Protein AF-A0A914M7D8-F1 (afdb_monomer)

Nearest PDB structures (foldseek):
  4ua3-assembly1_A  TM=7.096E-01  e=1.690E-05  Schizosaccharomyces pombe 972h-
  4ua3-assembly2_B  TM=7.123E-01  e=1.990E-05  Schizosaccharomyces pombe 972h-
  6yug-assembly1_B  TM=7.764E-01  e=3.556E-04  Cryptosporidium parvum Iowa II
  1qsm-assembly1_D  TM=7.343E-01  e=1.819E-03  Saccharomyces cerevisiae
  1xeb-assembly1_A  TM=6.196E-01  e=3.250E-02  Pseudomonas aeruginosa

Structure (mmCIF, N/CA/C/O backbone):
data_AF-A0A914M7D8-F1
#
_entry.id   AF-A0A914M7D8-F1
#
loop_
_atom_site.group_PDB
_atom_site.id
_atom_site.type_symbol
_atom_site.label_atom_id
_atom_site.label_alt_id
_atom_site.label_comp_id
_atom_site.label_asym_id
_atom_site.label_entity_id
_atom_site.label_seq_id
_atom_site.pdbx_PDB_ins_code
_atom_site.Cartn_x
_atom_site.Cartn_y
_atom_site.Cartn_z
_atom_site.occupancy
_atom_site.B_iso_or_equiv
_atom_site.auth_seq_id
_atom_site.auth_comp_id
_atom_site.auth_asym_id
_atom_site.auth_atom_id
_atom_site.pdbx_PDB_model_num
ATOM 1 N N . MET A 1 1 ? 28.223 12.100 67.528 1.00 27.69 1 MET A N 1
ATOM 2 C CA . MET A 1 1 ? 28.904 12.780 66.403 1.00 27.69 1 MET A CA 1
ATOM 3 C C . MET A 1 1 ? 27.821 13.541 65.641 1.00 27.69 1 MET A C 1
ATOM 5 O O . MET A 1 1 ? 26.782 12.933 65.436 1.00 27.69 1 MET A O 1
ATOM 9 N N . PHE A 1 2 ? 28.002 14.850 65.405 1.00 22.50 2 PHE A N 1
ATOM 10 C CA . PHE A 1 2 ? 27.049 15.858 64.866 1.00 22.50 2 PHE A CA 1
ATOM 11 C C . PHE A 1 2 ? 25.701 15.344 64.300 1.00 22.50 2 PHE A C 1
ATOM 13 O O . PHE A 1 2 ? 25.678 14.599 63.330 1.00 22.50 2 PHE A O 1
ATOM 20 N N . MET A 1 3 ? 24.581 15.599 64.995 1.00 21.03 3 MET A N 1
ATOM 21 C CA . MET A 1 3 ? 23.703 16.799 64.898 1.00 21.03 3 MET A CA 1
ATOM 22 C C . MET A 1 3 ? 22.784 16.767 63.661 1.00 21.03 3 MET A C 1
ATOM 24 O O . MET A 1 3 ? 23.255 16.716 62.536 1.00 21.03 3 MET A O 1
ATOM 28 N N . MET A 1 4 ? 21.463 16.632 63.831 1.00 22.48 4 MET A N 1
ATOM 29 C CA . MET A 1 4 ? 20.491 17.683 64.215 1.00 22.48 4 MET A CA 1
ATOM 30 C C . MET A 1 4 ? 20.329 18.806 63.183 1.00 22.48 4 MET A C 1
ATOM 32 O O . MET A 1 4 ? 21.213 19.640 63.040 1.00 22.48 4 MET A O 1
ATOM 36 N N . MET A 1 5 ? 19.116 18.928 62.637 1.00 23.86 5 MET A N 1
ATOM 37 C CA . MET A 1 5 ? 18.246 20.096 62.851 1.00 23.86 5 MET A CA 1
ATOM 38 C C . MET A 1 5 ? 16.816 19.750 62.412 1.00 23.86 5 MET A C 1
ATOM 40 O O . MET A 1 5 ? 16.611 19.194 61.338 1.00 23.86 5 MET A O 1
ATOM 44 N N . ALA A 1 6 ? 15.826 20.106 63.227 1.00 23.11 6 ALA A N 1
ATOM 45 C CA . ALA A 1 6 ? 14.418 20.109 62.843 1.00 23.11 6 ALA A CA 1
ATOM 46 C C . ALA A 1 6 ? 13.899 21.546 62.922 1.00 23.11 6 ALA A C 1
ATOM 48 O O . ALA A 1 6 ? 14.305 22.292 63.816 1.00 23.11 6 ALA A O 1
ATOM 49 N N . LYS A 1 7 ? 12.967 21.933 62.043 1.00 22.70 7 LYS A N 1
ATOM 50 C CA . LYS A 1 7 ? 12.174 23.145 62.268 1.00 22.70 7 LYS A CA 1
ATOM 51 C C . LYS A 1 7 ? 10.769 23.038 61.680 1.00 22.70 7 LYS A C 1
ATOM 53 O O . LYS A 1 7 ? 10.557 23.203 60.486 1.00 22.70 7 LYS A O 1
ATOM 58 N N . VAL A 1 8 ? 9.815 22.771 62.566 1.00 23.72 8 VAL A N 1
ATOM 59 C CA . VAL A 1 8 ? 8.385 23.037 62.360 1.00 23.72 8 VAL A CA 1
ATOM 60 C C . VAL A 1 8 ? 8.114 24.496 62.751 1.00 23.72 8 VAL A C 1
ATOM 62 O O . VAL A 1 8 ? 8.823 25.013 63.610 1.00 23.72 8 VAL A O 1
ATOM 65 N N . TRP A 1 9 ? 7.116 25.123 62.117 1.00 24.09 9 TRP A N 1
ATOM 66 C CA . TRP A 1 9 ? 6.252 26.258 62.529 1.00 24.09 9 TRP A CA 1
ATOM 67 C C . TRP A 1 9 ? 5.695 26.880 61.222 1.00 24.09 9 TRP A C 1
ATOM 69 O O . TRP A 1 9 ? 6.465 27.104 60.297 1.00 24.09 9 TRP A O 1
ATOM 79 N N . GLY A 1 10 ? 4.405 27.185 61.053 1.00 24.33 10 GLY A N 1
ATOM 80 C CA . GLY A 1 10 ? 3.252 26.862 61.894 1.00 24.33 10 GLY A CA 1
ATOM 81 C C . GLY A 1 10 ? 1.940 27.465 61.355 1.00 24.33 10 GLY A C 1
ATOM 82 O O . GLY A 1 10 ? 1.889 28.649 61.057 1.00 24.33 10 GLY A O 1
ATOM 83 N N . VAL A 1 11 ? 0.900 26.628 61.257 1.00 24.12 11 VAL A N 1
ATOM 84 C CA . VAL A 1 11 ? -0.502 26.888 61.666 1.00 24.12 11 VAL A CA 1
ATOM 85 C C . VAL A 1 11 ? -1.111 28.288 61.408 1.00 24.12 11 VAL A C 1
ATOM 87 O O . VAL A 1 11 ? -0.858 29.206 62.184 1.00 24.12 11 VAL A O 1
ATOM 90 N N . ASN A 1 12 ? -2.085 28.393 60.481 1.00 23.92 12 ASN A N 1
ATOM 91 C CA . ASN A 1 12 ? -3.503 28.643 60.844 1.00 23.92 12 ASN A CA 1
ATOM 92 C C . ASN A 1 12 ? -4.505 28.665 59.664 1.00 23.92 12 ASN A C 1
ATOM 94 O O . ASN A 1 12 ? -4.158 29.068 58.561 1.00 23.92 12 ASN A O 1
ATOM 98 N N . GLY A 1 13 ? -5.775 28.346 59.970 1.00 24.84 13 GLY A N 1
ATOM 99 C CA . GLY A 1 13 ? -6.968 28.661 59.158 1.00 24.84 13 GLY A CA 1
ATOM 100 C C . GLY A 1 13 ? -7.382 27.625 58.088 1.00 24.84 13 GLY A C 1
ATOM 101 O O . GLY A 1 13 ? -6.580 27.279 57.232 1.00 24.84 13 GLY A O 1
ATOM 102 N N . GLY A 1 14 ? -8.624 27.118 58.038 1.00 22.66 14 GLY A N 1
ATOM 103 C CA . GLY A 1 14 ? -9.708 27.187 59.035 1.00 22.66 14 GLY A CA 1
ATOM 104 C C . GLY A 1 14 ? -11.122 27.050 58.440 1.00 22.66 14 GLY A C 1
ATOM 105 O O . GLY A 1 14 ? -11.596 27.981 57.801 1.00 22.66 14 GLY A O 1
ATOM 106 N N . GLY A 1 15 ? -11.823 25.943 58.727 1.00 23.41 15 GLY A N 1
ATOM 107 C CA . GLY A 1 15 ? -13.205 25.686 58.269 1.00 23.41 15 GLY A CA 1
ATOM 108 C C . GLY A 1 15 ? -13.315 25.279 56.786 1.00 23.41 15 GLY A C 1
ATOM 109 O O . GLY A 1 15 ? -12.371 25.440 56.025 1.00 23.41 15 GLY A O 1
ATOM 110 N N . GLY A 1 16 ? -14.424 24.704 56.313 1.00 21.83 16 GLY A N 1
ATOM 111 C CA . GLY A 1 16 ? -15.650 24.271 56.998 1.00 21.83 16 GLY A CA 1
ATOM 112 C C . GLY A 1 16 ? -16.482 23.365 56.069 1.00 21.83 16 GLY A C 1
ATOM 113 O O . GLY A 1 16 ? -16.269 23.364 54.861 1.00 21.83 16 GLY A O 1
ATOM 114 N N . ALA A 1 17 ? -17.383 22.544 56.613 1.00 23.38 17 ALA A N 1
ATOM 115 C CA . ALA A 1 17 ? -18.079 21.512 55.834 1.00 23.38 17 ALA A CA 1
ATOM 116 C C . ALA A 1 17 ? -19.198 22.060 54.927 1.00 23.38 17 ALA A C 1
ATOM 118 O O . ALA A 1 17 ? -19.972 22.907 55.367 1.00 23.38 17 ALA A O 1
ATOM 119 N N . THR A 1 18 ? -19.363 21.490 53.724 1.00 23.66 18 THR A N 1
ATOM 120 C CA . THR A 1 18 ? -20.657 20.981 53.199 1.00 23.66 18 THR A CA 1
ATOM 121 C C . THR A 1 18 ? -20.517 20.309 51.823 1.00 23.66 18 THR A C 1
ATOM 123 O O . THR A 1 18 ? -19.700 20.691 50.994 1.00 23.66 18 THR A O 1
ATOM 126 N N . ALA A 1 19 ? -21.376 19.319 51.587 1.00 24.34 19 ALA A N 1
ATOM 127 C CA . ALA A 1 19 ? -21.917 18.933 50.277 1.00 24.34 19 ALA A CA 1
ATOM 128 C C . ALA A 1 19 ? -23.427 19.329 50.292 1.00 24.34 19 ALA A C 1
ATOM 130 O O . ALA A 1 19 ? -23.902 19.616 51.399 1.00 24.34 19 ALA A O 1
ATOM 131 N N . PRO A 1 20 ? -24.220 19.313 49.188 1.00 30.86 20 PRO A N 1
ATOM 132 C CA . PRO A 1 20 ? -24.015 18.524 47.960 1.00 30.86 20 PRO A CA 1
ATOM 133 C C . PRO A 1 20 ? -24.541 19.158 46.630 1.00 30.86 20 PRO A C 1
ATOM 135 O O . PRO A 1 20 ? -24.906 20.327 46.580 1.00 30.86 20 PRO A O 1
ATOM 138 N N . ILE A 1 21 ? -24.689 18.308 45.596 1.00 21.19 21 ILE A N 1
ATOM 139 C CA . ILE A 1 21 ? -25.547 18.457 44.391 1.00 21.19 21 ILE A CA 1
ATOM 140 C C . ILE A 1 21 ? -25.029 19.370 43.247 1.00 21.19 21 ILE A C 1
ATOM 142 O O . ILE A 1 21 ? -24.155 20.214 43.398 1.00 21.19 21 ILE A O 1
ATOM 146 N N . SER A 1 22 ? -25.516 19.052 42.043 1.00 22.64 22 SER A N 1
ATOM 147 C CA . SER A 1 22 ? -25.037 19.399 40.697 1.00 22.64 22 SER A CA 1
ATOM 148 C C . SER A 1 22 ? -25.545 20.717 40.097 1.00 22.64 22 SER A C 1
ATOM 150 O O . SER A 1 22 ? -26.704 21.072 40.304 1.00 22.64 22 SER A O 1
ATOM 152 N N . ALA A 1 23 ? -24.780 21.281 39.152 1.00 21.03 23 ALA A N 1
ATOM 153 C CA . ALA A 1 23 ? -25.313 22.005 37.986 1.00 21.03 23 ALA A CA 1
ATOM 154 C C . ALA A 1 23 ? -24.329 21.974 36.790 1.00 21.03 23 ALA A C 1
ATOM 156 O O . ALA A 1 23 ? -23.126 21.798 36.975 1.00 21.03 23 ALA A O 1
ATOM 157 N N . PHE A 1 24 ? -24.842 22.156 35.567 1.00 22.34 24 PHE A N 1
ATOM 158 C CA . PHE A 1 24 ? -24.049 22.347 34.341 1.00 22.34 24 PHE A CA 1
ATOM 159 C C . PHE A 1 24 ? -23.531 23.791 34.218 1.00 22.34 24 PHE A C 1
ATOM 161 O O . PHE A 1 24 ? -24.265 24.730 34.524 1.00 22.34 24 PHE A O 1
ATOM 168 N N . SER A 1 25 ? -22.370 23.982 33.582 1.00 22.64 25 SER A N 1
ATOM 169 C CA . SER A 1 25 ? -22.125 25.165 32.740 1.00 22.64 25 SER A CA 1
ATOM 170 C C . SER A 1 25 ? -21.132 24.868 31.605 1.00 22.64 25 SER A C 1
ATOM 172 O O . SER A 1 25 ? -19.975 24.517 31.817 1.00 22.64 25 SER A O 1
ATOM 174 N N . SER A 1 26 ? -21.596 24.997 30.361 1.00 24.20 26 SER A N 1
ATOM 175 C CA . SER A 1 26 ? -20.761 24.939 29.155 1.00 24.20 26 SER A CA 1
ATOM 176 C C . SER A 1 26 ? -20.068 26.284 28.915 1.00 24.20 26 SER A C 1
ATOM 178 O O . SER A 1 26 ? -20.747 27.312 28.890 1.00 24.20 26 SER A O 1
ATOM 180 N N . ALA A 1 27 ? -18.752 26.291 28.689 1.00 22.44 27 ALA A N 1
ATOM 181 C CA . ALA A 1 27 ? -17.986 27.515 28.437 1.00 22.44 27 ALA A CA 1
ATOM 182 C C . ALA A 1 27 ? -17.875 27.857 26.938 1.00 22.44 27 ALA A C 1
ATOM 184 O O . ALA A 1 27 ? -17.596 26.996 26.104 1.00 22.44 27 ALA A O 1
ATOM 185 N N . PHE A 1 28 ? -18.097 29.134 26.622 1.00 21.14 28 PHE A N 1
ATOM 186 C CA . PHE A 1 28 ? -18.194 29.717 25.278 1.00 21.14 28 PHE A CA 1
ATOM 187 C C . PHE A 1 28 ? -17.918 31.238 25.414 1.00 21.14 28 PHE A C 1
ATOM 189 O O . PHE A 1 28 ? -18.048 31.776 26.512 1.00 21.14 28 PHE A O 1
ATOM 196 N N . VAL A 1 29 ? -17.541 32.021 24.400 1.00 25.50 29 VAL A N 1
ATOM 197 C CA . VAL A 1 29 ? -17.483 31.760 22.948 1.00 25.50 29 VAL A CA 1
ATOM 198 C C . VAL A 1 29 ? -15.989 31.726 22.501 1.00 25.50 29 VAL A C 1
ATOM 200 O O . VAL A 1 29 ? -15.310 30.911 23.126 1.00 25.50 29 VAL A O 1
ATOM 203 N N . PRO A 1 30 ? -15.370 32.517 21.575 1.00 25.09 30 PRO A N 1
ATOM 204 C CA . PRO A 1 30 ? -15.821 33.396 20.476 1.00 25.09 30 PRO A CA 1
ATOM 205 C C . PRO A 1 30 ? -15.465 32.889 19.049 1.00 25.09 30 PRO A C 1
ATOM 207 O O . PRO A 1 30 ? -14.416 32.278 18.850 1.00 25.09 30 PRO A O 1
ATOM 210 N N . PRO A 1 31 ? -16.272 33.203 18.014 1.00 27.98 31 PRO A N 1
ATOM 211 C CA . PRO A 1 31 ? -15.848 33.141 16.615 1.00 27.98 31 PRO A CA 1
ATOM 212 C C . PRO A 1 31 ? -15.107 34.425 16.201 1.00 27.98 31 PRO A C 1
ATOM 214 O O . PRO A 1 31 ? -15.275 35.478 16.817 1.00 27.98 31 PRO A O 1
ATOM 217 N N . MET A 1 32 ? -14.397 34.379 15.072 1.00 23.08 32 MET A N 1
ATOM 218 C CA . MET A 1 32 ? -14.071 35.578 14.293 1.00 23.08 32 MET A CA 1
ATOM 219 C C . MET A 1 32 ? -14.563 35.424 12.852 1.00 23.08 32 MET A C 1
ATOM 221 O O . MET A 1 32 ? -13.980 34.700 12.052 1.00 23.08 32 MET A O 1
ATOM 225 N N . HIS A 1 33 ? -15.627 36.156 12.527 1.00 25.28 33 HIS A N 1
ATOM 226 C CA . HIS A 1 33 ? -16.008 36.498 11.158 1.00 25.28 33 HIS A CA 1
ATOM 227 C C . HIS A 1 33 ? -15.853 38.007 10.976 1.00 25.28 33 HIS A C 1
ATOM 229 O O . HIS A 1 33 ? -16.145 38.767 11.896 1.00 25.28 33 HIS A O 1
ATOM 235 N N . ASN A 1 34 ? -15.492 38.436 9.768 1.00 25.53 34 ASN A N 1
ATOM 236 C CA . ASN A 1 34 ? -15.673 39.815 9.330 1.00 25.53 34 ASN A CA 1
ATOM 237 C C . ASN A 1 34 ? -16.390 39.836 7.972 1.00 25.53 34 ASN A C 1
ATOM 239 O O . ASN A 1 34 ? -15.887 39.304 6.990 1.00 25.53 34 ASN A O 1
ATOM 243 N N . ASN A 1 35 ? -17.542 40.510 7.953 1.00 27.53 35 ASN A N 1
ATOM 244 C CA . ASN A 1 35 ? -18.147 41.205 6.811 1.00 27.53 35 ASN A CA 1
ATOM 245 C C . ASN A 1 35 ? -18.464 40.413 5.522 1.00 27.53 35 ASN A C 1
ATOM 247 O O . ASN A 1 35 ? -17.736 40.504 4.540 1.00 27.53 35 ASN A O 1
ATOM 251 N N . MET A 1 36 ? -19.685 39.868 5.426 1.00 23.34 36 MET A N 1
ATOM 252 C CA . MET A 1 36 ? -20.806 40.623 4.820 1.00 23.34 36 MET A CA 1
ATOM 253 C C . MET A 1 36 ? -22.187 39.968 5.094 1.00 23.34 36 MET A C 1
ATOM 255 O O . MET A 1 36 ? -22.229 38.861 5.631 1.00 23.34 36 MET A O 1
ATOM 259 N N . PRO A 1 37 ? -23.324 40.674 4.878 1.00 27.92 37 PRO A N 1
ATOM 260 C CA . PRO A 1 37 ? -24.571 40.376 5.593 1.00 27.92 37 PRO A CA 1
ATOM 261 C C . PRO A 1 37 ? -25.498 39.340 4.933 1.00 27.92 37 PRO A C 1
ATOM 263 O O . PRO A 1 37 ? -25.702 39.319 3.722 1.00 27.92 37 PRO A O 1
ATOM 266 N N . LEU A 1 38 ? -26.165 38.555 5.783 1.00 25.97 38 LEU A N 1
ATOM 267 C CA . LEU A 1 38 ? -27.220 37.607 5.415 1.00 25.97 38 LEU A CA 1
ATOM 268 C C . LEU A 1 38 ? -28.547 38.304 5.058 1.00 25.97 38 LEU A C 1
ATOM 270 O O . LEU A 1 38 ? -29.052 39.127 5.824 1.00 25.97 38 LEU A O 1
ATOM 274 N N . LYS A 1 39 ? -29.201 37.840 3.986 1.00 24.25 39 LYS A N 1
ATOM 275 C CA . LYS A 1 39 ? -30.674 37.773 3.916 1.00 24.25 39 LYS A CA 1
ATOM 276 C C . LYS A 1 39 ? -31.119 36.338 4.228 1.00 24.25 39 LYS A C 1
ATOM 278 O O . LYS A 1 39 ? -30.363 35.396 4.020 1.00 24.25 39 LYS A O 1
ATOM 283 N N . LYS A 1 40 ? -32.316 36.189 4.803 1.00 28.97 40 LYS A N 1
ATOM 284 C CA . LYS A 1 40 ? -32.849 34.916 5.329 1.00 28.97 40 LYS A CA 1
ATOM 285 C C . LYS A 1 40 ? -33.682 34.152 4.284 1.00 28.97 40 LYS A C 1
ATOM 287 O O . LYS A 1 40 ? -34.132 34.754 3.314 1.00 28.97 40 LYS A O 1
ATOM 292 N N . SER A 1 41 ? -34.012 32.899 4.622 1.00 22.86 41 SER A N 1
ATOM 293 C CA . SER A 1 41 ? -34.973 31.996 3.951 1.00 22.86 41 SER A CA 1
ATOM 294 C C . SER A 1 41 ? -34.448 31.261 2.698 1.00 22.86 41 SER A C 1
ATOM 296 O O . SER A 1 41 ? -33.457 31.695 2.115 1.00 22.86 41 SER A O 1
ATOM 298 N N . PRO A 1 42 ? -34.986 30.058 2.385 1.00 33.81 42 PRO A N 1
ATOM 299 C CA . PRO A 1 42 ? -34.102 28.889 2.400 1.00 33.81 42 PRO A CA 1
ATOM 300 C C . PRO A 1 42 ? -34.232 27.973 1.170 1.00 33.81 42 PRO A C 1
ATOM 302 O O . PRO A 1 42 ? -35.252 27.315 0.978 1.00 33.81 42 PRO A O 1
ATOM 305 N N . THR A 1 43 ? -33.157 27.850 0.395 1.00 24.61 43 THR A N 1
ATOM 306 C CA . THR A 1 43 ? -33.031 26.869 -0.697 1.00 24.61 43 THR A CA 1
ATOM 307 C C . THR A 1 43 ? -31.579 26.443 -0.872 1.00 24.61 43 THR A C 1
ATOM 309 O O . THR A 1 43 ? -30.667 27.240 -0.653 1.00 24.61 43 THR A O 1
ATOM 312 N N . ASN A 1 44 ? -31.385 25.189 -1.284 1.00 27.25 44 ASN A N 1
ATOM 313 C CA . ASN A 1 44 ? -30.079 24.578 -1.529 1.00 27.25 44 ASN A CA 1
ATOM 314 C C . ASN A 1 44 ? -29.266 25.362 -2.568 1.00 27.25 44 ASN A C 1
ATOM 316 O O . ASN A 1 44 ? -29.821 25.872 -3.542 1.00 27.25 44 ASN A O 1
ATOM 320 N N . LEU A 1 45 ? -27.941 25.374 -2.412 1.00 20.53 45 LEU A N 1
ATOM 321 C CA . LEU A 1 45 ? -27.030 25.856 -3.447 1.00 20.53 45 LEU A CA 1
ATOM 322 C C . LEU A 1 45 ? -25.766 24.988 -3.452 1.00 20.53 45 LEU A C 1
ATOM 324 O O . LEU A 1 45 ? -24.907 25.105 -2.581 1.00 20.53 45 LEU A O 1
ATOM 328 N N . HIS A 1 46 ? -25.698 24.063 -4.413 1.00 23.75 46 HIS A N 1
ATOM 329 C CA . HIS A 1 46 ? -24.523 23.223 -4.640 1.00 23.75 46 HIS A CA 1
ATOM 330 C C . HIS A 1 46 ? -23.314 24.061 -5.070 1.00 23.75 46 HIS A C 1
ATOM 332 O O . HIS A 1 46 ? -23.453 25.026 -5.821 1.00 23.75 46 HIS A O 1
ATOM 338 N N . VAL A 1 47 ? -22.119 23.566 -4.747 1.00 21.16 47 VAL A N 1
ATOM 339 C CA . VAL A 1 47 ? -20.933 23.766 -5.587 1.00 21.16 47 VAL A CA 1
ATOM 340 C C . VAL A 1 47 ? -20.464 22.389 -6.054 1.00 21.16 47 VAL A C 1
ATOM 342 O O . VAL A 1 47 ? -19.628 21.750 -5.424 1.00 21.16 47 VAL A O 1
ATOM 345 N N . GLN A 1 48 ? -21.049 21.906 -7.153 1.00 22.98 48 GLN A N 1
ATOM 346 C CA . GLN A 1 48 ? -20.472 20.806 -7.924 1.00 22.98 48 GLN A CA 1
ATOM 347 C C . GLN A 1 48 ? -19.423 21.374 -8.880 1.00 22.98 48 GLN A C 1
ATOM 349 O O . GLN A 1 48 ? -19.731 22.265 -9.673 1.00 22.98 48 GLN A O 1
ATOM 354 N N . ALA A 1 49 ? -18.222 20.800 -8.884 1.00 22.36 49 ALA A N 1
ATOM 355 C CA . ALA A 1 49 ? -17.257 20.987 -9.965 1.00 22.36 49 ALA A CA 1
ATOM 356 C C . ALA A 1 49 ? -17.619 20.083 -11.163 1.00 22.36 49 ALA A C 1
ATOM 358 O O . ALA A 1 49 ? -16.878 19.171 -11.520 1.00 22.36 49 ALA A O 1
ATOM 359 N N . LEU A 1 50 ? -18.793 20.301 -11.767 1.00 22.91 50 LEU A N 1
ATOM 360 C CA . LEU A 1 50 ? -19.161 19.626 -13.014 1.00 22.91 50 LEU A CA 1
ATOM 361 C C . LEU A 1 50 ? -18.456 20.290 -14.202 1.00 22.91 50 LEU A C 1
ATOM 363 O O . LEU A 1 50 ? -18.619 21.488 -14.447 1.00 22.91 50 LEU A O 1
ATOM 367 N N . ASN A 1 51 ? -17.733 19.485 -14.982 1.00 29.44 51 ASN A N 1
ATOM 368 C CA . ASN A 1 51 ? -17.209 19.888 -16.284 1.00 29.44 51 ASN A CA 1
ATOM 369 C C . ASN A 1 51 ? -18.366 20.305 -17.204 1.00 29.44 51 ASN A C 1
ATOM 371 O O . ASN A 1 51 ? -19.107 19.462 -17.707 1.00 29.44 51 ASN A O 1
ATOM 375 N N . SER A 1 52 ? -18.505 21.609 -17.453 1.00 25.66 52 SER A N 1
ATOM 376 C CA . SER A 1 52 ? -19.421 22.139 -18.465 1.00 25.66 52 SER A CA 1
ATOM 377 C C . SER A 1 52 ? -18.620 22.630 -19.669 1.00 25.66 52 SER A C 1
ATOM 379 O O . SER A 1 52 ? -17.874 23.605 -19.598 1.00 25.66 52 SER A O 1
ATOM 381 N N . GLY A 1 53 ? -18.753 21.922 -20.791 1.00 34.78 53 GLY A N 1
ATOM 382 C CA . GLY A 1 53 ? -18.031 22.247 -22.017 1.00 34.78 53 GLY A CA 1
ATOM 383 C C . GLY A 1 53 ? -18.456 23.602 -22.584 1.00 34.78 53 GLY A C 1
ATOM 384 O O . GLY A 1 53 ? -19.545 23.731 -23.141 1.00 34.78 53 GLY A O 1
ATOM 385 N N . LYS A 1 54 ? -17.575 24.603 -22.490 1.00 25.39 54 LYS A N 1
ATOM 386 C CA . LYS A 1 54 ? -17.661 25.850 -23.259 1.00 25.39 54 LYS A CA 1
ATOM 387 C C . LYS A 1 54 ? -16.317 26.162 -23.901 1.00 25.39 54 LYS A C 1
ATOM 389 O O . LYS A 1 54 ? -15.399 26.654 -23.253 1.00 25.39 54 LYS A O 1
ATOM 394 N N . SER A 1 55 ? -16.231 25.897 -25.199 1.00 32.22 55 SER A N 1
ATOM 395 C CA . SER A 1 55 ? -15.137 26.355 -26.049 1.00 32.22 55 SER A CA 1
ATOM 396 C C . SER A 1 55 ? -15.095 27.885 -26.084 1.00 32.22 55 SER A C 1
ATOM 398 O O . SER A 1 55 ? -16.041 28.514 -26.565 1.00 32.22 55 SER A O 1
ATOM 400 N N . PHE A 1 56 ? -13.991 28.477 -25.636 1.00 26.16 56 PHE A N 1
ATOM 401 C CA . PHE A 1 56 ? -13.642 29.861 -25.959 1.00 26.16 56 PHE A CA 1
ATOM 402 C C . PHE A 1 56 ? -12.687 29.890 -27.167 1.00 26.16 56 PHE A C 1
ATOM 404 O O . PHE A 1 56 ? -11.950 28.924 -27.382 1.00 26.16 56 PHE A O 1
ATOM 411 N N . PRO A 1 57 ? -12.733 30.940 -28.007 1.00 25.45 57 PRO A N 1
ATOM 412 C CA . PRO A 1 57 ? -12.032 30.953 -29.287 1.00 25.45 57 PRO A CA 1
ATOM 413 C C . PRO A 1 57 ? -10.514 31.068 -29.114 1.00 25.45 57 PRO A C 1
ATOM 415 O O . PRO A 1 57 ? -10.023 31.779 -28.238 1.00 25.45 57 PRO A O 1
ATOM 418 N N . ALA A 1 58 ? -9.769 30.406 -30.000 1.00 26.19 58 ALA A N 1
ATOM 419 C CA . ALA A 1 58 ? -8.313 30.443 -30.001 1.00 26.19 58 ALA A CA 1
ATOM 420 C C . ALA A 1 58 ? -7.783 31.849 -30.335 1.00 26.19 58 ALA A C 1
ATOM 422 O O . ALA A 1 58 ? -7.886 32.317 -31.472 1.00 26.19 58 ALA A O 1
ATOM 423 N N . VAL A 1 59 ? -7.153 32.501 -29.356 1.00 26.59 59 VAL A N 1
ATOM 424 C CA . VAL A 1 59 ? -6.308 33.675 -29.600 1.00 26.59 59 VAL A CA 1
ATOM 425 C C . VAL A 1 59 ? -5.012 33.189 -30.248 1.00 26.59 59 VAL A C 1
ATOM 427 O O . VAL A 1 59 ? -4.215 32.502 -29.615 1.00 26.59 59 VAL A O 1
ATOM 430 N N . GLN A 1 60 ? -4.798 33.530 -31.521 1.00 31.91 60 GLN A N 1
ATOM 431 C CA . GLN A 1 60 ? -3.581 33.165 -32.251 1.00 31.91 60 GLN A CA 1
ATOM 432 C C . GLN A 1 60 ? -2.368 33.976 -31.762 1.00 31.91 60 GLN A C 1
ATOM 434 O O . GLN A 1 60 ? -2.053 35.033 -32.312 1.00 31.91 60 GLN A O 1
ATOM 439 N N . SER A 1 61 ? -1.640 33.466 -30.768 1.00 26.97 61 SER A N 1
ATOM 440 C CA . SER A 1 61 ? -0.293 33.944 -30.450 1.00 26.97 61 SER A CA 1
ATOM 441 C C . SER A 1 61 ? 0.692 33.480 -31.532 1.00 26.97 61 SER A C 1
ATOM 443 O O . SER A 1 61 ? 1.122 32.329 -31.579 1.00 26.97 61 SER A O 1
ATOM 445 N N . LYS A 1 62 ? 1.063 34.389 -32.442 1.00 31.70 62 LYS A N 1
ATOM 446 C CA . LYS A 1 62 ? 2.085 34.132 -33.470 1.00 31.70 62 LYS A CA 1
ATOM 447 C C . LYS A 1 62 ? 3.495 34.134 -32.866 1.00 31.70 62 LYS A C 1
ATOM 449 O O . LYS A 1 62 ? 4.231 35.103 -33.025 1.00 31.70 62 LYS A O 1
ATOM 454 N N . HIS A 1 63 ? 3.883 33.027 -32.240 1.00 29.28 63 HIS A N 1
ATOM 455 C CA . HIS A 1 63 ? 5.281 32.734 -31.931 1.00 29.28 63 HIS A CA 1
ATOM 456 C C . HIS A 1 63 ? 5.728 31.469 -32.660 1.00 29.28 63 HIS A C 1
ATOM 458 O O . HIS A 1 63 ? 5.374 30.350 -32.298 1.00 29.28 63 HIS A O 1
ATOM 464 N N . SER A 1 64 ? 6.507 31.669 -33.722 1.00 26.75 64 SER A N 1
ATOM 465 C CA . SER A 1 64 ? 7.245 30.611 -34.401 1.00 26.75 64 SER A CA 1
ATOM 466 C C . SER A 1 64 ? 8.381 30.134 -33.499 1.00 26.75 64 SER A C 1
ATOM 468 O O . SER A 1 64 ? 9.368 30.846 -33.322 1.00 26.75 64 SER A O 1
ATOM 470 N N . PHE A 1 65 ? 8.249 28.934 -32.939 1.00 28.88 65 PHE A N 1
ATOM 471 C CA . PHE A 1 65 ? 9.377 28.246 -32.322 1.00 28.88 65 PHE A CA 1
ATOM 472 C C . PHE A 1 65 ? 10.272 27.671 -33.421 1.00 28.88 65 PHE A C 1
ATOM 474 O O . PHE A 1 65 ? 9.898 26.713 -34.099 1.00 28.88 65 PHE A O 1
ATOM 481 N N . ASP A 1 66 ? 11.449 28.270 -33.605 1.00 28.38 66 ASP A N 1
ATOM 482 C CA . ASP A 1 66 ? 12.487 27.708 -34.465 1.00 28.38 66 ASP A CA 1
ATOM 483 C C . ASP A 1 66 ? 12.966 26.366 -33.904 1.00 28.38 66 ASP A C 1
ATOM 485 O O . ASP A 1 66 ? 13.270 26.231 -32.719 1.00 28.38 66 ASP A O 1
ATOM 489 N N . ASN A 1 67 ? 13.013 25.358 -34.773 1.00 29.58 67 ASN A N 1
ATOM 490 C CA . ASN A 1 67 ? 13.239 23.968 -34.394 1.00 29.58 67 ASN A CA 1
ATOM 491 C C . ASN A 1 67 ? 14.755 23.655 -34.346 1.00 29.58 67 ASN A C 1
ATOM 493 O O . ASN A 1 67 ? 15.395 23.618 -35.407 1.00 29.58 67 ASN A O 1
ATOM 497 N N . PRO A 1 68 ? 15.366 23.445 -33.161 1.00 31.94 68 PRO A N 1
ATOM 498 C CA . PRO A 1 68 ? 16.811 23.284 -33.041 1.00 31.94 68 PRO A CA 1
ATOM 499 C C . PRO A 1 68 ? 17.261 21.915 -33.568 1.00 31.94 68 PRO A C 1
ATOM 501 O O . PRO A 1 68 ? 17.090 20.881 -32.924 1.00 31.94 68 PRO A O 1
ATOM 504 N N . LYS A 1 69 ? 17.899 21.903 -34.745 1.00 29.92 69 LYS A N 1
ATOM 505 C CA . LYS A 1 69 ? 18.489 20.696 -35.347 1.00 29.92 69 LYS A CA 1
ATOM 506 C C . LYS A 1 69 ? 19.687 20.179 -34.535 1.00 29.92 69 LYS A C 1
ATOM 508 O O . LYS A 1 69 ? 20.839 20.466 -34.866 1.00 29.92 69 LYS A O 1
ATOM 513 N N . PHE A 1 70 ? 19.427 19.364 -33.516 1.00 30.16 70 PHE A N 1
ATOM 514 C CA . PHE A 1 70 ? 20.452 18.631 -32.767 1.00 30.16 70 PHE A CA 1
ATOM 515 C C . PHE A 1 70 ? 21.087 17.512 -33.611 1.00 30.16 70 PHE A C 1
ATOM 517 O O . PHE A 1 70 ? 20.715 16.344 -33.541 1.00 30.16 70 PHE A O 1
ATOM 524 N N . ALA A 1 71 ? 22.091 17.872 -34.411 1.00 27.88 71 ALA A N 1
ATOM 525 C CA . ALA A 1 71 ? 22.917 16.926 -35.155 1.00 27.88 71 ALA A CA 1
ATOM 526 C C . ALA A 1 71 ? 24.021 16.327 -34.258 1.00 27.88 71 ALA A C 1
ATOM 528 O O . ALA A 1 71 ? 25.168 16.781 -34.275 1.00 27.88 71 ALA A O 1
ATOM 529 N N . MET A 1 72 ? 23.690 15.303 -33.464 1.00 33.12 72 MET A N 1
ATOM 530 C CA . MET A 1 72 ? 24.693 14.577 -32.676 1.00 33.12 72 MET A CA 1
ATOM 531 C C . MET A 1 72 ? 25.624 13.747 -33.572 1.00 33.12 72 MET A C 1
ATOM 533 O O . MET A 1 72 ? 25.195 12.853 -34.300 1.00 33.12 72 MET A O 1
ATOM 537 N N . LYS A 1 73 ? 26.934 14.008 -33.482 1.00 28.91 73 LYS A N 1
ATOM 538 C CA . LYS A 1 73 ? 27.969 13.137 -34.055 1.00 28.91 73 LYS A CA 1
ATOM 539 C C . LYS A 1 73 ? 28.259 11.990 -33.090 1.00 28.91 73 LYS A C 1
ATOM 541 O O . LYS A 1 73 ? 28.982 12.187 -32.113 1.00 28.91 73 LYS A O 1
ATOM 546 N N . HIS A 1 74 ? 27.769 10.791 -33.392 1.00 29.59 74 HIS A N 1
ATOM 547 C CA . HIS A 1 74 ? 28.235 9.584 -32.711 1.00 29.59 74 HIS A CA 1
ATOM 548 C C . HIS A 1 74 ? 29.747 9.408 -32.936 1.00 29.59 74 HIS A C 1
ATOM 550 O O . HIS A 1 74 ? 30.220 9.397 -34.073 1.00 29.59 74 HIS A O 1
ATOM 556 N N . LYS A 1 75 ? 30.511 9.266 -31.848 1.00 28.50 75 LYS A N 1
ATOM 557 C CA . LYS A 1 75 ? 31.861 8.692 -31.892 1.00 28.50 75 LYS A CA 1
ATOM 558 C C . LYS A 1 75 ? 31.736 7.184 -31.715 1.00 28.50 75 LYS A C 1
ATOM 560 O O . LYS A 1 75 ? 31.046 6.736 -30.804 1.00 28.50 75 LYS A O 1
ATOM 565 N N . ASN A 1 76 ? 32.425 6.417 -32.555 1.00 31.27 76 ASN A N 1
ATOM 566 C CA . ASN A 1 76 ? 32.421 4.959 -32.469 1.00 31.27 76 ASN A CA 1
ATOM 567 C C . ASN A 1 76 ? 33.093 4.502 -31.167 1.00 31.27 76 ASN A C 1
ATOM 569 O O . ASN A 1 76 ? 34.307 4.642 -31.018 1.00 31.27 76 ASN A O 1
ATOM 573 N N . ALA A 1 77 ? 32.314 3.923 -30.255 1.00 31.17 77 ALA A N 1
ATOM 574 C CA . ALA A 1 77 ? 32.841 3.085 -29.189 1.00 31.17 77 ALA A CA 1
ATOM 575 C C . ALA A 1 77 ? 32.970 1.652 -29.726 1.00 31.17 77 ALA A C 1
ATOM 577 O O . ALA A 1 77 ? 31.977 1.045 -30.128 1.00 31.17 77 ALA A O 1
ATOM 578 N N . LEU A 1 78 ? 34.193 1.120 -29.750 1.00 33.81 78 LEU A N 1
ATOM 579 C CA . LEU A 1 78 ? 34.416 -0.315 -29.911 1.00 33.81 78 LEU A CA 1
ATOM 580 C C . LEU A 1 78 ? 33.978 -1.003 -28.616 1.00 33.81 78 LEU A C 1
ATOM 582 O O . LEU A 1 78 ? 34.509 -0.693 -27.551 1.00 33.81 78 LEU A O 1
ATOM 586 N N . MET A 1 79 ? 33.027 -1.927 -28.712 1.00 32.06 79 MET A N 1
ATOM 587 C CA . MET A 1 79 ? 32.603 -2.775 -27.601 1.00 32.06 79 MET A CA 1
ATOM 588 C C . MET A 1 79 ? 32.767 -4.236 -28.013 1.00 32.06 79 MET A C 1
ATOM 590 O O . MET A 1 79 ? 32.492 -4.589 -29.159 1.00 32.06 79 MET A O 1
ATOM 594 N N . LEU A 1 80 ? 33.288 -5.050 -27.097 1.00 34.09 80 LEU A N 1
ATOM 595 C CA . LEU A 1 80 ? 33.590 -6.458 -27.341 1.00 34.09 80 LEU A CA 1
ATOM 596 C C . LEU A 1 80 ? 32.303 -7.279 -27.414 1.00 34.09 80 LEU A C 1
ATOM 598 O O . LEU A 1 80 ? 31.427 -7.137 -26.563 1.00 34.09 80 LEU A O 1
ATOM 602 N N . ASP A 1 81 ? 32.231 -8.147 -28.418 1.00 36.66 81 ASP A N 1
ATOM 603 C CA . ASP A 1 81 ? 31.183 -9.150 -28.553 1.00 36.66 81 ASP A CA 1
ATOM 604 C C . ASP A 1 81 ? 31.559 -10.387 -27.720 1.00 36.66 81 ASP A C 1
ATOM 606 O O . ASP A 1 81 ? 32.623 -10.978 -27.915 1.00 36.66 81 ASP A O 1
ATOM 610 N N . LEU A 1 82 ? 30.708 -10.736 -26.755 1.00 35.44 82 LEU A N 1
ATOM 611 C CA . LEU A 1 82 ? 30.827 -11.913 -25.894 1.00 35.44 82 LEU A CA 1
ATOM 612 C C . LEU A 1 82 ? 29.434 -12.530 -25.754 1.00 35.44 82 LEU A C 1
ATOM 614 O O . LEU A 1 82 ? 28.674 -12.198 -24.844 1.00 35.44 82 LEU A O 1
ATOM 618 N N . GLY A 1 83 ? 29.085 -13.387 -26.710 1.00 37.03 83 GLY A N 1
ATOM 619 C CA . GLY A 1 83 ? 27.774 -14.021 -26.775 1.00 37.03 83 GLY A CA 1
ATOM 620 C C . GLY A 1 83 ? 27.633 -15.235 -25.855 1.00 37.03 83 GLY A C 1
ATOM 621 O O . GLY A 1 83 ? 28.381 -16.201 -25.977 1.00 37.03 83 GLY A O 1
ATOM 622 N N . GLU A 1 84 ? 26.588 -15.227 -25.029 1.00 38.19 84 GLU A N 1
ATOM 623 C CA . GLU A 1 84 ? 25.979 -16.426 -24.442 1.00 38.19 84 GLU A CA 1
ATOM 624 C C . GLU A 1 84 ? 24.491 -16.451 -24.826 1.00 38.19 84 GLU A C 1
ATOM 626 O O . GLU A 1 84 ? 23.630 -15.934 -24.120 1.00 38.19 84 GLU A O 1
ATOM 631 N N . THR A 1 85 ? 24.175 -17.021 -25.990 1.00 44.00 85 THR A N 1
ATOM 632 C CA . THR A 1 85 ? 22.813 -17.050 -26.569 1.00 44.00 85 THR A CA 1
ATOM 633 C C . THR A 1 85 ? 21.940 -18.207 -26.061 1.00 44.00 85 THR A C 1
ATOM 635 O O . THR A 1 85 ? 20.813 -18.395 -26.520 1.00 44.00 85 THR A O 1
ATOM 638 N N . ILE A 1 86 ? 22.441 -19.000 -25.110 1.00 38.97 86 ILE A N 1
ATOM 639 C CA . ILE A 1 86 ? 21.810 -20.236 -24.630 1.00 38.97 86 ILE A CA 1
ATOM 640 C C . ILE A 1 86 ? 20.848 -19.913 -23.476 1.00 38.97 86 ILE A C 1
ATOM 642 O O . ILE A 1 86 ? 21.191 -20.047 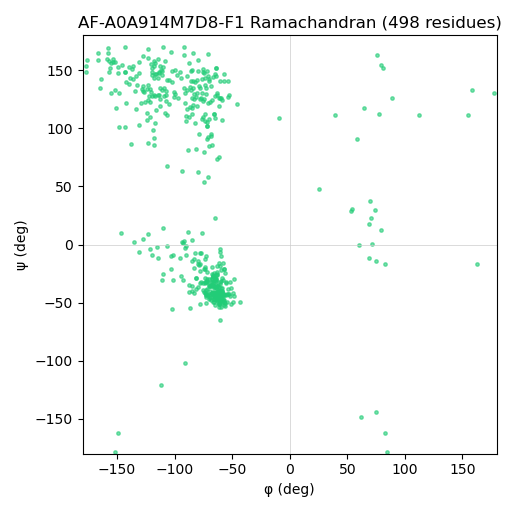-22.305 1.00 38.97 86 ILE A O 1
ATOM 646 N N . GLY A 1 87 ? 19.636 -19.467 -23.818 1.00 44.91 87 GLY A N 1
ATOM 647 C CA . GLY A 1 87 ? 18.562 -19.228 -22.841 1.00 44.91 87 GLY A CA 1
ATOM 648 C C . GLY A 1 87 ? 17.400 -18.353 -23.323 1.00 44.91 87 GLY A C 1
ATOM 649 O O . GLY A 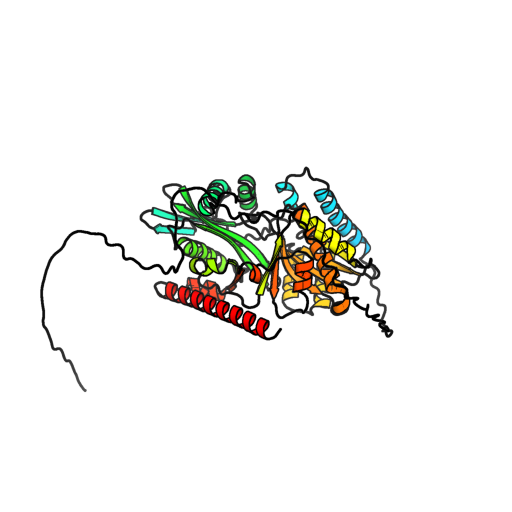1 87 ? 16.331 -18.369 -22.716 1.00 44.91 87 GLY A O 1
ATOM 650 N N . GLU A 1 88 ? 17.557 -17.603 -24.420 1.00 48.66 88 GLU A N 1
ATOM 651 C CA . GLU A 1 88 ? 16.525 -16.641 -24.835 1.00 48.66 88 GLU A CA 1
ATOM 652 C C . GLU A 1 88 ? 15.212 -17.270 -25.334 1.00 48.66 88 GLU A C 1
ATOM 654 O O . GLU A 1 88 ? 14.159 -16.651 -25.189 1.00 48.66 88 GLU A O 1
ATOM 659 N N . GLU A 1 89 ? 15.241 -18.446 -25.968 1.00 50.47 89 GLU A N 1
ATOM 660 C CA . GLU A 1 89 ? 14.059 -18.986 -26.665 1.00 50.47 89 GLU A CA 1
ATOM 661 C C . GLU A 1 89 ? 12.974 -19.483 -25.699 1.00 50.47 89 GLU A C 1
ATOM 663 O O . GLU A 1 89 ? 11.817 -19.087 -25.836 1.00 50.47 89 GLU A O 1
ATOM 668 N N . ASN A 1 90 ? 13.346 -20.230 -24.654 1.00 49.00 90 ASN A N 1
ATOM 669 C CA . ASN A 1 90 ? 12.400 -20.703 -23.632 1.00 49.00 90 ASN A CA 1
ATOM 670 C C . ASN A 1 90 ? 11.715 -19.530 -22.899 1.00 49.00 90 ASN A C 1
ATOM 672 O O . ASN A 1 90 ? 10.505 -19.551 -22.671 1.00 49.00 90 ASN A O 1
ATOM 676 N N . ASN A 1 91 ? 12.470 -18.469 -22.591 1.00 54.31 91 ASN A N 1
ATOM 677 C CA . ASN A 1 91 ? 11.929 -17.270 -21.945 1.00 54.31 91 ASN A CA 1
ATOM 678 C C . ASN A 1 91 ? 10.948 -16.507 -22.855 1.00 54.31 91 ASN A C 1
ATOM 680 O O . ASN A 1 91 ? 9.964 -15.952 -22.365 1.00 54.31 91 ASN A O 1
ATOM 684 N N . LYS A 1 92 ? 11.156 -16.511 -24.181 1.00 58.44 92 LYS A N 1
ATOM 685 C CA . LYS A 1 92 ? 10.231 -15.873 -25.138 1.00 58.44 92 LYS A CA 1
ATOM 686 C C . LYS A 1 92 ? 8.856 -16.550 -25.151 1.00 58.44 92 LYS A C 1
ATOM 688 O O . LYS A 1 92 ? 7.857 -15.839 -25.257 1.00 58.44 92 LYS A O 1
ATOM 693 N N . GLU A 1 93 ? 8.778 -17.874 -25.005 1.00 56.03 93 GLU A N 1
ATOM 694 C CA . GLU A 1 93 ? 7.493 -18.591 -24.957 1.00 56.03 93 GLU A CA 1
ATOM 695 C C . GLU A 1 93 ? 6.738 -18.360 -23.635 1.00 56.03 93 GLU A C 1
ATOM 697 O O . GLU A 1 93 ? 5.535 -18.085 -23.654 1.00 56.03 93 GLU A O 1
ATOM 702 N N . ILE A 1 94 ? 7.425 -18.397 -22.487 1.00 55.81 94 ILE A N 1
ATOM 703 C CA . ILE A 1 94 ? 6.803 -18.152 -21.171 1.00 55.81 94 ILE A CA 1
ATOM 704 C C . ILE A 1 94 ? 6.253 -16.721 -21.085 1.00 55.81 94 ILE A C 1
ATOM 706 O O . ILE A 1 94 ? 5.084 -16.530 -20.739 1.00 55.81 94 ILE A O 1
ATOM 710 N N . VAL A 1 95 ? 7.044 -15.720 -21.486 1.00 57.69 95 VAL A N 1
ATOM 711 C CA . VAL A 1 95 ? 6.612 -14.313 -21.534 1.00 57.69 95 VAL A CA 1
ATOM 712 C C . VAL A 1 95 ? 5.438 -14.117 -22.498 1.00 57.69 95 VAL A C 1
ATOM 714 O O . VAL A 1 95 ? 4.468 -13.439 -22.153 1.00 57.69 95 VAL A O 1
ATOM 717 N N . ALA A 1 96 ? 5.469 -14.737 -23.684 1.00 60.28 96 ALA A N 1
ATOM 718 C CA . ALA A 1 96 ? 4.356 -14.666 -24.631 1.00 60.28 96 ALA A CA 1
ATOM 719 C C . ALA A 1 96 ? 3.063 -15.276 -24.062 1.00 60.28 96 ALA A C 1
ATOM 721 O O . ALA A 1 96 ? 1.977 -14.757 -24.326 1.00 60.28 96 ALA A O 1
ATOM 722 N N . ASN A 1 97 ? 3.162 -16.332 -23.247 1.00 58.38 97 ASN A N 1
ATOM 723 C CA . ASN A 1 97 ? 2.015 -16.908 -22.551 1.00 58.38 97 ASN A CA 1
ATOM 724 C C . ASN A 1 97 ? 1.501 -16.008 -21.408 1.00 58.38 97 ASN A C 1
ATOM 726 O O . ASN A 1 97 ? 0.288 -15.846 -21.296 1.00 58.38 97 ASN A O 1
ATOM 730 N N . GLN A 1 98 ? 2.364 -15.334 -20.633 1.00 60.75 98 GLN A N 1
ATOM 731 C CA . GLN A 1 98 ? 1.910 -14.342 -19.637 1.00 60.75 98 GLN A CA 1
ATOM 732 C C . GLN A 1 98 ? 1.223 -13.128 -20.292 1.00 60.75 98 GLN A C 1
ATOM 734 O O . GLN A 1 98 ? 0.164 -12.694 -19.836 1.00 60.75 98 GLN A O 1
ATOM 739 N N . GLU A 1 99 ? 1.753 -12.606 -21.405 1.00 60.62 99 GLU A N 1
ATOM 740 C CA . GLU A 1 99 ? 1.064 -11.556 -22.169 1.00 60.62 99 GLU A CA 1
ATOM 741 C C . GLU A 1 99 ? -0.274 -12.040 -22.746 1.00 60.62 99 GLU A C 1
ATOM 743 O O . GLU A 1 99 ? -1.241 -11.280 -22.799 1.00 60.62 99 GLU A O 1
ATOM 748 N N . LYS A 1 100 ? -0.347 -13.302 -23.178 1.00 60.50 100 LYS A N 1
ATOM 749 C CA . LYS A 1 100 ? -1.571 -13.920 -23.694 1.00 60.50 100 LYS A CA 1
ATOM 750 C C . LYS A 1 100 ? -2.626 -14.090 -22.598 1.00 60.50 100 LYS A C 1
ATOM 752 O O . LYS A 1 100 ? -3.774 -13.754 -22.867 1.00 60.50 100 LYS A O 1
ATOM 757 N N . ASP A 1 101 ? -2.260 -14.509 -21.384 1.00 57.41 101 ASP A N 1
ATOM 758 C CA . ASP A 1 101 ? -3.154 -14.538 -20.211 1.00 57.41 101 ASP A CA 1
ATOM 759 C C . ASP A 1 101 ? -3.787 -13.156 -19.967 1.00 57.41 101 ASP A C 1
ATOM 761 O O . ASP A 1 101 ? -5.005 -13.035 -19.842 1.00 57.41 101 ASP A O 1
ATOM 765 N N . ILE A 1 102 ? -2.971 -12.095 -19.948 1.00 57.69 102 ILE A N 1
ATOM 766 C CA . ILE A 1 102 ? -3.436 -10.723 -19.687 1.00 57.69 102 ILE A CA 1
ATOM 767 C C . ILE A 1 102 ? -4.328 -10.214 -20.828 1.00 57.69 102 ILE A C 1
ATOM 769 O O . ILE A 1 102 ? -5.380 -9.627 -20.576 1.00 57.69 102 ILE A O 1
ATOM 773 N N . ARG A 1 103 ? -3.972 -10.483 -22.092 1.00 58.50 103 ARG A N 1
ATOM 774 C CA . ARG A 1 103 ? -4.812 -10.138 -23.255 1.00 58.50 103 ARG A CA 1
ATOM 775 C C . ARG A 1 103 ? -6.127 -10.924 -23.275 1.00 58.50 103 ARG A C 1
ATOM 777 O O . ARG A 1 103 ? -7.151 -10.358 -23.645 1.00 58.50 103 ARG A O 1
ATOM 784 N N . LEU A 1 104 ? -6.127 -12.190 -22.848 1.00 53.19 104 LEU A N 1
ATOM 785 C CA . LEU A 1 104 ? -7.341 -12.997 -22.694 1.00 53.19 104 LEU A CA 1
ATOM 786 C C . LEU A 1 104 ? -8.239 -12.448 -21.579 1.00 53.19 104 LEU A C 1
ATOM 788 O O . LEU A 1 104 ? -9.443 -12.350 -21.781 1.00 53.19 104 LEU A O 1
ATOM 792 N N . LEU A 1 105 ? -7.675 -12.030 -20.442 1.00 52.62 105 LEU A N 1
ATOM 793 C CA . LEU A 1 105 ? -8.431 -11.430 -19.334 1.00 52.62 105 LEU A CA 1
ATOM 794 C C . LEU A 1 105 ? -8.985 -10.038 -19.668 1.00 52.62 105 LEU A C 1
ATOM 796 O O . LEU A 1 105 ? -10.107 -9.727 -19.276 1.00 52.62 105 LEU A O 1
ATOM 800 N N . ASN A 1 106 ? -8.247 -9.233 -20.437 1.00 47.88 106 ASN A N 1
ATOM 801 C CA . ASN A 1 106 ? -8.724 -7.941 -20.937 1.00 47.88 106 ASN A CA 1
ATOM 802 C C . ASN A 1 106 ? -9.760 -8.088 -22.069 1.00 47.88 106 ASN A C 1
ATOM 804 O O . ASN A 1 106 ? -10.645 -7.248 -22.185 1.00 47.88 106 ASN A O 1
ATOM 808 N N . GLY A 1 107 ? -9.707 -9.163 -22.865 1.00 47.66 107 GLY A N 1
ATOM 809 C CA . GLY A 1 107 ? -10.765 -9.517 -23.822 1.00 47.66 107 GLY A CA 1
ATOM 810 C C . GLY A 1 107 ? -11.984 -10.211 -23.193 1.00 47.66 107 GLY A C 1
ATOM 811 O O . GLY A 1 107 ? -13.048 -10.265 -23.804 1.00 47.66 107 GLY A O 1
ATOM 812 N N . ALA A 1 108 ? -11.854 -10.739 -21.974 1.00 46.72 108 ALA A N 1
ATOM 813 C CA . ALA A 1 108 ? -12.911 -11.436 -21.247 1.00 46.72 108 ALA A CA 1
ATOM 814 C C . ALA A 1 108 ? -13.677 -10.488 -20.311 1.00 46.72 108 ALA A C 1
ATOM 816 O O . ALA A 1 108 ? -13.711 -10.684 -19.093 1.00 46.72 108 ALA A O 1
ATOM 817 N N . GLU A 1 109 ? -14.348 -9.485 -20.890 1.00 46.38 109 GLU A N 1
ATOM 818 C CA . GLU A 1 109 ? -15.217 -8.532 -20.173 1.00 46.38 109 GLU A CA 1
ATOM 819 C C . GLU A 1 109 ? -16.214 -9.223 -19.220 1.00 46.38 109 GLU A C 1
ATOM 821 O O . GLU A 1 109 ? -16.550 -8.678 -18.171 1.00 46.38 109 GLU A O 1
ATOM 826 N N . THR A 1 110 ? -16.626 -10.454 -19.539 1.00 40.69 110 THR A N 1
ATOM 827 C CA . THR A 1 110 ? -17.603 -11.259 -18.795 1.00 40.69 110 THR A CA 1
ATOM 828 C C . THR A 1 110 ? -17.056 -12.020 -17.579 1.00 40.69 110 THR A C 1
ATOM 830 O O . THR A 1 110 ? -17.850 -12.622 -16.857 1.00 40.69 110 THR A O 1
ATOM 833 N N . LEU A 1 111 ? -15.739 -12.061 -17.328 1.00 43.94 111 LEU A N 1
ATOM 834 C CA . LEU A 1 111 ? -15.206 -12.748 -16.139 1.00 43.94 111 LEU A CA 1
ATOM 835 C C . LEU A 1 111 ? -15.424 -11.903 -14.867 1.00 43.94 111 LEU A C 1
ATOM 837 O O . LEU A 1 111 ? -15.033 -10.732 -14.867 1.00 43.94 111 LEU A O 1
ATOM 841 N N . PRO A 1 112 ? -15.970 -12.458 -13.765 1.00 53.91 112 PRO A N 1
ATOM 842 C CA . PRO A 1 112 ? -16.123 -11.725 -12.506 1.00 53.91 112 PRO A CA 1
ATOM 843 C C . PRO A 1 112 ? -14.786 -11.191 -11.977 1.00 53.91 112 PRO A C 1
ATOM 845 O O . PRO A 1 112 ? -13.777 -11.896 -12.017 1.00 53.91 112 PRO A O 1
ATOM 848 N N . ILE A 1 113 ? -14.776 -9.975 -11.419 1.00 53.91 113 ILE A N 1
ATOM 849 C CA . ILE A 1 113 ? -13.565 -9.338 -10.855 1.00 53.91 113 ILE A CA 1
ATOM 850 C C . ILE A 1 113 ? -12.900 -10.255 -9.813 1.00 53.91 113 ILE A C 1
ATOM 852 O O . ILE A 1 113 ? -11.692 -10.488 -9.870 1.00 53.91 113 ILE A O 1
ATOM 856 N N . ALA A 1 114 ? -13.705 -10.888 -8.953 1.00 50.50 114 ALA A N 1
ATOM 857 C CA . ALA A 1 114 ? -13.274 -11.864 -7.950 1.00 50.50 114 ALA A CA 1
ATOM 858 C C . ALA A 1 114 ? -12.537 -13.103 -8.513 1.00 50.50 114 ALA A C 1
ATOM 860 O O . ALA A 1 114 ? -11.887 -13.814 -7.743 1.00 50.50 114 ALA A O 1
ATOM 861 N N . SER A 1 115 ? -12.627 -13.369 -9.823 1.00 45.81 115 SER A N 1
ATOM 862 C CA . SER A 1 115 ? -11.865 -14.405 -10.535 1.00 45.81 115 SER A CA 1
ATOM 863 C C . SER A 1 115 ? -10.585 -13.868 -11.185 1.00 45.81 115 SER A C 1
ATOM 865 O O . SER A 1 115 ? -9.636 -14.628 -11.352 1.00 45.81 115 SER A O 1
ATOM 867 N N . ARG A 1 116 ? -10.522 -12.577 -11.544 1.00 53.31 116 ARG A N 1
ATOM 868 C CA . ARG A 1 116 ? -9.346 -11.987 -12.213 1.00 53.31 116 ARG A CA 1
ATOM 869 C C . ARG A 1 116 ? -8.223 -11.619 -11.241 1.00 53.31 116 ARG A C 1
ATOM 871 O O . ARG A 1 116 ? -7.050 -11.700 -11.602 1.00 53.31 116 ARG A O 1
ATOM 878 N N . ARG A 1 117 ? -8.563 -11.299 -9.984 1.00 55.41 117 ARG A N 1
ATOM 879 C CA . ARG A 1 117 ? -7.582 -11.028 -8.913 1.00 55.41 117 ARG A CA 1
ATOM 880 C C . ARG A 1 117 ? -6.607 -12.189 -8.657 1.00 55.41 117 ARG A C 1
ATOM 882 O O . ARG A 1 117 ? -5.497 -11.941 -8.206 1.00 55.41 117 ARG A O 1
ATOM 889 N N . LEU A 1 118 ? -6.962 -13.419 -9.050 1.00 49.28 118 LEU A N 1
ATOM 890 C CA . LEU A 1 118 ? -6.097 -14.611 -9.005 1.00 49.28 118 LEU A CA 1
ATOM 891 C C . LEU A 1 118 ? -4.800 -14.503 -9.840 1.00 49.28 118 LEU A C 1
ATOM 893 O O . LEU A 1 118 ? -3.934 -15.363 -9.709 1.00 49.28 118 LEU A O 1
ATOM 897 N N . LEU A 1 119 ? -4.626 -13.471 -10.682 1.00 52.22 119 LEU A N 1
ATOM 898 C CA . LEU A 1 119 ? -3.327 -13.162 -11.305 1.00 52.22 119 LEU A CA 1
ATOM 899 C C . LEU A 1 119 ? -2.233 -12.791 -10.295 1.00 52.22 119 LEU A C 1
ATOM 901 O O . LEU A 1 119 ? -1.050 -12.917 -10.606 1.00 52.22 119 LEU A O 1
ATOM 905 N N . LEU A 1 120 ? -2.633 -12.287 -9.132 1.00 57.06 120 LEU A N 1
ATOM 906 C CA . LEU A 1 120 ? -1.769 -11.847 -8.052 1.00 57.06 120 LEU A CA 1
ATOM 907 C C . LEU A 1 120 ? -2.121 -12.737 -6.866 1.00 57.06 120 LEU A C 1
ATOM 909 O O . LEU A 1 120 ? -3.140 -12.496 -6.221 1.00 57.06 120 LEU A O 1
ATOM 913 N N . GLU A 1 121 ? -1.339 -13.793 -6.608 1.00 55.62 121 GLU A N 1
ATOM 914 C CA . GLU A 1 121 ? -1.639 -14.656 -5.460 1.00 55.62 121 GLU A CA 1
ATOM 915 C C . GLU A 1 121 ? -1.768 -13.789 -4.194 1.00 55.62 121 GLU A C 1
ATOM 917 O O . GLU A 1 121 ? -0.868 -12.979 -3.933 1.00 55.62 121 GLU A O 1
ATOM 922 N N . PRO A 1 122 ? -2.864 -13.925 -3.410 1.00 52.25 122 PRO A N 1
ATOM 923 C CA . PRO A 1 122 ? -2.999 -13.207 -2.151 1.00 52.25 122 PRO A CA 1
ATOM 924 C C . PRO A 1 122 ? -1.754 -13.520 -1.334 1.00 52.25 122 PRO A C 1
ATOM 926 O O . PRO A 1 122 ? -1.368 -14.684 -1.206 1.00 52.25 122 PRO A O 1
ATOM 929 N N . ASN A 1 123 ? -1.070 -12.479 -0.867 1.00 52.03 123 ASN A N 1
ATOM 930 C CA . ASN A 1 123 ? 0.282 -12.628 -0.356 1.00 52.03 123 ASN A CA 1
ATOM 931 C C . ASN A 1 123 ? 0.208 -13.374 0.988 1.00 52.03 123 ASN A C 1
ATOM 933 O O . ASN A 1 123 ? 0.005 -12.749 2.024 1.00 52.03 123 ASN A O 1
ATOM 937 N N . LYS A 1 124 ? 0.335 -14.716 0.967 1.00 54.28 124 LYS A N 1
ATOM 938 C CA . LYS A 1 124 ? 0.121 -15.675 2.085 1.00 54.28 124 LYS A CA 1
ATOM 939 C C . LYS A 1 124 ? 1.122 -15.522 3.247 1.00 54.28 124 LYS A C 1
ATOM 941 O O . LYS A 1 124 ? 1.328 -16.444 4.039 1.00 54.28 124 LYS A O 1
ATOM 946 N N . LEU A 1 125 ? 1.722 -14.343 3.373 1.00 52.72 125 LEU A N 1
ATOM 947 C CA . LEU A 1 125 ? 2.465 -13.830 4.509 1.00 52.72 125 LEU A CA 1
ATOM 948 C C . LEU A 1 125 ? 1.544 -13.686 5.727 1.00 52.72 125 LEU A C 1
ATOM 950 O O . LEU A 1 125 ? 1.226 -12.580 6.159 1.00 52.72 125 LEU A O 1
ATOM 954 N N . LYS A 1 126 ? 1.184 -14.823 6.331 1.00 57.12 126 LYS A N 1
ATOM 955 C CA . LYS A 1 126 ? 0.666 -14.908 7.700 1.00 57.12 126 LYS A CA 1
ATOM 956 C C . LYS A 1 126 ? 1.731 -14.404 8.681 1.00 57.12 126 LYS A C 1
ATOM 958 O O . LYS A 1 126 ? 2.416 -15.185 9.329 1.00 57.12 126 LYS A O 1
ATOM 963 N N . ALA A 1 127 ? 1.917 -13.089 8.748 1.00 53.50 127 ALA A N 1
ATOM 964 C CA . ALA A 1 127 ? 2.822 -12.461 9.705 1.00 53.50 127 ALA A CA 1
ATOM 965 C C . ALA A 1 127 ? 2.229 -12.462 11.124 1.00 53.50 127 ALA A C 1
ATOM 967 O O . ALA A 1 127 ? 2.977 -12.351 12.097 1.00 53.50 127 ALA A O 1
ATOM 968 N N . PHE A 1 128 ? 0.901 -12.605 11.224 1.00 67.12 128 PHE A N 1
ATOM 969 C CA . PHE A 1 128 ? 0.134 -12.720 12.459 1.00 67.12 128 PHE A CA 1
ATOM 970 C C . PHE A 1 128 ? -0.761 -13.963 12.406 1.00 67.12 128 PHE A C 1
ATOM 972 O O . PHE A 1 128 ? -1.432 -14.207 11.399 1.00 67.12 128 PHE A O 1
ATOM 979 N N . ASP A 1 129 ? -0.817 -14.712 13.506 1.00 68.38 129 ASP A N 1
ATOM 980 C CA . ASP A 1 129 ? -1.837 -15.739 13.709 1.00 68.38 129 ASP A CA 1
ATOM 981 C C . ASP A 1 129 ? -3.186 -15.060 1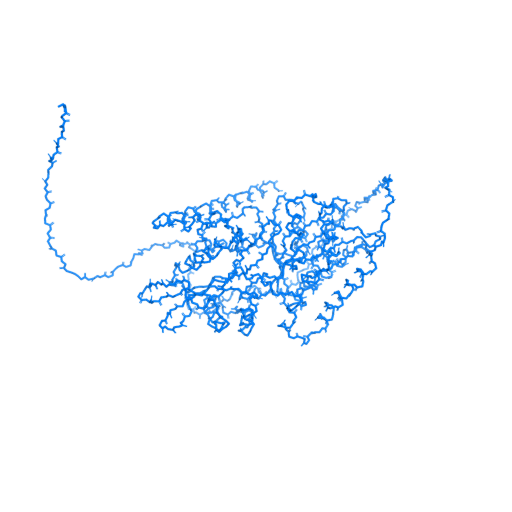3.978 1.00 68.38 129 ASP A C 1
ATOM 983 O O . ASP A 1 129 ? -3.418 -14.493 15.048 1.00 68.38 129 ASP A O 1
ATOM 987 N N . LEU A 1 130 ? -4.072 -15.085 12.978 1.00 71.75 130 LEU A N 1
ATOM 988 C CA . LEU A 1 130 ? -5.398 -14.468 13.043 1.00 71.75 130 LEU A CA 1
ATOM 989 C C . LEU A 1 130 ? -6.299 -15.226 14.032 1.00 71.75 130 LEU A C 1
ATOM 991 O O . LEU A 1 130 ? -6.963 -16.200 13.673 1.00 71.75 130 LEU A O 1
ATOM 995 N N . SER A 1 131 ? -6.324 -14.774 15.286 1.00 69.00 131 SER A N 1
ATOM 996 C CA . SER A 1 131 ? -7.217 -15.311 16.317 1.00 69.00 131 SER A CA 1
ATOM 997 C C . SER A 1 131 ? -8.607 -14.666 16.264 1.00 69.00 131 SER A C 1
ATOM 999 O O . SER A 1 131 ? -8.728 -13.452 16.088 1.00 69.00 131 SER A O 1
ATOM 1001 N N . LYS A 1 132 ? -9.658 -15.472 16.486 1.00 67.94 132 LYS A N 1
ATOM 1002 C CA . LYS A 1 132 ? -11.020 -14.974 16.772 1.00 67.94 132 LYS A CA 1
ATOM 1003 C C . LYS A 1 132 ? -11.179 -14.501 18.233 1.00 67.94 132 LYS A C 1
ATOM 1005 O O . LYS A 1 132 ? -12.215 -13.935 18.573 1.00 67.94 132 LYS A O 1
ATOM 1010 N N . GLU A 1 133 ? -10.186 -14.718 19.099 1.00 75.75 133 GLU A N 1
ATOM 1011 C CA . GLU A 1 133 ? -10.200 -14.232 20.485 1.00 75.75 133 GLU A CA 1
ATOM 1012 C C . GLU A 1 133 ? -9.917 -12.716 20.569 1.00 75.75 133 GLU A C 1
ATOM 1014 O O . GLU A 1 133 ? -9.187 -12.173 19.733 1.00 75.75 133 GLU A O 1
ATOM 1019 N N . PRO A 1 134 ? -10.442 -12.007 21.589 1.00 84.00 134 PRO A N 1
ATOM 1020 C CA . PRO A 1 134 ? -10.072 -10.621 21.852 1.00 84.00 134 PRO A CA 1
ATOM 1021 C C . PRO A 1 134 ? -8.568 -10.465 22.100 1.00 84.00 134 PRO A C 1
ATOM 1023 O O . PRO A 1 134 ? -8.015 -11.037 23.037 1.00 84.00 134 PRO A O 1
ATOM 1026 N N . LEU A 1 135 ? -7.920 -9.596 21.323 1.00 86.50 135 LEU A N 1
ATOM 1027 C CA . LEU A 1 135 ? -6.555 -9.136 21.593 1.00 86.50 135 LEU A CA 1
ATOM 1028 C C . LEU A 1 135 ? -6.499 -8.322 22.896 1.00 86.50 135 LEU A C 1
ATOM 1030 O O . LEU A 1 135 ? -5.459 -8.259 23.555 1.00 86.50 135 LEU A O 1
ATOM 1034 N N . LYS A 1 136 ? -7.616 -7.665 23.244 1.00 90.62 136 LYS A N 1
ATOM 1035 C CA . LYS A 1 136 ? -7.768 -6.802 24.418 1.00 90.62 136 LYS A CA 1
ATOM 1036 C C . LYS A 1 136 ? -9.241 -6.539 24.727 1.00 90.62 136 LYS A C 1
ATOM 1038 O O . LYS A 1 136 ? -10.012 -6.270 23.809 1.00 90.62 136 LYS A O 1
ATOM 1043 N N . SER A 1 137 ? -9.580 -6.483 26.012 1.00 88.50 137 SER A N 1
ATOM 1044 C CA . SER A 1 137 ? -10.856 -5.954 26.518 1.00 88.50 137 SER A CA 1
ATOM 1045 C C . SER A 1 137 ? -10.608 -4.719 27.386 1.00 88.50 137 SER A C 1
ATOM 1047 O O . SER A 1 137 ? -9.581 -4.635 28.063 1.00 88.50 137 SER A O 1
ATOM 1049 N N . PHE A 1 138 ? -11.526 -3.754 27.381 1.00 90.69 138 PHE A N 1
ATOM 1050 C CA . PHE A 1 138 ? -11.507 -2.589 28.274 1.00 90.69 138 PHE A CA 1
ATOM 1051 C C . PHE A 1 138 ? -12.909 -1.979 28.424 1.00 90.69 138 PHE A C 1
ATOM 1053 O O . PHE A 1 138 ? -13.819 -2.313 27.676 1.00 90.69 138 PHE A O 1
ATOM 1060 N N . HIS A 1 139 ? -13.078 -1.058 29.375 1.00 86.81 139 HIS A N 1
ATOM 1061 C CA . HIS A 1 139 ? -14.326 -0.309 29.555 1.00 86.81 139 HIS A CA 1
ATOM 1062 C C . HIS A 1 139 ? -14.167 1.139 29.088 1.00 86.81 139 HIS A C 1
ATOM 1064 O O . HIS A 1 139 ? -13.128 1.760 29.330 1.00 86.81 139 HIS A O 1
ATOM 1070 N N . GLN A 1 140 ? -15.199 1.692 28.453 1.00 84.50 140 GLN A N 1
ATOM 1071 C CA . GLN A 1 140 ? -15.252 3.096 28.048 1.00 84.50 140 GLN A CA 1
ATOM 1072 C C . GLN A 1 140 ? -16.708 3.568 28.012 1.00 84.50 140 GLN A C 1
ATOM 1074 O O . GLN A 1 140 ? -17.561 2.870 27.492 1.00 84.50 140 GLN A O 1
ATOM 1079 N N . ALA A 1 141 ? -17.008 4.738 28.590 1.00 81.69 141 ALA A N 1
ATOM 1080 C CA . ALA A 1 141 ? -18.381 5.262 28.700 1.00 81.69 141 ALA A CA 1
ATOM 1081 C C . ALA A 1 141 ? -19.405 4.284 29.339 1.00 81.69 141 ALA A C 1
ATOM 1083 O O . ALA A 1 141 ? -20.597 4.377 29.072 1.00 81.69 141 ALA A O 1
ATOM 1084 N N . ASN A 1 142 ? -18.931 3.393 30.222 1.00 87.00 142 ASN A N 1
ATOM 1085 C CA . ASN A 1 142 ? -19.645 2.255 30.833 1.00 87.00 142 ASN A CA 1
ATOM 1086 C C . ASN A 1 142 ? -19.945 1.064 29.897 1.00 87.00 142 ASN A C 1
ATOM 1088 O O . ASN A 1 142 ? -20.482 0.068 30.364 1.00 87.00 142 ASN A O 1
ATOM 1092 N N . GLU A 1 143 ? -19.546 1.120 28.626 1.00 89.88 143 GLU A N 1
ATOM 1093 C CA . GLU A 1 143 ? -19.645 0.017 27.662 1.00 89.88 143 GLU A CA 1
ATOM 1094 C C . GLU A 1 143 ? -18.418 -0.918 27.818 1.00 89.88 143 GLU A C 1
ATOM 1096 O O . GLU A 1 143 ? -17.281 -0.431 27.908 1.00 89.88 143 GLU A O 1
ATOM 1101 N N . GLU A 1 144 ? -18.602 -2.249 27.844 1.00 94.50 144 GLU A N 1
ATOM 1102 C CA . GLU A 1 144 ? -17.482 -3.201 27.699 1.00 94.50 144 GLU A CA 1
ATOM 1103 C C . GLU A 1 144 ? -17.129 -3.348 26.210 1.00 94.50 144 GLU A C 1
ATOM 1105 O O . GLU A 1 144 ? -17.945 -3.780 25.390 1.00 94.50 144 GLU A O 1
ATOM 1110 N N . MET A 1 145 ? -15.892 -2.998 25.864 1.00 95.62 145 MET A N 1
ATOM 1111 C CA . MET A 1 145 ? -15.369 -3.013 24.502 1.00 95.62 145 MET A CA 1
ATOM 1112 C C . MET A 1 145 ? -14.261 -4.049 24.340 1.00 95.62 145 MET A C 1
ATOM 1114 O O . MET A 1 145 ? -13.405 -4.210 25.216 1.00 95.62 145 MET A O 1
ATOM 1118 N N . ILE A 1 146 ? -14.225 -4.687 23.172 1.00 96.44 146 ILE A N 1
ATOM 1119 C CA . ILE A 1 146 ? -13.141 -5.584 22.762 1.00 96.44 146 ILE A CA 1
ATOM 1120 C C . ILE A 1 146 ? -12.462 -5.081 21.488 1.00 96.44 146 ILE A C 1
ATOM 1122 O O . ILE A 1 146 ? -13.118 -4.528 20.609 1.00 96.44 146 ILE A O 1
ATOM 1126 N N . ILE A 1 147 ? -11.152 -5.304 21.374 1.00 96.00 147 ILE A N 1
ATOM 1127 C CA . ILE A 1 147 ? -10.410 -5.232 20.108 1.00 96.00 147 ILE A CA 1
ATOM 1128 C C . ILE A 1 147 ? -10.065 -6.661 19.700 1.00 96.00 147 ILE A C 1
ATOM 1130 O O . ILE A 1 147 ? -9.494 -7.413 20.492 1.00 96.00 147 ILE A O 1
ATOM 1134 N N . ARG A 1 148 ? -10.390 -7.023 18.460 1.00 95.69 148 ARG A N 1
ATOM 1135 C CA . ARG A 1 148 ? -10.124 -8.341 17.864 1.00 95.69 148 ARG A CA 1
ATOM 1136 C C . ARG A 1 148 ? -9.763 -8.195 16.386 1.00 95.69 148 ARG A C 1
ATOM 1138 O O . ARG A 1 148 ? -9.917 -7.115 15.814 1.00 95.69 148 ARG A O 1
ATOM 1145 N N . HIS A 1 149 ? -9.301 -9.273 15.760 1.00 95.19 149 HIS A N 1
ATOM 1146 C CA . HIS A 1 149 ? -9.230 -9.315 14.301 1.00 95.19 149 HIS A CA 1
ATOM 1147 C C . HIS A 1 149 ? -10.638 -9.261 13.694 1.00 95.19 149 HIS A C 1
ATOM 1149 O O . HIS A 1 149 ? -11.597 -9.791 14.269 1.00 95.19 149 HIS A O 1
ATOM 1155 N N . ALA A 1 150 ? -10.744 -8.622 12.530 1.00 95.25 150 ALA A N 1
ATOM 1156 C CA . ALA A 1 150 ? -11.908 -8.769 11.673 1.00 95.25 150 ALA A CA 1
ATOM 1157 C C . ALA A 1 150 ? -12.022 -10.219 11.186 1.00 95.25 150 ALA A C 1
ATOM 1159 O O . ALA A 1 150 ? -11.017 -10.879 10.912 1.00 95.25 150 ALA A O 1
ATOM 1160 N N . VAL A 1 151 ? -13.253 -10.688 11.053 1.00 94.69 151 VAL A N 1
ATOM 1161 C CA . VAL A 1 151 ? -13.615 -11.956 10.418 1.00 94.69 151 VAL A CA 1
ATOM 1162 C C . VAL A 1 151 ? -14.507 -11.658 9.203 1.00 94.69 151 VAL A C 1
ATOM 1164 O O . VAL A 1 151 ? -15.096 -10.577 9.160 1.00 94.69 151 VAL A O 1
ATOM 1167 N N . PRO A 1 152 ? -14.620 -12.554 8.204 1.00 95.00 152 PRO A N 1
ATOM 1168 C CA . PRO A 1 152 ? -15.428 -12.303 7.004 1.00 95.00 152 PRO A CA 1
ATOM 1169 C C . PRO A 1 152 ? -16.860 -11.836 7.321 1.00 95.00 152 PRO A C 1
ATOM 1171 O O . PRO A 1 152 ? -17.367 -10.906 6.697 1.00 95.00 152 PRO A O 1
ATOM 1174 N N . GLU A 1 153 ? -17.457 -12.389 8.381 1.00 96.81 153 GLU A N 1
ATOM 1175 C CA . GLU A 1 153 ? -18.799 -12.057 8.868 1.00 96.81 153 GLU A CA 1
ATOM 1176 C C . GLU A 1 153 ? -18.972 -10.572 9.298 1.00 96.81 153 GLU A C 1
ATOM 1178 O O . GLU A 1 153 ? -20.097 -10.071 9.361 1.00 96.81 153 GLU A O 1
ATOM 1183 N N . ASP A 1 154 ? -17.882 -9.837 9.560 1.00 96.94 154 ASP A N 1
ATOM 1184 C CA . ASP A 1 154 ? -17.905 -8.412 9.936 1.00 96.94 154 ASP A CA 1
ATOM 1185 C C . ASP A 1 154 ? -18.122 -7.462 8.744 1.00 96.94 154 ASP A C 1
ATOM 1187 O O . ASP A 1 154 ? -18.471 -6.293 8.948 1.00 96.94 154 ASP A O 1
ATOM 1191 N N . ALA A 1 155 ? -17.927 -7.940 7.507 1.00 96.31 155 ALA A N 1
ATOM 1192 C CA . ALA A 1 155 ? -17.905 -7.134 6.282 1.00 96.31 155 ALA A CA 1
ATOM 1193 C C . ALA A 1 155 ? -19.109 -6.181 6.149 1.00 96.31 155 ALA A C 1
ATOM 1195 O O . ALA A 1 155 ? -18.953 -5.004 5.808 1.00 96.31 155 ALA A O 1
ATOM 1196 N N . THR A 1 156 ? -20.308 -6.668 6.492 1.00 96.56 156 THR A N 1
ATOM 1197 C CA . THR A 1 156 ? -21.546 -5.871 6.487 1.00 96.56 156 THR A CA 1
ATOM 1198 C C . THR A 1 156 ? -21.470 -4.693 7.461 1.00 96.56 156 THR A C 1
ATOM 1200 O O . THR A 1 156 ? -21.747 -3.558 7.068 1.00 96.56 156 THR A O 1
ATOM 1203 N N . GLN A 1 157 ? -21.074 -4.932 8.717 1.00 96.69 157 GLN A N 1
ATOM 1204 C CA . GLN A 1 157 ? -20.993 -3.880 9.736 1.00 96.69 157 GLN A CA 1
ATOM 1205 C C . GLN A 1 157 ? -19.889 -2.868 9.411 1.00 96.69 157 GLN A C 1
ATOM 1207 O O . GLN A 1 157 ? -20.112 -1.664 9.520 1.00 96.69 157 GLN A O 1
ATOM 1212 N N . MET A 1 158 ? -18.721 -3.335 8.956 1.00 95.31 158 MET A N 1
ATOM 1213 C CA . MET A 1 158 ? -17.605 -2.464 8.571 1.00 95.31 158 MET A CA 1
ATOM 1214 C C . MET A 1 158 ? -18.002 -1.511 7.432 1.00 95.31 158 MET A C 1
ATOM 1216 O O . MET A 1 158 ? -17.782 -0.302 7.536 1.00 95.31 158 MET A O 1
ATOM 1220 N N . ARG A 1 159 ? -18.669 -2.019 6.384 1.00 92.81 159 ARG A N 1
ATOM 1221 C CA . ARG A 1 159 ? -19.138 -1.188 5.264 1.00 92.81 159 ARG A CA 1
ATOM 1222 C C . ARG A 1 159 ? -20.247 -0.216 5.677 1.00 92.81 159 ARG A C 1
ATOM 1224 O O . ARG A 1 159 ? -20.210 0.950 5.286 1.00 92.81 159 ARG A O 1
ATOM 1231 N N . GLN A 1 160 ? -21.211 -0.664 6.485 1.00 92.25 160 GLN A N 1
ATOM 1232 C CA . GLN A 1 160 ? -22.269 0.202 7.023 1.00 92.25 160 GLN A CA 1
ATOM 1233 C C . GLN A 1 160 ? -21.687 1.345 7.865 1.00 92.25 160 GLN A C 1
ATOM 1235 O O . GLN A 1 160 ? -22.081 2.498 7.685 1.00 92.25 160 GLN A O 1
ATOM 1240 N N . LEU A 1 161 ? -20.707 1.048 8.724 1.00 92.00 161 LEU A N 1
ATOM 1241 C CA . LEU A 1 161 ? -20.019 2.044 9.539 1.00 92.00 161 LEU A CA 1
ATOM 1242 C C . LEU A 1 161 ? -19.299 3.085 8.667 1.00 92.00 161 LEU A C 1
ATOM 1244 O O . LEU A 1 161 ? -19.496 4.283 8.874 1.00 92.00 161 LEU A O 1
ATOM 1248 N N . ALA A 1 162 ? -18.540 2.648 7.656 1.00 90.12 162 ALA A N 1
ATOM 1249 C CA . ALA A 1 162 ? -17.858 3.542 6.716 1.00 90.12 162 ALA A CA 1
ATOM 1250 C C . ALA A 1 162 ? -18.835 4.489 5.993 1.00 90.12 162 ALA A C 1
ATOM 1252 O O . ALA A 1 162 ? -18.634 5.704 6.002 1.00 90.12 162 ALA A O 1
ATOM 1253 N N . ILE A 1 163 ? -19.940 3.956 5.452 1.00 88.75 163 ILE A N 1
ATOM 1254 C CA . ILE A 1 163 ? -21.009 4.751 4.820 1.00 88.75 163 ILE A CA 1
ATOM 1255 C C . ILE A 1 163 ? -21.587 5.774 5.813 1.00 88.75 163 ILE A C 1
ATOM 1257 O O . ILE A 1 163 ? -21.707 6.955 5.483 1.00 88.75 163 ILE A O 1
ATOM 1261 N N . SER A 1 164 ? -21.903 5.345 7.040 1.00 87.69 164 SER A N 1
ATOM 1262 C CA . SER A 1 164 ? -22.556 6.186 8.055 1.00 87.69 164 SER A CA 1
ATOM 1263 C C . SER A 1 164 ? -21.709 7.369 8.546 1.00 87.69 164 SER A C 1
ATOM 1265 O O . SER A 1 164 ? -22.266 8.369 9.004 1.00 87.69 164 SER A O 1
ATOM 1267 N N . LEU A 1 165 ? -20.379 7.268 8.440 1.00 82.69 165 LEU A N 1
ATOM 1268 C CA . LEU A 1 165 ? -19.430 8.274 8.924 1.00 82.69 165 LEU A CA 1
ATOM 1269 C C . LEU A 1 165 ? -18.865 9.171 7.817 1.00 82.69 165 LEU A C 1
ATOM 1271 O O . LEU A 1 165 ? -18.573 10.333 8.088 1.00 82.69 165 LEU A O 1
ATOM 1275 N N . ILE A 1 166 ? -18.725 8.665 6.587 1.00 77.25 166 ILE A N 1
ATOM 1276 C CA . ILE A 1 166 ? -18.216 9.452 5.449 1.00 77.25 166 ILE A CA 1
ATOM 1277 C C . ILE A 1 166 ? -19.324 10.315 4.822 1.00 77.25 166 ILE A C 1
ATOM 1279 O O . ILE A 1 166 ? -19.022 11.393 4.311 1.00 77.25 166 ILE A O 1
ATOM 1283 N N . ASN A 1 167 ? -20.584 9.860 4.920 1.00 62.22 167 ASN A N 1
ATOM 1284 C CA . ASN A 1 167 ? -21.859 10.604 4.916 1.00 62.22 167 ASN A CA 1
ATOM 1285 C C . ASN A 1 167 ? -21.892 11.977 4.204 1.00 62.22 167 ASN A C 1
ATOM 1287 O O . ASN A 1 167 ? -22.393 12.976 4.720 1.00 62.22 167 ASN A O 1
ATOM 1291 N N . SER A 1 168 ? -21.353 12.009 2.990 1.00 56.19 168 SER A N 1
ATOM 1292 C CA . SER A 1 168 ? -21.409 13.114 2.043 1.00 56.19 168 SER A CA 1
ATOM 1293 C C . SER A 1 168 ? -22.230 12.612 0.863 1.00 56.19 168 SER A C 1
ATOM 1295 O O . SER A 1 168 ? -21.986 11.518 0.360 1.00 56.19 168 SER A O 1
ATOM 1297 N N . GLU A 1 169 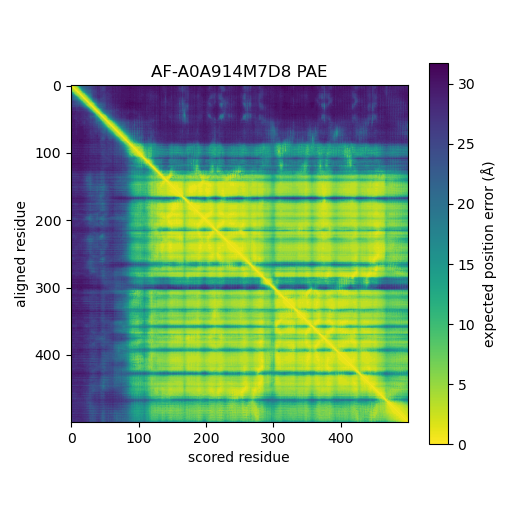? -23.251 13.376 0.468 1.00 47.81 169 GLU A N 1
ATOM 1298 C CA . GLU A 1 169 ? -24.520 12.848 -0.077 1.00 47.81 169 GLU A CA 1
ATOM 1299 C C . GLU A 1 169 ? -24.441 12.010 -1.373 1.00 47.81 169 GLU A C 1
ATOM 1301 O O . GLU A 1 169 ? -25.461 11.493 -1.820 1.00 47.81 169 GLU A O 1
ATOM 1306 N N . ASN A 1 170 ? -23.265 11.865 -1.994 1.00 58.75 170 ASN A N 1
ATOM 1307 C CA . ASN A 1 170 ? -23.068 11.105 -3.231 1.00 58.75 170 ASN A CA 1
ATOM 1308 C C . ASN A 1 170 ? -21.830 10.179 -3.256 1.00 58.75 170 ASN A C 1
ATOM 1310 O O . ASN A 1 170 ? -21.609 9.544 -4.284 1.00 58.75 170 ASN A O 1
ATOM 1314 N N . VAL A 1 171 ? -21.034 10.057 -2.181 1.00 66.69 171 VAL A N 1
ATOM 1315 C CA . VAL A 1 171 ? -19.841 9.178 -2.183 1.00 66.69 171 VAL A CA 1
ATOM 1316 C C . VAL A 1 171 ? -20.105 7.900 -1.384 1.00 66.69 171 VAL A C 1
ATOM 1318 O O . VAL A 1 171 ? -20.416 7.946 -0.196 1.00 66.69 171 VAL A O 1
ATOM 1321 N N . LYS A 1 172 ? -19.981 6.747 -2.047 1.00 71.75 172 LYS A N 1
ATOM 1322 C CA . LYS A 1 172 ? -20.114 5.403 -1.462 1.00 71.75 172 LYS A CA 1
ATOM 1323 C C . LYS A 1 172 ? -18.784 4.649 -1.609 1.00 71.75 172 LYS A C 1
ATOM 1325 O O . LYS A 1 172 ? -18.075 4.933 -2.572 1.00 71.75 172 LYS A O 1
ATOM 1330 N N . PRO A 1 173 ? -18.477 3.669 -0.737 1.00 78.50 173 PRO A N 1
ATOM 1331 C CA . PRO A 1 173 ? -17.394 2.729 -1.001 1.00 78.50 173 PRO A CA 1
ATOM 1332 C C . PRO A 1 173 ? -17.719 1.943 -2.274 1.00 78.50 173 PRO A C 1
ATOM 1334 O O . PRO A 1 173 ? -18.798 1.347 -2.368 1.00 78.50 173 PRO A O 1
ATOM 1337 N N . GLU A 1 174 ? -16.799 1.946 -3.239 1.00 82.19 174 GLU A N 1
ATOM 1338 C CA . GLU A 1 174 ? -16.956 1.241 -4.518 1.00 82.19 174 GLU A CA 1
ATOM 1339 C C . GLU A 1 174 ? -16.948 -0.282 -4.344 1.00 82.19 174 GLU A C 1
ATOM 1341 O O . GLU A 1 174 ? -17.523 -1.009 -5.152 1.00 82.19 174 GLU A O 1
ATOM 1346 N N . ILE A 1 175 ? -16.313 -0.769 -3.277 1.00 84.12 175 ILE A N 1
ATOM 1347 C CA . ILE A 1 175 ? -16.300 -2.183 -2.918 1.00 84.12 175 ILE A CA 1
ATOM 1348 C C . ILE A 1 175 ? -17.614 -2.613 -2.243 1.00 84.12 175 ILE A C 1
ATOM 1350 O O . ILE A 1 175 ? -18.131 -1.935 -1.350 1.00 84.12 175 ILE A O 1
ATOM 1354 N N . GLU A 1 176 ? -18.150 -3.760 -2.665 1.00 90.62 176 GLU A N 1
ATOM 1355 C CA . GLU A 1 176 ? -19.351 -4.395 -2.107 1.00 90.62 176 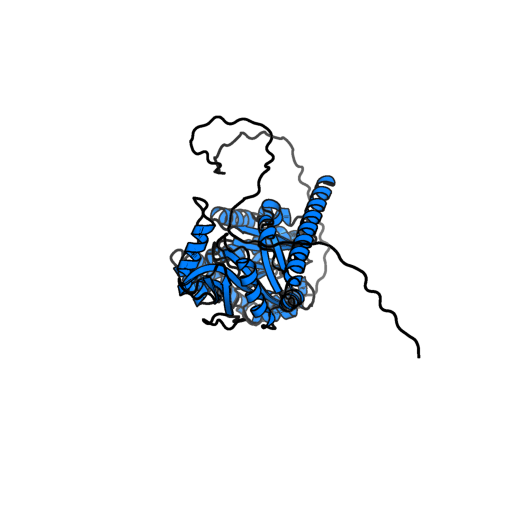GLU A CA 1
ATOM 1356 C C . GLU A 1 176 ? -19.024 -5.406 -0.992 1.00 90.62 176 GLU A C 1
ATOM 1358 O O . GLU A 1 176 ? -17.884 -5.850 -0.846 1.00 90.62 176 GLU A O 1
ATOM 1363 N N . VAL A 1 177 ? -20.037 -5.764 -0.191 1.00 93.44 177 VAL A N 1
ATOM 1364 C CA . VAL A 1 177 ? -19.890 -6.600 1.021 1.00 93.44 177 VAL A CA 1
ATOM 1365 C C . VAL A 1 177 ? -19.222 -7.942 0.716 1.00 93.44 177 VAL A C 1
ATOM 1367 O O . VAL A 1 177 ? -18.219 -8.264 1.345 1.00 93.44 177 VAL A O 1
ATOM 1370 N N . ASP A 1 178 ? -19.712 -8.665 -0.290 1.00 93.06 178 ASP A N 1
ATOM 1371 C CA . ASP A 1 178 ? -19.224 -9.979 -0.726 1.00 93.06 178 ASP A CA 1
ATOM 1372 C C . ASP A 1 178 ? -17.718 -9.966 -1.053 1.00 93.06 178 ASP A C 1
ATOM 1374 O O . ASP A 1 178 ? -17.002 -10.944 -0.839 1.00 93.06 178 ASP A O 1
ATOM 1378 N N . GLN A 1 179 ? -17.218 -8.836 -1.567 1.00 89.06 179 GLN A N 1
ATOM 1379 C CA . GLN A 1 179 ? -15.812 -8.663 -1.919 1.00 89.06 179 GLN A CA 1
ATOM 1380 C C . GLN A 1 179 ? -14.961 -8.365 -0.673 1.00 89.06 179 GLN A C 1
ATOM 1382 O O . GLN A 1 179 ? -13.872 -8.915 -0.563 1.00 89.06 179 GLN A O 1
ATOM 1387 N N . ILE A 1 180 ? -15.473 -7.598 0.301 1.00 91.88 180 ILE A N 1
ATOM 1388 C CA . ILE A 1 180 ? -14.826 -7.429 1.619 1.00 91.88 180 ILE A CA 1
ATOM 1389 C C . ILE A 1 180 ? -14.765 -8.769 2.369 1.00 91.88 180 ILE A C 1
ATOM 1391 O O . ILE A 1 180 ? -13.716 -9.117 2.910 1.00 91.88 180 ILE A O 1
ATOM 1395 N N . GLU A 1 181 ? -15.869 -9.522 2.392 1.00 93.50 181 GLU A N 1
ATOM 1396 C CA . GLU A 1 181 ? -15.960 -10.848 3.017 1.00 93.50 181 GLU A CA 1
ATOM 1397 C C . GLU A 1 181 ? -14.908 -11.793 2.416 1.00 93.50 181 GLU A C 1
ATOM 1399 O O . GLU A 1 181 ? -14.097 -12.374 3.144 1.00 93.50 181 GLU A O 1
ATOM 1404 N N . LYS A 1 182 ? -14.845 -11.851 1.079 1.00 88.88 182 LYS A N 1
ATOM 1405 C CA . LYS A 1 182 ? -13.841 -12.620 0.341 1.00 88.88 182 LYS A CA 1
ATOM 1406 C C . LYS A 1 182 ? -12.405 -12.160 0.627 1.00 88.88 182 LYS A C 1
ATOM 1408 O O . LYS A 1 182 ? -11.554 -12.999 0.920 1.00 88.88 182 LYS A O 1
ATOM 1413 N N . ASP A 1 183 ? -12.113 -10.862 0.539 1.00 87.69 183 ASP A N 1
ATOM 1414 C CA . ASP A 1 183 ? -10.748 -10.338 0.696 1.00 87.69 183 ASP A CA 1
ATOM 1415 C C . ASP A 1 183 ? -10.228 -10.515 2.142 1.00 87.69 183 ASP A C 1
ATOM 1417 O O . ASP A 1 183 ? -9.026 -10.706 2.342 1.00 87.69 183 ASP A O 1
ATOM 1421 N N . LEU A 1 184 ? -11.119 -10.531 3.146 1.00 89.31 184 LEU A N 1
ATOM 1422 C CA . LEU A 1 184 ? -10.808 -10.947 4.522 1.00 89.31 184 LEU A CA 1
ATOM 1423 C C . LEU A 1 184 ? -10.574 -12.465 4.626 1.00 89.31 184 LEU A C 1
ATOM 1425 O O . LEU A 1 184 ? -9.625 -12.894 5.284 1.00 89.31 184 LEU A O 1
ATOM 1429 N N . GLN A 1 185 ? -11.410 -13.286 3.980 1.00 88.75 185 GLN A N 1
ATOM 1430 C CA . GLN A 1 185 ? -11.319 -14.752 4.024 1.00 88.75 185 GLN A CA 1
ATOM 1431 C C . GLN A 1 185 ? -10.042 -15.289 3.356 1.00 88.75 185 GLN A C 1
ATOM 1433 O O . GLN A 1 185 ? -9.400 -16.194 3.891 1.00 88.75 185 GLN A O 1
ATOM 1438 N N . GLU A 1 186 ? -9.663 -14.739 2.201 1.00 83.69 186 GLU A N 1
ATOM 1439 C CA . GLU A 1 186 ? -8.432 -15.102 1.484 1.00 83.69 186 GLU A CA 1
ATOM 1440 C C . GLU A 1 186 ? -7.171 -14.482 2.119 1.00 83.69 186 GLU A C 1
ATOM 1442 O O . GLU A 1 186 ? -6.053 -14.825 1.734 1.00 83.69 186 GLU A O 1
ATOM 1447 N N . GLY A 1 187 ? -7.333 -13.600 3.116 1.00 83.06 187 GLY A N 1
ATOM 1448 C CA . GLY A 1 187 ? -6.234 -12.902 3.783 1.00 83.06 187 GLY A CA 1
ATOM 1449 C C . GLY A 1 187 ? -5.558 -11.847 2.904 1.00 83.06 187 GLY A C 1
ATOM 1450 O O . GLY A 1 187 ? -4.402 -11.511 3.147 1.00 83.06 187 GLY A O 1
ATOM 1451 N N . PHE A 1 188 ? -6.259 -11.342 1.885 1.00 80.88 188 PHE A N 1
ATOM 1452 C CA . PHE A 1 188 ? -5.778 -10.274 1.010 1.00 80.88 188 PHE A CA 1
ATOM 1453 C C . PHE A 1 188 ? -5.695 -8.937 1.761 1.00 80.88 188 PHE A C 1
ATOM 1455 O O . PHE A 1 188 ? -4.730 -8.187 1.615 1.00 80.88 188 PHE A O 1
ATOM 1462 N N . VAL A 1 189 ? -6.694 -8.670 2.607 1.00 87.94 189 VAL A N 1
ATOM 1463 C CA . VAL A 1 189 ? -6.703 -7.569 3.574 1.00 87.94 189 VAL A CA 1
ATOM 1464 C C . VAL A 1 189 ? -6.824 -8.125 4.989 1.00 87.94 189 VAL A C 1
ATOM 1466 O O . VAL A 1 189 ? -7.383 -9.198 5.225 1.00 87.94 189 VAL A O 1
ATOM 1469 N N . HIS A 1 190 ? -6.297 -7.389 5.958 1.00 91.88 190 HIS A N 1
ATOM 1470 C CA . HIS A 1 190 ? -6.524 -7.632 7.374 1.00 91.88 190 HIS A CA 1
ATOM 1471 C C . HIS A 1 190 ? -7.159 -6.393 8.003 1.00 91.88 190 HIS A C 1
ATOM 1473 O O . HIS A 1 190 ? -6.986 -5.272 7.528 1.00 91.88 190 HIS A O 1
ATOM 1479 N N . ALA A 1 191 ? -7.876 -6.571 9.107 1.00 94.81 191 ALA A N 1
ATOM 1480 C CA . ALA A 1 191 ? -8.292 -5.447 9.931 1.00 94.81 191 ALA A CA 1
ATOM 1481 C C . ALA A 1 191 ? -8.314 -5.824 11.412 1.00 94.81 191 ALA A C 1
ATOM 1483 O O . ALA A 1 191 ? -8.477 -6.993 11.772 1.00 94.81 191 ALA A O 1
ATOM 1484 N N . LEU A 1 192 ? -8.154 -4.817 12.267 1.00 96.00 192 LEU A N 1
ATOM 1485 C CA . LEU A 1 192 ? -8.589 -4.875 13.658 1.00 96.00 192 LEU A CA 1
ATOM 1486 C C . LEU A 1 192 ? -9.918 -4.133 13.768 1.00 96.00 192 LEU A C 1
ATOM 1488 O O . LEU A 1 192 ? -10.027 -3.002 13.295 1.00 96.00 192 LEU A O 1
ATOM 1492 N N . VAL A 1 193 ? -10.905 -4.749 14.408 1.00 96.75 193 VAL A N 1
ATOM 1493 C CA . VAL A 1 193 ? -12.206 -4.136 14.707 1.00 96.75 193 VAL A CA 1
ATOM 1494 C C . VAL A 1 193 ? -12.322 -3.885 16.202 1.00 96.75 193 VAL A C 1
ATOM 1496 O O . VAL A 1 193 ? -11.713 -4.588 17.015 1.00 96.75 193 VAL A O 1
ATOM 1499 N N . ILE A 1 194 ? -13.120 -2.884 16.560 1.00 96.44 194 ILE A N 1
ATOM 1500 C CA . ILE A 1 194 ? -13.563 -2.654 17.931 1.00 96.44 194 ILE A CA 1
ATOM 1501 C C . ILE A 1 194 ? -15.079 -2.789 18.034 1.00 96.44 194 ILE A C 1
ATOM 1503 O O . ILE A 1 194 ? -15.834 -2.166 17.285 1.00 96.44 194 ILE A O 1
ATOM 1507 N N . GLU A 1 195 ? -15.500 -3.616 18.983 1.00 96.44 195 GLU A N 1
ATOM 1508 C CA . GLU A 1 195 ? -16.873 -4.070 19.162 1.00 96.44 195 GLU A CA 1
ATOM 1509 C C . GLU A 1 195 ? -17.360 -3.746 20.581 1.00 96.44 195 GLU A C 1
ATOM 1511 O O . GLU A 1 195 ? -16.652 -4.014 21.557 1.00 96.44 195 GLU A O 1
ATOM 1516 N N . ILE A 1 196 ? -18.574 -3.198 20.699 1.00 96.25 196 ILE A N 1
ATOM 1517 C CA . ILE A 1 196 ? -19.317 -3.156 21.965 1.00 96.25 196 ILE A CA 1
ATOM 1518 C C . ILE A 1 196 ? -19.854 -4.565 22.206 1.00 96.25 196 ILE A C 1
ATOM 1520 O O . ILE A 1 196 ? -20.748 -5.027 21.497 1.00 96.25 196 ILE A O 1
ATOM 1524 N N . LYS A 1 197 ? -19.299 -5.251 23.205 1.00 93.38 197 LYS A N 1
ATOM 1525 C CA . LYS A 1 197 ? -19.466 -6.695 23.429 1.00 93.38 197 LYS A CA 1
ATOM 1526 C C . LYS A 1 197 ? -20.909 -7.111 23.741 1.00 93.38 197 LYS A C 1
ATOM 1528 O O . LYS A 1 197 ? -21.313 -8.220 23.398 1.00 93.38 197 LYS A O 1
ATOM 1533 N N . GLU A 1 198 ? -21.681 -6.237 24.387 1.00 94.00 198 GLU A N 1
ATOM 1534 C CA . GLU A 1 198 ? -23.095 -6.484 24.709 1.00 94.00 198 GLU A CA 1
ATOM 1535 C C . GLU A 1 198 ? -24.000 -6.357 23.472 1.00 94.00 198 GLU A C 1
ATOM 1537 O O . GLU A 1 198 ? -24.882 -7.188 23.265 1.00 94.00 198 GLU A O 1
ATOM 1542 N N . GLU A 1 199 ? -23.747 -5.360 22.617 1.00 95.75 199 GLU A N 1
ATOM 1543 C CA . GLU A 1 199 ? -24.506 -5.118 21.379 1.00 95.75 199 GLU A CA 1
ATOM 1544 C C . GLU A 1 199 ? -24.035 -5.985 20.196 1.00 95.75 199 GLU A C 1
ATOM 1546 O O . GLU A 1 199 ? -24.757 -6.130 19.211 1.00 95.75 199 GLU A O 1
ATOM 1551 N N . LYS A 1 200 ? -22.806 -6.521 20.263 1.00 95.31 200 LYS A N 1
ATOM 1552 C CA . LYS A 1 200 ? -22.034 -7.081 19.132 1.00 95.31 200 LYS A CA 1
ATOM 1553 C C . LYS A 1 200 ? -21.880 -6.113 17.953 1.00 95.31 200 LYS A C 1
ATOM 1555 O O . LYS A 1 200 ? -21.795 -6.514 16.788 1.00 95.31 200 LYS A O 1
ATOM 1560 N N . LYS A 1 201 ? -21.854 -4.818 18.269 1.00 96.38 201 LYS A N 1
ATOM 1561 C CA . LYS A 1 201 ? -21.812 -3.720 17.306 1.00 96.38 201 LYS A CA 1
ATOM 1562 C C . LYS A 1 201 ? -20.381 -3.232 17.102 1.00 96.38 201 LYS A C 1
ATOM 1564 O O . LYS A 1 201 ? -19.726 -2.824 18.061 1.00 96.38 201 LYS A O 1
ATOM 1569 N N . ILE A 1 202 ? -19.927 -3.190 15.852 1.00 96.81 202 ILE A N 1
ATOM 1570 C CA . ILE A 1 202 ? -18.650 -2.575 15.476 1.00 96.81 202 ILE A CA 1
ATOM 1571 C C . ILE A 1 202 ? -18.795 -1.047 15.460 1.00 96.81 202 ILE A C 1
ATOM 1573 O O . ILE A 1 202 ? -19.661 -0.495 14.784 1.00 96.81 202 ILE A O 1
ATOM 1577 N N . ILE A 1 203 ? -17.919 -0.363 16.199 1.00 95.62 203 ILE A N 1
ATOM 1578 C CA . ILE A 1 203 ? -17.882 1.110 16.337 1.00 95.62 203 ILE A CA 1
ATOM 1579 C C . ILE A 1 203 ? -16.608 1.743 15.755 1.00 95.62 203 ILE A C 1
ATOM 1581 O O . ILE A 1 203 ? -16.447 2.967 15.755 1.00 95.62 203 ILE A O 1
ATOM 1585 N N . GLY A 1 204 ? -15.699 0.912 15.243 1.00 95.12 204 GLY A N 1
ATOM 1586 C CA . GLY A 1 204 ? -14.492 1.330 14.542 1.00 95.12 204 GLY A CA 1
ATOM 1587 C C . GLY A 1 204 ? -13.697 0.154 13.983 1.00 95.12 204 GLY A C 1
ATOM 1588 O O . GLY A 1 204 ? -13.818 -0.975 14.461 1.00 95.12 204 GLY A O 1
ATOM 1589 N N . TYR A 1 205 ? -12.863 0.427 12.983 1.00 95.69 205 TYR A N 1
ATOM 1590 C CA . TYR A 1 205 ? -11.900 -0.525 12.442 1.00 95.69 205 TYR A CA 1
ATOM 1591 C C . TYR A 1 205 ? -10.648 0.171 11.898 1.00 95.69 205 TYR A C 1
ATOM 1593 O O . TYR A 1 205 ? -10.703 1.318 11.458 1.00 95.69 205 TYR A O 1
ATOM 1601 N N . LEU A 1 206 ? -9.532 -0.557 11.908 1.00 94.56 206 LEU A N 1
ATOM 1602 C CA . LEU A 1 206 ? -8.267 -0.211 11.261 1.00 94.56 206 LEU A CA 1
ATOM 1603 C C . LEU A 1 206 ? -7.926 -1.324 10.269 1.00 94.56 206 LEU A C 1
ATOM 1605 O O . LEU A 1 206 ? -7.600 -2.431 10.705 1.00 94.56 206 LEU A O 1
ATOM 1609 N N . SER A 1 207 ? -8.009 -1.052 8.966 1.00 94.31 207 SER A N 1
ATOM 1610 C CA . SER A 1 207 ? -7.567 -1.988 7.929 1.00 94.31 207 SER A CA 1
ATOM 1611 C C . SER A 1 207 ? -6.073 -1.828 7.649 1.00 94.31 207 SER A C 1
ATOM 1613 O O . SER A 1 207 ? -5.489 -0.753 7.816 1.00 94.31 207 SER A O 1
ATOM 1615 N N . TYR A 1 208 ? -5.431 -2.925 7.265 1.00 92.88 208 TYR A N 1
ATOM 1616 C CA . TYR A 1 208 ? -4.024 -2.956 6.902 1.00 92.88 208 TYR A CA 1
ATOM 1617 C C . TYR A 1 208 ? -3.719 -4.121 5.960 1.00 92.88 208 TYR A C 1
ATOM 1619 O O . TYR A 1 208 ? -4.401 -5.147 5.943 1.00 92.88 208 TYR A O 1
ATOM 1627 N N . THR A 1 209 ? -2.641 -3.970 5.204 1.00 90.38 209 THR A N 1
ATOM 1628 C CA . THR A 1 209 ? -2.039 -5.020 4.382 1.00 90.38 209 THR A CA 1
ATOM 1629 C C . THR A 1 209 ? -0.582 -5.205 4.772 1.00 90.38 209 THR A C 1
ATOM 1631 O O . THR A 1 209 ? 0.035 -4.332 5.385 1.00 90.38 209 THR A O 1
ATOM 1634 N N . ILE A 1 210 ? -0.012 -6.357 4.425 1.00 86.81 210 ILE A N 1
ATOM 1635 C CA . ILE A 1 210 ? 1.394 -6.658 4.691 1.00 86.81 210 ILE A CA 1
ATOM 1636 C C . ILE A 1 210 ? 2.076 -6.945 3.362 1.00 86.81 210 ILE A C 1
ATOM 1638 O O . ILE A 1 210 ? 1.661 -7.834 2.616 1.00 86.81 210 ILE A O 1
ATOM 1642 N N . SER A 1 211 ? 3.125 -6.182 3.070 1.00 84.81 211 SER A N 1
ATOM 1643 C CA . SER A 1 211 ? 4.035 -6.465 1.962 1.00 84.81 211 SER A CA 1
ATOM 1644 C C . SER A 1 211 ? 5.464 -6.582 2.470 1.00 84.81 211 SER A C 1
ATOM 1646 O O . SER A 1 211 ? 5.765 -6.225 3.607 1.00 84.81 211 SER A O 1
ATOM 1648 N N . SER A 1 212 ? 6.349 -7.074 1.619 1.00 83.50 212 SER A N 1
ATOM 1649 C CA . SER A 1 212 ? 7.789 -7.090 1.864 1.00 83.50 212 SER A CA 1
ATOM 1650 C C . SER A 1 212 ? 8.440 -6.049 0.955 1.00 83.50 212 SER A C 1
ATOM 1652 O O . SER A 1 212 ? 8.123 -6.029 -0.229 1.00 83.50 212 SER A O 1
ATOM 1654 N N . SER A 1 213 ? 9.325 -5.197 1.478 1.00 80.56 213 SER A N 1
ATOM 1655 C CA . SER A 1 213 ? 9.938 -4.100 0.709 1.00 80.56 213 SER A CA 1
ATOM 1656 C C . SER A 1 213 ? 11.365 -4.422 0.267 1.00 80.56 213 SER A C 1
ATOM 1658 O O . SER A 1 213 ? 12.137 -5.066 0.984 1.00 80.56 213 SER A O 1
ATOM 1660 N N . LEU A 1 214 ? 11.765 -3.867 -0.879 1.00 80.88 214 LEU A N 1
ATOM 1661 C CA . LEU A 1 214 ? 13.149 -3.812 -1.354 1.00 80.88 214 LEU A CA 1
ATOM 1662 C C . LEU A 1 214 ? 14.106 -3.050 -0.417 1.00 80.88 214 LEU A C 1
ATOM 1664 O O . LEU A 1 214 ? 15.309 -3.030 -0.678 1.00 80.88 214 LEU A O 1
ATOM 1668 N N . ASN A 1 215 ? 13.609 -2.405 0.642 1.00 72.56 215 ASN A N 1
ATOM 1669 C CA . ASN A 1 215 ? 14.418 -1.780 1.695 1.00 72.56 215 ASN A CA 1
ATOM 1670 C C . ASN A 1 215 ? 14.720 -2.712 2.887 1.00 72.56 215 ASN A C 1
ATOM 1672 O O . ASN A 1 215 ? 15.479 -2.320 3.766 1.00 72.56 215 ASN A O 1
ATOM 1676 N N . GLY A 1 216 ? 14.185 -3.940 2.897 1.00 65.94 216 GLY A N 1
ATOM 1677 C CA . GLY A 1 216 ? 14.538 -4.986 3.863 1.00 65.94 216 GLY A CA 1
ATOM 1678 C C . GLY A 1 216 ? 13.415 -5.352 4.832 1.00 65.94 216 GLY A C 1
ATOM 1679 O O . GLY A 1 216 ? 13.076 -4.599 5.740 1.00 65.94 216 GLY A O 1
ATOM 1680 N N . GLY A 1 217 ? 12.887 -6.570 4.688 1.00 80.88 217 GLY A N 1
ATOM 1681 C CA . GLY A 1 217 ? 11.855 -7.128 5.567 1.00 80.88 217 GLY A CA 1
ATOM 1682 C C . GLY A 1 217 ? 10.425 -6.703 5.217 1.00 80.88 217 GLY A C 1
ATOM 1683 O O . GLY A 1 217 ? 10.135 -6.298 4.089 1.00 80.88 217 GLY A O 1
ATOM 1684 N N . LYS A 1 218 ? 9.511 -6.870 6.181 1.00 87.75 218 LYS A N 1
ATOM 1685 C CA . LYS A 1 218 ? 8.067 -6.650 6.006 1.00 87.75 218 LYS A CA 1
ATOM 1686 C C . LYS A 1 218 ? 7.617 -5.277 6.503 1.00 87.75 218 LYS A C 1
ATOM 1688 O O . LYS A 1 218 ? 8.112 -4.764 7.508 1.00 87.75 218 LYS A O 1
ATOM 1693 N N . VAL A 1 219 ? 6.629 -4.734 5.806 1.00 89.00 219 VAL A N 1
ATOM 1694 C CA . VAL A 1 219 ? 6.000 -3.434 6.028 1.00 89.00 219 VAL A CA 1
ATOM 1695 C C . VAL A 1 219 ? 4.509 -3.657 6.246 1.00 89.00 219 VAL A C 1
ATOM 1697 O O . VAL A 1 219 ? 3.850 -4.313 5.433 1.00 89.00 219 VAL A O 1
ATOM 1700 N N . VAL A 1 220 ? 3.971 -3.109 7.334 1.00 91.69 220 VAL A N 1
ATOM 1701 C CA . VAL A 1 220 ? 2.520 -3.034 7.546 1.00 91.69 220 VAL A CA 1
ATOM 1702 C C . VAL A 1 220 ? 2.030 -1.718 6.955 1.00 91.69 220 VAL A C 1
ATOM 1704 O O . VAL A 1 220 ? 2.325 -0.656 7.496 1.00 91.69 220 VAL A O 1
ATOM 1707 N N . TYR A 1 221 ? 1.283 -1.781 5.857 1.00 91.06 221 TYR A N 1
ATOM 1708 C CA . TYR A 1 221 ? 0.635 -0.614 5.266 1.00 91.06 221 TYR A CA 1
ATOM 1709 C C . TYR A 1 221 ? -0.749 -0.449 5.886 1.00 91.06 221 TYR A C 1
ATOM 1711 O O . TYR A 1 221 ? -1.599 -1.323 5.732 1.00 91.06 221 TYR A O 1
ATOM 1719 N N . LEU A 1 222 ? -0.981 0.657 6.590 1.00 92.38 222 LEU A N 1
ATOM 1720 C CA . LEU A 1 222 ? -2.315 1.028 7.055 1.00 92.38 222 LEU A CA 1
ATOM 1721 C C . LEU A 1 222 ? -3.137 1.512 5.855 1.00 92.38 222 LEU A C 1
ATOM 1723 O O . LEU A 1 222 ? -2.674 2.363 5.092 1.00 92.38 222 LEU A O 1
ATOM 1727 N N . GLY A 1 223 ? -4.340 0.963 5.707 1.00 89.56 223 GLY A N 1
ATOM 1728 C CA . GLY A 1 223 ? -5.321 1.404 4.723 1.00 89.56 223 GLY A CA 1
ATOM 1729 C C . GLY A 1 223 ? -6.230 2.462 5.335 1.00 89.56 223 GLY A C 1
ATOM 1730 O O . GLY A 1 223 ? -5.859 3.623 5.494 1.00 89.56 223 GLY A O 1
ATOM 1731 N N . ASP A 1 224 ? -7.430 2.040 5.713 1.00 90.62 224 ASP A N 1
ATOM 1732 C CA . ASP A 1 224 ? -8.491 2.895 6.234 1.00 90.62 224 ASP A CA 1
ATOM 1733 C C . ASP A 1 224 ? -8.589 2.786 7.759 1.00 90.62 224 ASP A C 1
ATOM 1735 O O . ASP A 1 224 ? -8.545 1.695 8.334 1.00 90.62 224 ASP A O 1
ATOM 1739 N N . LEU A 1 225 ? -8.817 3.924 8.415 1.00 91.44 225 LEU A N 1
ATOM 1740 C CA . LEU A 1 225 ? -9.193 3.983 9.823 1.00 91.44 225 LEU A CA 1
ATOM 1741 C C . LEU A 1 225 ? -10.499 4.751 9.982 1.00 91.44 225 LEU A C 1
ATOM 1743 O O . LEU A 1 225 ? -10.560 5.961 9.775 1.00 91.44 225 LEU A O 1
ATOM 1747 N N . ILE A 1 226 ? -11.533 4.024 10.389 1.00 90.62 226 ILE A N 1
ATOM 1748 C CA . ILE A 1 226 ? -12.898 4.514 10.556 1.00 90.62 226 ILE A CA 1
ATOM 1749 C C . ILE A 1 226 ? -13.318 4.295 12.013 1.00 90.62 226 ILE A C 1
ATOM 1751 O O . ILE A 1 226 ? -13.099 3.220 12.567 1.00 90.62 226 ILE A O 1
ATOM 1755 N N . CYS A 1 227 ? -13.920 5.297 12.656 1.00 90.62 227 CYS A N 1
ATOM 1756 C CA . CYS A 1 227 ? -14.433 5.195 14.027 1.00 90.62 227 CYS A CA 1
ATOM 1757 C C . CYS A 1 227 ? -15.524 6.237 14.308 1.00 90.62 227 CYS A C 1
ATOM 1759 O O . CYS A 1 227 ? -15.451 7.362 13.807 1.00 90.62 227 CYS A O 1
ATOM 1761 N N . GLU A 1 228 ? -16.500 5.917 15.163 1.00 88.00 228 GLU A N 1
ATOM 1762 C CA . GLU A 1 228 ? -17.493 6.911 15.591 1.00 88.00 228 GLU A CA 1
ATOM 1763 C C . GLU A 1 228 ? -16.837 8.073 16.364 1.00 88.00 228 GLU A C 1
ATOM 1765 O O . GLU A 1 228 ? -16.136 7.873 17.356 1.00 88.00 228 GLU A O 1
ATOM 1770 N N . ILE A 1 229 ? -17.126 9.314 15.949 1.00 81.94 229 ILE A N 1
ATOM 1771 C CA . ILE A 1 229 ? -16.473 10.555 16.425 1.00 81.94 229 ILE A CA 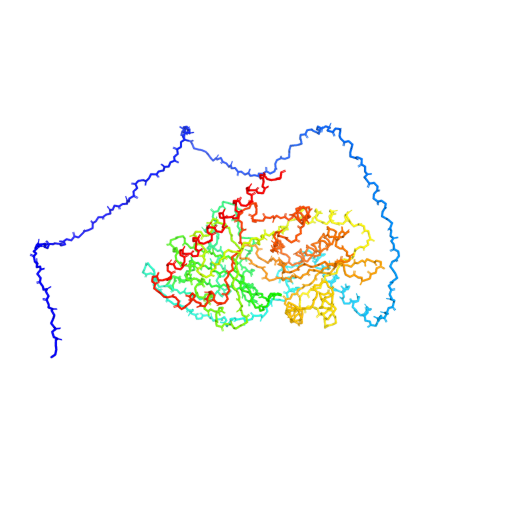1
ATOM 1772 C C . ILE A 1 229 ? -16.568 10.762 17.955 1.00 81.94 229 ILE A C 1
ATOM 1774 O O . ILE A 1 229 ? -15.742 11.475 18.538 1.00 81.94 229 ILE A O 1
ATOM 1778 N N . LYS A 1 230 ? -17.536 10.124 18.635 1.00 86.94 230 LYS A N 1
ATOM 1779 C CA . LYS A 1 230 ? -17.641 10.149 20.106 1.00 86.94 230 LYS A CA 1
ATOM 1780 C C . LYS A 1 230 ? -16.451 9.483 20.819 1.00 86.94 230 LYS A C 1
ATOM 1782 O O . LYS A 1 230 ? -16.124 9.895 21.930 1.00 86.94 230 LYS A O 1
ATOM 1787 N N . TYR A 1 231 ? -15.755 8.534 20.190 1.00 85.94 231 TYR A N 1
ATOM 1788 C CA . TYR A 1 231 ? -14.685 7.742 20.812 1.00 85.94 231 TYR A CA 1
ATOM 1789 C C . TYR A 1 231 ? -13.280 8.141 20.322 1.00 85.94 231 TYR A C 1
ATOM 1791 O O . TYR A 1 231 ? -12.588 7.396 19.630 1.00 85.94 231 TYR A O 1
ATOM 1799 N N . LYS A 1 232 ? -12.842 9.351 20.682 1.00 81.75 232 LYS A N 1
ATOM 1800 C CA . LYS A 1 232 ? -11.635 10.006 20.127 1.00 81.75 232 LYS A CA 1
ATOM 1801 C C . LYS A 1 232 ? -10.300 9.273 20.352 1.00 81.75 232 LYS A C 1
ATOM 1803 O O . LYS A 1 232 ? -9.316 9.608 19.703 1.00 81.75 232 LYS A O 1
ATOM 1808 N N . ASP A 1 233 ? -10.248 8.312 21.266 1.00 84.56 233 ASP A N 1
ATOM 1809 C CA . ASP A 1 233 ? -9.075 7.507 21.621 1.00 84.56 233 ASP A CA 1
ATOM 1810 C C . ASP A 1 233 ? -9.082 6.090 21.009 1.00 84.56 233 ASP A C 1
ATOM 1812 O O . ASP A 1 233 ? -8.061 5.403 21.054 1.00 84.56 233 ASP A O 1
ATOM 1816 N N . ILE A 1 234 ? -10.183 5.653 20.382 1.00 87.44 234 ILE A N 1
ATOM 1817 C CA . ILE A 1 234 ? -10.261 4.365 19.669 1.00 87.44 234 ILE A CA 1
ATOM 1818 C C . ILE A 1 234 ? -9.218 4.227 18.545 1.00 87.44 234 ILE A C 1
ATOM 1820 O O . ILE A 1 234 ? -8.531 3.201 18.543 1.00 87.44 234 ILE A O 1
ATOM 1824 N N . PRO A 1 235 ? -9.011 5.223 17.653 1.00 88.25 235 PRO A N 1
ATOM 1825 C CA . PRO A 1 235 ? -7.921 5.229 16.669 1.00 88.25 235 PRO A CA 1
ATOM 1826 C C . PRO A 1 235 ? -6.575 4.779 17.238 1.00 88.25 235 PRO A C 1
ATOM 1828 O O . PRO A 1 235 ? -5.900 3.887 16.724 1.00 88.25 235 PRO A O 1
ATOM 1831 N N . VAL A 1 236 ? -6.230 5.380 18.371 1.00 85.94 236 VAL A N 1
ATOM 1832 C CA . VAL A 1 236 ? -4.955 5.234 19.061 1.00 85.94 236 VAL A CA 1
ATOM 1833 C C . VAL A 1 236 ? -4.852 3.870 19.763 1.00 85.94 236 VAL A C 1
ATOM 1835 O O . VAL A 1 236 ? -3.774 3.277 19.804 1.00 85.94 236 VAL A O 1
ATOM 1838 N N . LYS A 1 237 ? -5.975 3.310 20.239 1.00 88.88 237 LYS A N 1
ATOM 1839 C CA . LYS A 1 237 ? -6.037 1.937 20.772 1.00 88.88 237 LYS A CA 1
ATOM 1840 C C . LYS A 1 237 ? -5.901 0.877 19.677 1.00 88.88 237 LYS A C 1
ATOM 1842 O O . LYS A 1 237 ? -5.167 -0.080 19.896 1.00 88.88 237 LYS A O 1
ATOM 1847 N N . LEU A 1 238 ? -6.555 1.045 18.524 1.00 92.25 238 LEU A N 1
ATOM 1848 C CA . LEU A 1 238 ? -6.470 0.106 17.395 1.00 92.25 238 LEU A CA 1
ATOM 1849 C C . LEU A 1 238 ? -5.031 -0.003 16.871 1.00 92.25 238 LEU A C 1
ATOM 1851 O O . LEU A 1 238 ? -4.475 -1.101 16.834 1.00 92.25 238 LEU A O 1
ATOM 1855 N N . TYR A 1 239 ? -4.385 1.133 16.581 1.00 91.31 239 TYR A N 1
ATOM 1856 C CA . TYR A 1 239 ? -2.955 1.160 16.252 1.00 91.31 239 TYR A CA 1
ATOM 1857 C C . TYR A 1 239 ? -2.097 0.581 17.386 1.00 91.31 239 TYR A C 1
ATOM 1859 O O . TYR A 1 239 ? -1.160 -0.171 17.138 1.00 91.31 239 TYR A O 1
ATOM 1867 N N . GLY A 1 240 ? -2.439 0.880 18.644 1.00 89.38 240 GLY A N 1
ATOM 1868 C CA . GLY A 1 240 ? -1.720 0.382 19.815 1.00 89.38 240 GLY A CA 1
ATOM 1869 C C . GLY A 1 240 ? -1.681 -1.142 19.948 1.00 89.38 240 GLY A C 1
ATOM 1870 O O . GLY A 1 240 ? -0.689 -1.671 20.445 1.00 89.38 240 GLY A O 1
ATOM 1871 N N . GLU A 1 241 ? -2.710 -1.855 19.487 1.00 91.69 241 GLU A N 1
ATOM 1872 C CA . GLU A 1 241 ? -2.693 -3.321 19.439 1.00 91.69 241 GLU A CA 1
ATOM 1873 C C . GLU A 1 241 ? -2.017 -3.848 18.160 1.00 91.69 241 GLU A C 1
ATOM 1875 O O . GLU A 1 241 ? -1.253 -4.810 18.240 1.00 91.69 241 GLU A O 1
ATOM 1880 N N . LEU A 1 242 ? -2.174 -3.176 17.012 1.00 92.69 242 LEU A N 1
ATOM 1881 C CA . LEU A 1 242 ? -1.449 -3.521 15.779 1.00 92.69 242 LEU A CA 1
ATOM 1882 C C . LEU A 1 242 ? 0.077 -3.401 15.946 1.00 92.69 242 LEU A C 1
ATOM 1884 O O . LEU A 1 242 ? 0.816 -4.288 15.524 1.00 92.69 242 LEU A O 1
ATOM 1888 N N . ALA A 1 243 ? 0.556 -2.374 16.653 1.00 91.12 243 ALA A N 1
ATOM 1889 C CA . ALA A 1 243 ? 1.966 -2.209 17.002 1.00 91.12 243 ALA A CA 1
ATOM 1890 C C . ALA A 1 243 ? 2.506 -3.367 17.868 1.00 91.12 243 ALA A C 1
ATOM 1892 O O . ALA A 1 243 ? 3.668 -3.748 17.726 1.00 91.12 243 ALA A O 1
ATOM 1893 N N . LYS A 1 244 ? 1.677 -3.981 18.731 1.00 89.94 244 LYS A N 1
ATOM 1894 C CA . LYS A 1 244 ? 2.058 -5.180 19.513 1.00 89.94 244 LYS A CA 1
ATOM 1895 C C . LYS A 1 244 ? 2.128 -6.442 18.669 1.00 89.94 244 LYS A C 1
ATOM 1897 O O . LYS A 1 244 ? 2.923 -7.324 18.979 1.00 89.94 244 LYS A O 1
ATOM 1902 N N . LEU A 1 245 ? 1.286 -6.558 17.645 1.00 90.38 245 LEU A N 1
ATOM 1903 C CA . LEU A 1 245 ? 1.390 -7.642 16.673 1.00 90.38 245 LEU A CA 1
ATOM 1904 C C . LEU A 1 245 ? 2.689 -7.472 15.867 1.00 90.38 245 LEU A C 1
ATOM 1906 O O . LEU A 1 245 ? 3.515 -8.383 15.826 1.00 90.38 245 LEU A O 1
ATOM 1910 N N . ALA A 1 246 ? 2.928 -6.268 15.337 1.00 90.81 246 ALA A N 1
ATOM 1911 C CA . ALA A 1 246 ? 4.130 -5.919 14.581 1.00 90.81 246 ALA A CA 1
ATOM 1912 C C . ALA A 1 246 ? 5.437 -6.101 15.378 1.00 90.81 246 ALA A C 1
ATOM 1914 O O . ALA A 1 246 ? 6.420 -6.597 14.833 1.00 90.81 246 ALA A O 1
ATOM 1915 N N . SER A 1 247 ? 5.476 -5.753 16.670 1.00 89.12 247 SER A N 1
ATOM 1916 C CA . SER A 1 247 ? 6.697 -5.898 17.481 1.00 89.12 247 SER A CA 1
ATOM 1917 C C . SER A 1 247 ? 7.037 -7.352 17.813 1.00 89.12 247 SER A C 1
ATOM 1919 O O . SER A 1 247 ? 8.221 -7.694 17.857 1.00 89.12 247 SER A O 1
ATOM 1921 N N . LYS A 1 248 ? 6.030 -8.225 17.953 1.00 88.75 248 LYS A N 1
ATOM 1922 C CA . LYS A 1 248 ? 6.213 -9.674 18.141 1.00 88.75 248 LYS A CA 1
ATOM 1923 C C . LYS A 1 248 ? 6.730 -10.393 16.890 1.00 88.75 248 LYS A C 1
ATOM 1925 O O . LYS A 1 248 ? 7.425 -11.391 17.030 1.00 88.75 248 LYS A O 1
ATOM 1930 N N . ASN A 1 249 ? 6.419 -9.908 15.687 1.00 87.75 249 ASN A N 1
ATOM 1931 C CA . ASN A 1 249 ? 6.945 -10.479 14.446 1.00 87.75 249 ASN A CA 1
ATOM 1932 C C . ASN A 1 249 ? 8.349 -9.913 14.142 1.00 87.75 249 ASN A C 1
ATOM 1934 O O . ASN A 1 249 ? 8.539 -8.699 14.085 1.00 87.75 249 ASN A O 1
ATOM 1938 N N . GLU A 1 250 ? 9.357 -10.769 13.955 1.00 87.25 250 GLU A N 1
ATOM 1939 C CA . GLU A 1 250 ? 10.747 -10.335 13.722 1.00 87.25 250 GLU A CA 1
ATOM 1940 C C . GLU A 1 250 ? 11.035 -9.846 12.293 1.00 87.25 250 GLU A C 1
ATOM 1942 O O . GLU A 1 250 ? 11.976 -9.075 12.082 1.00 87.25 250 GLU A O 1
ATOM 1947 N N . GLU A 1 251 ? 10.229 -10.256 11.316 1.00 86.62 251 GLU A N 1
ATOM 1948 C CA . GLU A 1 251 ? 10.373 -9.893 9.904 1.00 86.62 251 GLU A CA 1
ATOM 1949 C C . GLU A 1 251 ? 9.851 -8.479 9.623 1.00 86.62 251 GLU A C 1
ATOM 1951 O O . GLU A 1 251 ? 10.408 -7.789 8.767 1.00 86.62 251 GLU A O 1
ATOM 1956 N N . ILE A 1 252 ? 8.808 -8.041 10.340 1.00 89.44 252 ILE A N 1
ATOM 1957 C CA . ILE A 1 252 ? 8.253 -6.687 10.231 1.00 89.44 252 ILE A CA 1
ATOM 1958 C C . ILE A 1 252 ? 9.263 -5.672 10.773 1.00 89.44 252 ILE A C 1
ATOM 1960 O O . ILE A 1 252 ? 9.715 -5.774 11.916 1.00 89.44 252 ILE A O 1
ATOM 1964 N N . LYS A 1 253 ? 9.622 -4.688 9.942 1.00 91.38 253 LYS A N 1
ATOM 1965 C CA . LYS A 1 253 ? 10.587 -3.625 10.269 1.00 91.38 253 LYS A CA 1
ATOM 1966 C C . LYS A 1 253 ? 9.939 -2.257 10.436 1.00 91.38 253 LYS A C 1
ATOM 1968 O O . LYS A 1 253 ? 10.479 -1.435 11.171 1.00 91.38 253 LYS A O 1
ATOM 1973 N N . GLU A 1 254 ? 8.792 -2.024 9.807 1.00 92.44 254 GLU A N 1
ATOM 1974 C CA . GLU A 1 254 ? 8.100 -0.736 9.840 1.00 92.44 254 GLU A CA 1
ATOM 1975 C C . GLU A 1 254 ? 6.574 -0.860 9.679 1.00 92.44 254 GLU A C 1
ATOM 1977 O O . GLU A 1 254 ? 6.048 -1.836 9.134 1.00 92.44 254 GLU A O 1
ATOM 1982 N N . ILE A 1 255 ? 5.872 0.166 10.158 1.00 92.69 255 ILE A N 1
ATOM 1983 C CA . ILE A 1 255 ? 4.464 0.449 9.873 1.00 92.69 255 ILE A CA 1
ATOM 1984 C C . ILE A 1 255 ? 4.430 1.753 9.067 1.00 92.69 255 ILE A C 1
ATOM 1986 O O . ILE A 1 255 ? 5.021 2.749 9.489 1.00 92.69 255 ILE A O 1
ATOM 1990 N N . GLN A 1 256 ? 3.742 1.763 7.927 1.00 92.19 256 GLN A N 1
ATOM 1991 C CA . GLN A 1 256 ? 3.562 2.938 7.072 1.00 92.19 256 GLN A CA 1
ATOM 1992 C C . GLN A 1 256 ? 2.081 3.294 6.918 1.00 92.19 256 GLN A C 1
ATOM 1994 O O . GLN A 1 256 ? 1.218 2.420 6.900 1.00 92.19 256 GLN A O 1
ATOM 1999 N N . ALA A 1 257 ? 1.784 4.581 6.765 1.00 91.38 257 ALA A N 1
ATOM 2000 C CA . ALA A 1 257 ? 0.454 5.092 6.447 1.00 91.38 257 ALA A CA 1
ATOM 2001 C C . ALA A 1 257 ? 0.557 6.285 5.494 1.00 91.38 257 ALA A C 1
ATOM 2003 O O . ALA A 1 257 ? 1.504 7.068 5.571 1.00 91.38 257 ALA A O 1
ATOM 2004 N N . ILE A 1 258 ? -0.441 6.455 4.631 1.00 90.19 258 ILE A N 1
ATOM 2005 C CA . ILE A 1 258 ? -0.543 7.593 3.712 1.00 90.19 258 ILE A CA 1
ATOM 2006 C C . ILE A 1 258 ? -1.796 8.361 4.115 1.00 90.19 258 ILE A C 1
ATOM 2008 O O . ILE A 1 258 ? -2.894 7.813 4.074 1.00 90.19 258 ILE A O 1
ATOM 2012 N N . ALA A 1 259 ? -1.640 9.601 4.580 1.00 88.88 259 ALA A N 1
ATOM 2013 C CA . ALA A 1 259 ? -2.734 10.343 5.203 1.00 88.88 259 ALA A CA 1
ATOM 2014 C C . ALA A 1 259 ? -2.705 11.838 4.870 1.00 88.88 259 ALA A C 1
ATOM 2016 O O . ALA A 1 259 ? -1.649 12.451 4.718 1.00 88.88 259 ALA A O 1
ATOM 2017 N N . ASN A 1 260 ? -3.890 12.444 4.798 1.00 89.06 260 ASN A N 1
ATOM 2018 C CA . ASN A 1 260 ? -4.046 13.881 4.602 1.00 89.06 260 ASN A CA 1
ATOM 2019 C C . ASN A 1 260 ? -3.532 14.684 5.817 1.00 89.06 260 ASN A C 1
ATOM 2021 O O . ASN A 1 260 ? -3.744 14.285 6.962 1.00 89.06 260 ASN A O 1
ATOM 2025 N N . SER A 1 261 ? -2.934 15.859 5.606 1.00 83.25 261 SER A N 1
ATOM 2026 C CA . SER A 1 261 ? -2.417 16.711 6.691 1.00 83.25 261 SER A CA 1
ATOM 2027 C C . SER A 1 261 ? -3.497 17.109 7.710 1.00 83.25 261 SER A C 1
ATOM 2029 O O . SER A 1 261 ? -3.217 17.244 8.901 1.00 83.25 261 SER A O 1
ATOM 2031 N N . LYS A 1 262 ? -4.757 17.232 7.269 1.00 83.31 262 LYS A N 1
ATOM 2032 C CA . LYS A 1 262 ? -5.920 17.527 8.125 1.00 83.31 262 LYS A CA 1
ATOM 2033 C C . LYS A 1 262 ? -6.180 16.393 9.124 1.00 83.31 262 LYS A C 1
ATOM 2035 O O . LYS A 1 262 ? -6.595 16.646 10.254 1.00 83.31 262 LYS A O 1
ATOM 2040 N N . SER A 1 263 ? -5.860 15.157 8.741 1.00 75.75 263 SER A N 1
ATOM 2041 C CA . SER A 1 263 ? -5.979 13.957 9.572 1.00 75.75 263 SER A CA 1
ATOM 2042 C C . SER A 1 263 ? -4.924 13.902 10.688 1.00 75.75 263 SER A C 1
ATOM 2044 O O . SER A 1 263 ? -5.183 13.309 11.731 1.00 75.75 263 SER A O 1
ATOM 2046 N N . VAL A 1 264 ? -3.774 14.576 10.548 1.00 67.81 264 VAL A N 1
ATOM 2047 C CA . VAL A 1 264 ? -2.642 14.548 11.508 1.00 67.81 264 VAL A CA 1
ATOM 2048 C C . VAL A 1 264 ? -3.049 14.897 12.940 1.00 67.81 264 VAL A C 1
ATOM 2050 O O . VAL A 1 264 ? -2.563 14.281 13.887 1.00 67.81 264 VAL A O 1
ATOM 2053 N N . GLY A 1 265 ? -3.964 15.855 13.123 1.00 63.72 265 GLY A N 1
ATOM 2054 C CA . GLY A 1 265 ? -4.445 16.249 14.454 1.00 63.72 265 GLY A CA 1
ATOM 2055 C C . GLY A 1 265 ? -5.175 15.130 15.213 1.00 63.72 265 GLY A C 1
ATOM 2056 O O . GLY A 1 265 ? -5.210 15.150 16.444 1.00 63.72 265 GLY A O 1
ATOM 2057 N N . HIS A 1 266 ? -5.713 14.153 14.481 1.00 63.69 266 HIS A N 1
ATOM 2058 C CA . HIS A 1 266 ? -6.535 13.052 14.985 1.00 63.69 266 HIS A CA 1
ATOM 2059 C C . HIS A 1 266 ? -5.835 11.686 14.897 1.00 63.69 266 HIS A C 1
ATOM 2061 O O . HIS A 1 266 ? -6.080 10.826 15.740 1.00 63.69 266 HIS A O 1
ATOM 2067 N N . PHE A 1 267 ? -4.963 11.503 13.902 1.00 63.84 267 PHE A N 1
ATOM 2068 C CA . PHE A 1 267 ? -4.465 10.196 13.466 1.00 63.84 267 PHE A CA 1
ATOM 2069 C C . PHE A 1 267 ? -2.939 10.077 13.392 1.00 63.84 267 PHE A C 1
ATOM 2071 O O . PHE A 1 267 ? -2.447 9.034 12.975 1.00 63.84 267 PHE A O 1
ATOM 2078 N N . LEU A 1 268 ? -2.160 11.090 13.798 1.00 66.81 268 LEU A N 1
ATOM 2079 C CA . LEU A 1 268 ? -0.724 10.866 13.965 1.00 66.81 268 LEU A CA 1
ATOM 2080 C C . LEU A 1 268 ? -0.495 9.990 15.197 1.00 66.81 268 LEU A C 1
ATOM 2082 O O . LEU A 1 268 ? -0.620 10.446 16.336 1.00 66.81 268 LEU A O 1
ATOM 2086 N N . PHE A 1 269 ? -0.234 8.711 14.948 1.00 76.94 269 PHE A N 1
ATOM 2087 C CA . PHE A 1 269 ? -0.035 7.725 15.996 1.00 76.94 269 PHE A CA 1
ATOM 2088 C C . PHE A 1 269 ? 1.336 7.905 16.665 1.00 76.94 269 PHE A C 1
ATOM 2090 O O . PHE A 1 269 ? 2.302 8.283 15.996 1.00 76.94 269 PHE A O 1
ATOM 2097 N N . PRO A 1 270 ? 1.469 7.611 17.970 1.00 70.31 270 PRO A N 1
ATOM 2098 C CA . PRO A 1 270 ? 2.763 7.688 18.637 1.00 70.31 270 PRO A CA 1
ATOM 2099 C C . PRO A 1 270 ? 3.776 6.732 17.993 1.00 70.31 270 PRO A C 1
ATOM 2101 O O . PRO A 1 270 ? 3.435 5.613 17.604 1.00 70.31 270 PRO A O 1
ATOM 2104 N N . GLY A 1 271 ? 5.021 7.186 17.870 1.00 76.75 271 GLY A N 1
ATOM 2105 C CA . GLY A 1 271 ? 6.068 6.469 17.144 1.00 76.75 271 GLY A CA 1
ATOM 2106 C C . GLY A 1 271 ? 6.053 6.688 15.627 1.00 76.75 271 GLY A C 1
ATOM 2107 O O . GLY A 1 271 ? 7.080 6.439 15.010 1.00 76.75 271 GLY A O 1
ATOM 2108 N N . MET A 1 272 ? 4.969 7.192 15.018 1.00 85.56 272 MET A N 1
ATOM 2109 C CA . MET A 1 272 ? 4.989 7.593 13.604 1.00 85.56 272 MET A CA 1
ATOM 2110 C C . MET A 1 272 ? 5.500 9.029 13.449 1.00 85.56 272 MET A C 1
ATOM 2112 O O . MET A 1 272 ? 5.048 9.945 14.138 1.00 85.56 272 MET A O 1
ATOM 2116 N N . ASP A 1 273 ? 6.423 9.225 12.514 1.00 84.88 273 ASP A N 1
ATOM 2117 C CA . ASP A 1 273 ? 6.869 10.529 12.023 1.00 84.88 273 ASP A CA 1
ATOM 2118 C C . ASP A 1 273 ? 6.442 10.713 10.561 1.00 84.88 273 ASP A C 1
ATOM 2120 O O . ASP A 1 273 ? 6.294 9.747 9.813 1.00 84.88 273 ASP A O 1
ATOM 2124 N N . ILE A 1 274 ? 6.275 11.968 10.136 1.00 85.62 274 ILE A N 1
ATOM 2125 C CA . ILE A 1 274 ? 6.201 12.305 8.708 1.00 85.62 274 ILE A CA 1
ATOM 2126 C C . ILE A 1 274 ? 7.568 12.080 8.057 1.00 85.62 274 ILE A C 1
ATOM 2128 O O . ILE A 1 274 ? 8.586 12.510 8.607 1.00 85.62 274 ILE A O 1
ATOM 2132 N N . VAL A 1 275 ? 7.594 11.473 6.870 1.00 86.19 275 VAL A N 1
ATOM 2133 C CA . VAL A 1 275 ? 8.828 11.314 6.095 1.00 86.19 275 VAL A CA 1
ATOM 2134 C C . VAL A 1 275 ? 9.021 12.526 5.173 1.00 86.19 275 VAL A C 1
ATOM 2136 O O . VAL A 1 275 ? 8.295 12.672 4.191 1.00 86.19 275 VAL A O 1
ATOM 2139 N N . PRO A 1 276 ? 9.962 13.444 5.465 1.00 77.44 276 PRO A N 1
ATOM 2140 C CA . PRO A 1 276 ? 10.123 14.657 4.672 1.00 77.44 276 PRO A CA 1
ATOM 2141 C C . PRO A 1 276 ? 10.738 14.349 3.300 1.00 77.44 276 PRO A C 1
ATOM 2143 O O . PRO A 1 276 ? 11.602 13.483 3.183 1.00 77.44 276 PRO A O 1
ATOM 2146 N N . LYS A 1 277 ? 10.373 15.148 2.287 1.00 83.88 277 LYS A N 1
ATOM 2147 C CA . LYS A 1 277 ? 10.806 15.049 0.872 1.00 83.88 277 LYS A CA 1
ATOM 2148 C C . LYS A 1 277 ? 10.283 13.838 0.082 1.00 83.88 277 LYS A C 1
ATOM 2150 O O . LYS A 1 277 ? 10.413 13.832 -1.142 1.00 83.88 277 LYS A O 1
ATOM 2155 N N . GLU A 1 278 ? 9.693 12.839 0.735 1.00 88.00 278 GLU A N 1
ATOM 2156 C CA . GLU A 1 278 ? 8.903 11.810 0.054 1.00 88.00 278 GLU A CA 1
ATOM 2157 C C . GLU A 1 278 ? 7.546 12.419 -0.357 1.00 88.00 278 GLU A C 1
ATOM 2159 O O . GLU A 1 278 ? 6.829 12.979 0.469 1.00 88.00 278 GLU A O 1
ATOM 2164 N N . THR A 1 279 ? 7.198 12.333 -1.643 1.00 90.12 279 THR A N 1
ATOM 2165 C CA . THR A 1 279 ? 5.895 12.753 -2.189 1.00 90.12 279 THR A CA 1
ATOM 2166 C C . THR A 1 279 ? 5.074 11.541 -2.592 1.00 90.12 279 THR A C 1
ATOM 2168 O O . THR A 1 279 ? 5.591 10.632 -3.244 1.00 90.12 279 THR A O 1
ATOM 2171 N N . PHE A 1 280 ? 3.794 11.535 -2.226 1.00 92.88 280 PHE A N 1
ATOM 2172 C CA . PHE A 1 280 ? 2.836 10.534 -2.676 1.00 92.88 280 PHE A CA 1
ATOM 2173 C C . PHE A 1 280 ? 2.261 10.945 -4.034 1.00 92.88 280 PHE A C 1
ATOM 2175 O O . PHE A 1 280 ? 1.731 12.049 -4.201 1.00 92.88 280 PHE A O 1
ATOM 2182 N N . TRP A 1 281 ? 2.357 10.031 -4.991 1.00 93.69 281 TRP A N 1
ATOM 2183 C CA . TRP A 1 281 ? 1.762 10.138 -6.313 1.00 93.69 281 TRP A CA 1
ATOM 2184 C C . TRP A 1 281 ? 0.754 9.012 -6.513 1.00 93.69 281 TRP A C 1
ATOM 2186 O O . TRP A 1 281 ? 0.990 7.872 -6.104 1.00 93.69 281 TRP A O 1
ATOM 2196 N N . GLN A 1 282 ? -0.338 9.323 -7.203 1.00 93.31 282 GLN A N 1
ATOM 2197 C CA . GLN A 1 282 ? -1.248 8.309 -7.716 1.00 93.31 282 GLN A CA 1
ATOM 2198 C C . GLN A 1 282 ? -1.559 8.557 -9.185 1.00 93.31 282 GLN A C 1
ATOM 2200 O O . GLN A 1 282 ? -1.669 9.697 -9.633 1.00 93.31 282 GLN A O 1
ATOM 2205 N N . LEU A 1 283 ? -1.770 7.476 -9.915 1.00 91.62 283 LEU A N 1
ATOM 2206 C CA . LEU A 1 283 ? -2.455 7.482 -11.190 1.00 91.62 283 LEU A CA 1
ATOM 2207 C C . LEU A 1 283 ? -3.823 6.837 -10.975 1.00 91.62 283 LEU A C 1
ATOM 2209 O O . LEU A 1 283 ? -3.898 5.648 -10.655 1.00 91.62 283 LEU A O 1
ATOM 2213 N N . GLN A 1 284 ? -4.887 7.626 -11.116 1.00 89.50 284 GLN A N 1
ATOM 2214 C CA . GLN A 1 284 ? -6.255 7.120 -11.084 1.00 89.50 284 GLN A CA 1
ATOM 2215 C C . GLN A 1 284 ? -6.565 6.404 -12.405 1.00 89.50 284 GLN A C 1
ATOM 2217 O O . GLN A 1 284 ? -6.024 6.751 -13.454 1.00 89.50 284 GLN A O 1
ATOM 2222 N N . LEU A 1 285 ? -7.423 5.386 -12.353 1.00 85.88 285 LEU A N 1
ATOM 2223 C CA . LEU A 1 285 ? -7.811 4.601 -13.520 1.00 85.88 285 LEU A CA 1
ATOM 2224 C C . LEU A 1 285 ? -9.313 4.739 -13.759 1.00 85.88 285 LEU A C 1
ATOM 2226 O O . LEU A 1 285 ? -10.127 3.989 -13.222 1.00 85.88 285 LEU A O 1
ATOM 2230 N N . ASN A 1 286 ? -9.666 5.725 -14.583 1.00 77.81 286 ASN A N 1
ATOM 2231 C CA . ASN A 1 286 ? -10.933 5.743 -15.309 1.00 77.81 286 ASN A CA 1
ATOM 2232 C C . ASN A 1 286 ? -10.682 5.495 -16.804 1.00 77.81 286 ASN A C 1
ATOM 2234 O O . ASN A 1 286 ? -9.585 5.748 -17.307 1.00 77.81 286 ASN A O 1
ATOM 2238 N N . ASP A 1 287 ? -11.707 5.031 -17.517 1.00 67.94 287 ASP A N 1
ATOM 2239 C CA . ASP A 1 287 ? -11.595 4.561 -18.906 1.00 67.94 287 ASP A CA 1
ATOM 2240 C C . ASP A 1 287 ? -10.990 5.615 -19.855 1.00 67.94 287 ASP A C 1
ATOM 2242 O O . ASP A 1 287 ? -10.247 5.285 -20.779 1.00 67.94 287 ASP A O 1
ATOM 2246 N N . ASN A 1 288 ? -11.236 6.905 -19.589 1.00 69.25 288 ASN A N 1
ATOM 2247 C CA . ASN A 1 288 ? -10.705 8.013 -20.386 1.00 69.25 288 ASN A CA 1
ATOM 2248 C C . ASN A 1 288 ? -9.221 8.297 -20.096 1.00 69.25 288 ASN A C 1
ATOM 2250 O O . ASN A 1 288 ? -8.501 8.752 -20.982 1.00 69.25 288 ASN A O 1
ATOM 2254 N N . GLU A 1 289 ? -8.748 8.076 -18.867 1.00 63.06 289 GLU A N 1
ATOM 2255 C CA . GLU A 1 289 ? -7.326 8.188 -18.512 1.00 63.06 289 GLU A CA 1
ATOM 2256 C C . GLU A 1 289 ? -6.517 7.012 -19.051 1.00 63.06 289 GLU A C 1
ATOM 2258 O O . GLU A 1 289 ? -5.472 7.238 -19.659 1.00 63.06 289 GLU A O 1
ATOM 2263 N N . VAL A 1 290 ? -7.048 5.790 -18.956 1.00 63.03 290 VAL A N 1
ATOM 2264 C CA . VAL A 1 290 ? -6.503 4.608 -19.645 1.00 63.03 290 VAL A CA 1
ATOM 2265 C C . VAL A 1 290 ? -6.311 4.909 -21.134 1.00 63.03 290 VAL A C 1
ATOM 2267 O O . VAL A 1 290 ? -5.216 4.733 -21.672 1.00 63.03 290 VAL A O 1
ATOM 2270 N N . GLU A 1 291 ? -7.347 5.429 -21.798 1.00 64.81 291 GLU A N 1
ATOM 2271 C CA . GLU A 1 291 ? -7.280 5.731 -23.226 1.00 64.81 291 GLU A CA 1
ATOM 2272 C C . GLU A 1 291 ? -6.282 6.860 -23.552 1.00 64.81 291 GLU A C 1
ATOM 2274 O O . GLU A 1 291 ? -5.558 6.759 -24.543 1.00 64.81 291 GLU A O 1
ATOM 2279 N N . LYS A 1 292 ? -6.169 7.902 -22.710 1.00 67.25 292 LYS A N 1
ATOM 2280 C CA . LYS A 1 292 ? -5.149 8.963 -22.854 1.00 67.25 292 LYS A CA 1
ATOM 2281 C C . LYS A 1 292 ? -3.728 8.428 -22.704 1.00 67.25 292 LYS A C 1
ATOM 2283 O O . LYS A 1 292 ? -2.876 8.790 -23.507 1.00 67.25 292 LYS A O 1
ATOM 2288 N N . ILE A 1 293 ? -3.454 7.591 -21.703 1.00 65.44 293 ILE A N 1
ATOM 2289 C CA . ILE A 1 293 ? -2.109 7.050 -21.445 1.00 65.44 293 ILE A CA 1
ATOM 2290 C C . ILE A 1 293 ? -1.674 6.164 -22.601 1.00 65.44 293 ILE A C 1
ATOM 2292 O O . ILE A 1 293 ? -0.554 6.299 -23.089 1.00 65.44 293 ILE A O 1
ATOM 22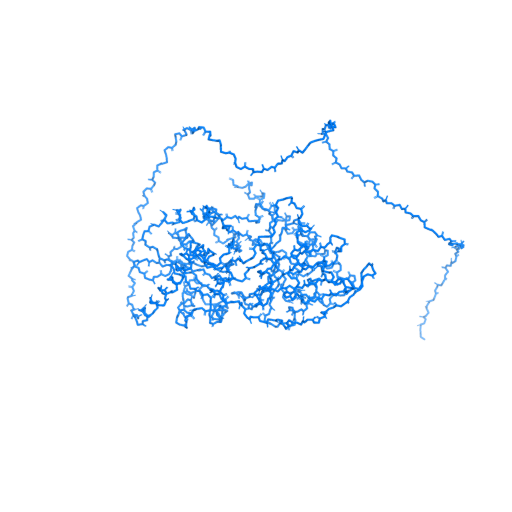96 N N . LEU A 1 294 ? -2.572 5.305 -23.086 1.00 63.06 294 LEU A N 1
ATOM 2297 C CA . LEU A 1 294 ? -2.300 4.465 -24.244 1.00 63.06 294 LEU A CA 1
ATOM 2298 C C . LEU A 1 294 ? -2.130 5.321 -25.510 1.00 63.06 294 LEU A C 1
ATOM 2300 O O . LEU A 1 294 ? -1.131 5.166 -26.206 1.00 63.06 294 LEU A O 1
ATOM 2304 N N . LYS A 1 295 ? -3.015 6.290 -25.787 1.00 64.00 295 LYS A N 1
ATOM 2305 C CA . LYS A 1 295 ? -2.888 7.174 -26.964 1.00 64.00 295 LYS A CA 1
ATOM 2306 C C . LYS A 1 295 ? -1.642 8.059 -26.927 1.00 64.00 295 LYS A C 1
ATOM 2308 O O . LYS A 1 295 ? -0.993 8.208 -27.958 1.00 64.00 295 LYS A O 1
ATOM 2313 N N . ASN A 1 296 ? -1.283 8.637 -25.786 1.00 58.19 296 ASN A N 1
ATOM 2314 C CA . ASN A 1 296 ? -0.117 9.513 -25.673 1.00 58.19 296 ASN A CA 1
ATOM 2315 C C . ASN A 1 296 ? 1.174 8.686 -25.618 1.00 58.19 296 ASN A C 1
ATOM 2317 O O . ASN A 1 296 ? 2.070 8.896 -26.432 1.00 58.19 296 ASN A O 1
ATOM 2321 N N . GLY A 1 297 ? 1.242 7.695 -24.726 1.00 51.44 297 GLY A N 1
ATOM 2322 C CA . GLY A 1 297 ? 2.414 6.843 -24.527 1.00 51.44 297 GLY A CA 1
ATOM 2323 C C . GLY A 1 297 ? 2.807 6.041 -25.769 1.00 51.44 297 GLY A C 1
ATOM 2324 O O . GLY A 1 297 ? 3.997 5.919 -26.047 1.00 51.44 297 GLY A O 1
ATOM 2325 N N . VAL A 1 298 ? 1.838 5.566 -26.564 1.00 47.38 298 VAL A N 1
ATOM 2326 C CA . VAL A 1 298 ? 2.120 4.888 -27.844 1.00 47.38 298 VAL A CA 1
ATOM 2327 C C . VAL A 1 298 ? 2.587 5.871 -28.924 1.00 47.38 298 VAL A C 1
ATOM 2329 O O . VAL A 1 298 ? 3.430 5.505 -29.736 1.00 47.38 298 VAL A O 1
ATOM 2332 N N . ASN A 1 299 ? 2.125 7.127 -28.936 1.00 42.69 299 ASN A N 1
ATOM 2333 C CA . ASN A 1 299 ? 2.529 8.101 -29.962 1.00 42.69 299 ASN A CA 1
ATOM 2334 C C . ASN A 1 299 ? 3.909 8.749 -29.729 1.00 42.69 299 ASN A C 1
ATOM 2336 O O . ASN A 1 299 ? 4.460 9.317 -30.670 1.00 42.69 299 ASN A O 1
ATOM 2340 N N . VAL A 1 300 ? 4.504 8.640 -28.532 1.00 44.94 300 VAL A N 1
ATOM 2341 C CA . VAL A 1 300 ? 5.924 9.005 -28.309 1.00 44.94 300 VAL A CA 1
ATOM 2342 C C . VAL A 1 300 ? 6.865 7.800 -28.497 1.00 44.94 300 VAL A C 1
ATOM 2344 O O . VAL A 1 300 ? 8.084 7.930 -28.372 1.00 44.94 300 VAL A O 1
ATOM 2347 N N . LEU A 1 301 ? 6.348 6.622 -28.880 1.00 45.75 301 LEU A N 1
ATOM 2348 C CA . LEU A 1 301 ? 7.193 5.524 -29.348 1.00 45.75 301 LEU A CA 1
ATOM 2349 C C . LEU A 1 301 ? 7.825 5.877 -30.702 1.00 45.75 301 LEU A C 1
ATOM 2351 O O . LEU A 1 301 ? 7.314 5.547 -31.772 1.00 45.75 301 LEU A O 1
ATOM 2355 N N . CYS A 1 302 ? 9.054 6.395 -30.647 1.00 45.03 302 CYS A N 1
ATOM 2356 C CA . CYS A 1 302 ? 10.083 5.856 -31.533 1.00 45.03 302 CYS A CA 1
ATOM 2357 C C . CYS A 1 302 ? 9.974 4.324 -31.459 1.00 45.03 302 CYS A C 1
ATOM 2359 O O . CYS A 1 302 ? 10.049 3.771 -30.359 1.00 45.03 302 CYS A O 1
ATOM 2361 N N . GLY A 1 303 ? 9.726 3.667 -32.598 1.00 52.38 303 GLY A N 1
ATOM 2362 C CA . GLY A 1 303 ? 9.410 2.233 -32.705 1.00 52.38 303 GLY A CA 1
ATOM 2363 C C . GLY A 1 303 ? 10.610 1.329 -32.422 1.00 52.38 303 GLY A C 1
ATOM 2364 O O . GLY A 1 303 ? 11.061 0.597 -33.294 1.00 52.38 303 GLY A O 1
ATOM 2365 N N . THR A 1 304 ? 11.177 1.471 -31.228 1.00 69.19 304 THR A N 1
ATOM 2366 C CA . THR A 1 304 ? 12.461 0.921 -30.794 1.00 69.19 304 THR A CA 1
ATOM 2367 C C . THR A 1 304 ? 12.455 0.555 -29.308 1.00 69.19 304 THR A C 1
ATOM 2369 O O . THR A 1 304 ? 13.525 0.288 -28.768 1.00 69.19 304 THR A O 1
ATOM 2372 N N . LEU A 1 305 ? 11.301 0.572 -28.628 1.00 79.81 305 LEU A N 1
ATOM 2373 C CA . LEU A 1 305 ? 11.159 0.189 -27.220 1.00 79.81 305 LEU A CA 1
ATOM 2374 C C . LEU A 1 305 ? 10.067 -0.870 -27.052 1.00 79.81 305 LEU A C 1
ATOM 2376 O O . LEU A 1 305 ? 8.944 -0.685 -27.519 1.00 79.81 305 LEU A O 1
ATOM 2380 N N . LYS A 1 306 ? 10.389 -1.947 -26.332 1.00 84.88 306 LYS A N 1
ATOM 2381 C CA . LYS A 1 306 ? 9.472 -3.046 -26.003 1.00 84.88 306 LYS A CA 1
ATOM 2382 C C . LYS A 1 306 ? 9.394 -3.217 -24.490 1.00 84.88 306 LYS A C 1
ATOM 2384 O O . LYS A 1 306 ? 10.421 -3.434 -23.850 1.00 84.88 306 LYS A O 1
ATOM 2389 N N . SER A 1 307 ? 8.197 -3.156 -23.909 1.00 87.75 307 SER A N 1
ATOM 2390 C CA . SER A 1 307 ? 7.988 -3.467 -22.490 1.00 87.75 307 SER A CA 1
ATOM 2391 C C . SER A 1 307 ? 7.569 -4.924 -22.276 1.00 87.75 307 SER A C 1
ATOM 2393 O O . SER A 1 307 ? 6.852 -5.504 -23.086 1.00 87.75 307 SER A O 1
ATOM 2395 N N . THR A 1 308 ? 8.050 -5.525 -21.187 1.00 88.81 308 THR A N 1
ATOM 2396 C CA . THR A 1 308 ? 7.724 -6.889 -20.742 1.00 88.81 308 THR A CA 1
ATOM 2397 C C . THR A 1 308 ? 7.272 -6.843 -19.288 1.00 88.81 308 THR A C 1
ATOM 2399 O O . THR A 1 308 ? 7.947 -6.228 -18.461 1.00 88.81 308 THR A O 1
ATOM 2402 N N . LEU A 1 309 ? 6.150 -7.494 -18.988 1.00 88.19 309 LEU A N 1
ATOM 2403 C CA . LEU A 1 309 ? 5.546 -7.592 -17.660 1.00 88.19 309 LEU A CA 1
ATOM 2404 C C . LEU A 1 309 ? 5.701 -9.021 -17.129 1.00 88.19 309 LEU A C 1
ATOM 2406 O O . LEU A 1 309 ? 5.304 -9.969 -17.799 1.00 88.19 309 LEU A O 1
ATOM 2410 N N . TYR A 1 310 ? 6.237 -9.144 -15.917 1.00 88.44 310 TYR A N 1
ATOM 2411 C CA . TYR A 1 310 ? 6.355 -10.387 -15.162 1.00 88.44 310 TYR A CA 1
ATOM 2412 C C . TYR A 1 310 ? 5.451 -10.319 -13.934 1.00 88.44 310 TYR A C 1
ATOM 2414 O O . TYR A 1 310 ? 5.554 -9.388 -13.123 1.00 88.44 310 TYR A O 1
ATOM 2422 N N . LEU A 1 311 ? 4.565 -11.301 -13.785 1.00 85.38 311 LEU A N 1
ATOM 2423 C CA . LEU A 1 311 ? 3.606 -11.322 -12.686 1.00 85.38 311 LEU A CA 1
ATOM 2424 C C . LEU A 1 311 ? 4.223 -11.890 -11.389 1.00 85.38 311 LEU A C 1
ATOM 2426 O O . LEU A 1 311 ? 4.950 -12.888 -11.444 1.00 85.38 311 LEU A O 1
ATOM 2430 N N . PRO A 1 312 ? 3.909 -11.308 -10.210 1.00 81.06 312 PRO A N 1
ATOM 2431 C CA . PRO A 1 312 ? 4.247 -11.911 -8.923 1.00 81.06 312 PRO A CA 1
ATOM 2432 C C . PRO A 1 312 ? 3.713 -13.351 -8.847 1.00 81.06 312 PRO A C 1
ATOM 2434 O O . PRO A 1 312 ? 2.635 -13.652 -9.354 1.00 81.06 312 PRO A O 1
ATOM 2437 N N . GLY A 1 313 ? 4.486 -14.259 -8.255 1.00 79.75 313 GLY A N 1
ATOM 2438 C CA . GLY A 1 313 ? 4.147 -15.686 -8.149 1.00 79.75 313 GLY A CA 1
ATOM 2439 C C . GLY A 1 313 ? 4.294 -16.508 -9.439 1.00 79.75 313 GLY A C 1
ATOM 2440 O O . GLY A 1 313 ? 4.337 -17.731 -9.351 1.00 79.75 313 GLY A O 1
ATOM 2441 N N . LYS A 1 314 ? 4.422 -15.878 -10.619 1.00 80.19 314 LYS A N 1
ATOM 2442 C CA . LYS A 1 314 ? 4.574 -16.565 -11.922 1.00 80.19 314 LYS A CA 1
ATOM 2443 C C . LYS A 1 314 ? 5.989 -16.506 -12.522 1.00 80.19 314 LYS A C 1
ATOM 2445 O O . LYS A 1 314 ? 6.211 -17.061 -13.593 1.00 80.19 314 LYS A O 1
ATOM 2450 N N . LEU A 1 315 ? 6.934 -15.845 -11.853 1.00 79.75 315 LEU A N 1
ATOM 2451 C CA . LEU A 1 315 ? 8.343 -15.780 -12.258 1.00 79.75 315 LEU A CA 1
ATOM 2452 C C . LEU A 1 315 ? 9.022 -17.156 -12.193 1.00 79.75 315 LEU A C 1
ATOM 2454 O O . LEU A 1 315 ? 9.029 -17.805 -11.147 1.00 79.75 315 LEU A O 1
ATOM 2458 N N . SER A 1 316 ? 9.667 -17.561 -13.285 1.00 83.38 316 SER A N 1
ATOM 2459 C CA . SER A 1 316 ? 10.616 -18.676 -13.280 1.00 83.38 316 SER A CA 1
ATOM 2460 C C . SER A 1 316 ? 11.915 -18.317 -12.543 1.00 83.38 316 SER A C 1
ATOM 2462 O O . SER A 1 316 ? 12.238 -17.146 -12.311 1.00 83.38 316 SER A O 1
ATOM 2464 N N . GLY A 1 317 ? 12.702 -19.339 -12.189 1.00 84.88 317 GLY A N 1
ATOM 2465 C CA . GLY A 1 317 ? 14.015 -19.143 -11.567 1.00 84.88 317 GLY A CA 1
ATOM 2466 C C . GLY A 1 317 ? 14.976 -18.338 -12.448 1.00 84.88 317 GLY A C 1
ATOM 2467 O O . GLY A 1 317 ? 15.695 -17.480 -11.934 1.00 84.88 317 GLY A O 1
ATOM 2468 N N . ASP A 1 318 ? 14.934 -18.561 -13.762 1.00 87.06 318 ASP A N 1
ATOM 2469 C CA . ASP A 1 318 ? 15.818 -17.911 -14.732 1.00 87.06 318 ASP A CA 1
ATOM 2470 C C . ASP A 1 318 ? 15.408 -16.453 -14.990 1.00 87.06 318 ASP A C 1
ATOM 2472 O O . ASP A 1 318 ? 16.271 -15.574 -15.022 1.00 87.06 318 ASP A O 1
ATOM 2476 N N . GLU A 1 319 ? 14.104 -16.154 -15.067 1.00 86.94 319 GLU A N 1
ATOM 2477 C CA . GLU A 1 319 ? 13.602 -14.771 -15.109 1.00 86.94 319 GLU A CA 1
ATOM 2478 C C . GLU A 1 319 ? 13.972 -14.003 -13.833 1.00 86.94 319 GLU A C 1
ATOM 2480 O O . GLU A 1 319 ? 14.423 -12.859 -13.909 1.00 86.94 319 GLU A O 1
ATOM 2485 N N . ALA A 1 320 ? 13.854 -14.626 -12.654 1.00 88.94 320 ALA A N 1
ATOM 2486 C CA . ALA A 1 320 ? 14.281 -14.003 -11.404 1.00 88.94 320 ALA A CA 1
ATOM 2487 C C . ALA A 1 320 ? 15.794 -13.703 -11.411 1.00 88.94 320 ALA A C 1
ATOM 2489 O O . ALA A 1 320 ? 16.193 -12.585 -11.090 1.00 88.94 320 ALA A O 1
ATOM 2490 N N . ILE A 1 321 ? 16.637 -14.658 -11.828 1.00 89.81 321 ILE A N 1
ATOM 2491 C CA . ILE A 1 321 ? 18.094 -14.468 -11.969 1.00 89.81 321 ILE A CA 1
ATOM 2492 C C . ILE A 1 321 ? 18.414 -13.338 -12.960 1.00 89.81 321 ILE A C 1
ATOM 2494 O O . ILE A 1 321 ? 19.262 -12.490 -12.668 1.00 89.81 321 ILE A O 1
ATOM 2498 N N . TYR A 1 322 ? 17.713 -13.282 -14.093 1.00 91.50 322 TYR A N 1
ATOM 2499 C CA . TYR A 1 322 ? 17.855 -12.224 -15.091 1.00 91.50 322 TYR A CA 1
ATOM 2500 C C . TYR A 1 322 ? 17.519 -10.838 -14.517 1.00 91.50 322 TYR A C 1
ATOM 2502 O O . TYR A 1 322 ? 18.331 -9.918 -14.625 1.00 91.50 322 TYR A O 1
ATOM 2510 N N . LEU A 1 323 ? 16.376 -10.691 -13.838 1.00 92.44 323 LEU A N 1
ATOM 2511 C CA . LEU A 1 323 ? 15.963 -9.428 -13.214 1.00 92.44 323 LEU A CA 1
ATOM 2512 C C . LEU A 1 323 ? 16.945 -8.977 -12.118 1.00 92.44 323 LEU A C 1
ATOM 2514 O O . LEU A 1 323 ? 17.277 -7.795 -12.044 1.00 92.44 323 LEU A O 1
ATOM 2518 N N . ILE A 1 324 ? 17.481 -9.903 -11.313 1.00 92.75 324 ILE A N 1
ATOM 2519 C CA . ILE A 1 324 ? 18.522 -9.602 -10.312 1.00 92.75 324 ILE A CA 1
ATOM 2520 C C . ILE A 1 324 ? 19.807 -9.105 -10.993 1.00 92.75 324 ILE A C 1
ATOM 2522 O O . ILE A 1 324 ? 20.378 -8.100 -10.566 1.00 92.75 324 ILE A O 1
ATOM 2526 N N . LYS A 1 325 ? 20.253 -9.766 -12.072 1.00 92.88 325 LYS A N 1
ATOM 2527 C CA . LYS A 1 325 ? 21.429 -9.349 -12.855 1.00 92.88 325 LYS A CA 1
ATOM 2528 C C . LYS A 1 325 ? 21.241 -7.940 -13.429 1.00 92.88 325 LYS A C 1
ATOM 2530 O O . LYS A 1 325 ? 22.107 -7.090 -13.245 1.00 92.88 325 LYS A O 1
ATOM 2535 N N . GLN A 1 326 ? 20.095 -7.666 -14.053 1.00 92.62 326 GLN A N 1
ATOM 2536 C CA . GLN A 1 326 ? 19.793 -6.342 -14.608 1.00 92.62 326 GLN A CA 1
ATOM 2537 C C . GLN A 1 326 ? 19.655 -5.260 -13.522 1.00 92.62 326 GLN A C 1
ATOM 2539 O O . GLN A 1 326 ? 20.050 -4.118 -13.748 1.00 92.62 326 GLN A O 1
ATOM 2544 N N . TRP A 1 327 ? 19.179 -5.598 -12.317 1.00 92.38 327 TRP A N 1
ATOM 2545 C CA . TRP A 1 327 ? 19.167 -4.656 -11.191 1.00 92.38 327 TRP A CA 1
ATOM 2546 C C . TRP A 1 327 ? 20.586 -4.295 -10.737 1.00 92.38 327 TRP A C 1
ATOM 2548 O O . TRP A 1 327 ? 20.874 -3.106 -10.575 1.00 92.38 327 TRP A O 1
ATOM 2558 N N . LYS A 1 328 ? 21.487 -5.283 -10.613 1.00 92.38 328 LYS A N 1
ATOM 2559 C CA . LYS A 1 328 ? 22.908 -5.041 -10.304 1.00 92.38 328 LYS A CA 1
ATOM 2560 C C . LYS A 1 328 ? 23.590 -4.161 -11.351 1.00 92.38 328 LYS A C 1
ATOM 2562 O O . LYS A 1 328 ? 24.327 -3.246 -10.999 1.00 92.38 328 LYS A O 1
ATOM 2567 N N . GLU A 1 329 ? 23.330 -4.413 -12.633 1.00 90.62 329 GLU A N 1
ATOM 2568 C CA . GLU A 1 329 ? 23.919 -3.647 -13.741 1.00 90.62 329 GLU A CA 1
ATOM 2569 C C . GLU A 1 329 ? 23.443 -2.181 -13.783 1.00 90.62 329 GLU A C 1
ATOM 2571 O O . GLU A 1 329 ? 24.193 -1.314 -14.226 1.00 90.62 329 GLU A O 1
ATOM 2576 N N . MET A 1 330 ? 22.235 -1.877 -13.287 1.00 89.88 330 MET A N 1
ATOM 2577 C CA . MET A 1 330 ? 21.722 -0.499 -13.207 1.00 89.88 330 MET A CA 1
ATOM 2578 C C . MET A 1 330 ? 22.106 0.250 -11.923 1.00 89.88 330 MET A C 1
ATOM 2580 O O . MET A 1 330 ? 22.292 1.464 -11.977 1.00 89.88 330 MET A O 1
ATOM 2584 N N . ASN A 1 331 ? 22.186 -0.434 -10.774 1.00 88.75 331 ASN A N 1
ATOM 2585 C CA . ASN A 1 331 ? 22.261 0.213 -9.451 1.00 88.75 331 ASN A CA 1
ATOM 2586 C C . ASN A 1 331 ? 23.541 -0.111 -8.655 1.00 88.75 331 ASN A C 1
ATOM 2588 O O . ASN A 1 331 ? 23.778 0.504 -7.618 1.00 88.75 331 ASN A O 1
ATOM 2592 N N . GLY A 1 332 ? 24.363 -1.057 -9.120 1.00 88.62 332 GLY A N 1
ATOM 2593 C CA . GLY A 1 332 ? 25.426 -1.674 -8.324 1.00 88.62 332 GLY A CA 1
ATOM 2594 C C . GLY A 1 332 ? 24.916 -2.838 -7.464 1.00 88.62 332 GLY A C 1
ATOM 2595 O O . GLY A 1 332 ? 23.744 -3.203 -7.513 1.00 88.62 332 GLY A O 1
ATOM 2596 N N . GLU A 1 333 ? 25.813 -3.446 -6.685 1.00 82.81 333 GLU A N 1
ATOM 2597 C CA . GLU A 1 333 ? 25.473 -4.523 -5.747 1.00 82.81 333 GLU A CA 1
ATOM 2598 C C . GLU A 1 333 ? 25.376 -3.988 -4.313 1.00 82.81 333 GLU A C 1
ATOM 2600 O O . GLU A 1 333 ? 26.293 -3.335 -3.816 1.00 82.81 333 GLU A O 1
ATOM 2605 N N . ASP A 1 334 ? 24.245 -4.262 -3.664 1.00 82.31 334 ASP A N 1
ATOM 2606 C CA . ASP A 1 334 ? 23.851 -3.691 -2.378 1.00 82.31 334 ASP A CA 1
ATOM 2607 C C . ASP A 1 334 ? 22.929 -4.637 -1.575 1.00 82.31 334 ASP A C 1
ATOM 2609 O O . ASP A 1 334 ? 22.563 -5.729 -2.021 1.00 82.31 334 ASP A O 1
ATOM 2613 N N . GLU A 1 335 ? 22.490 -4.196 -0.393 1.00 74.69 335 GLU A N 1
ATOM 2614 C CA . GLU A 1 335 ? 21.525 -4.939 0.427 1.00 74.69 335 GLU A CA 1
ATOM 2615 C C . GLU A 1 335 ? 20.148 -5.084 -0.255 1.00 74.69 335 GLU A C 1
ATOM 2617 O O . GLU A 1 335 ? 19.521 -6.144 -0.145 1.00 74.69 335 GLU A O 1
ATOM 2622 N N . SER A 1 336 ? 19.682 -4.088 -1.028 1.00 76.94 336 SER A N 1
ATOM 2623 C CA . SER A 1 336 ? 18.400 -4.201 -1.743 1.00 76.94 336 SER A CA 1
ATOM 2624 C C . SER A 1 336 ? 18.397 -5.323 -2.779 1.00 76.94 336 SER A C 1
ATOM 2626 O O . SER A 1 336 ? 17.352 -5.921 -3.017 1.00 76.94 336 SER A O 1
ATOM 2628 N N . THR A 1 337 ? 19.558 -5.691 -3.322 1.00 82.94 337 THR A N 1
ATOM 2629 C CA . THR A 1 337 ? 19.715 -6.815 -4.250 1.00 82.94 337 THR A CA 1
ATOM 2630 C C . THR A 1 337 ? 19.515 -8.180 -3.572 1.00 82.94 337 THR A C 1
ATOM 2632 O O . THR A 1 337 ? 18.920 -9.089 -4.163 1.00 82.94 337 THR A O 1
ATOM 2635 N N . SER A 1 338 ? 19.947 -8.332 -2.314 1.00 83.94 338 SER A N 1
ATOM 2636 C CA . SER A 1 338 ? 19.648 -9.520 -1.494 1.00 83.94 338 SER A CA 1
ATOM 2637 C C . SER A 1 338 ? 18.141 -9.636 -1.242 1.00 83.94 338 SER A C 1
ATOM 2639 O O . SER A 1 338 ? 17.532 -10.683 -1.480 1.00 83.94 338 SER A O 1
ATOM 2641 N N . ASN A 1 339 ? 17.513 -8.519 -0.863 1.00 85.12 339 ASN A N 1
ATOM 2642 C CA . ASN A 1 339 ? 16.070 -8.446 -0.651 1.00 85.12 339 ASN A CA 1
ATOM 2643 C C . ASN A 1 339 ? 15.298 -8.770 -1.941 1.00 85.12 339 ASN A C 1
ATOM 2645 O O . ASN A 1 339 ? 14.478 -9.685 -1.936 1.00 85.12 339 ASN A O 1
ATOM 2649 N N . LEU A 1 340 ? 15.630 -8.123 -3.064 1.00 87.06 340 LEU A N 1
ATOM 2650 C CA . LEU A 1 340 ? 15.055 -8.377 -4.391 1.00 87.06 340 LEU A CA 1
ATOM 2651 C C . LEU A 1 340 ? 15.112 -9.859 -4.777 1.00 87.06 340 LEU A C 1
ATOM 2653 O O . LEU A 1 340 ? 14.121 -10.413 -5.253 1.00 87.06 340 LEU A O 1
ATOM 2657 N N . THR A 1 341 ? 16.251 -10.510 -4.528 1.00 85.94 341 THR A N 1
ATOM 2658 C CA . THR A 1 341 ? 16.437 -11.940 -4.804 1.00 85.94 341 THR A CA 1
ATOM 2659 C C . THR A 1 341 ? 15.401 -12.790 -4.074 1.00 85.94 341 THR A C 1
ATOM 2661 O O . THR A 1 341 ? 14.811 -13.693 -4.668 1.00 85.94 341 THR A O 1
ATOM 2664 N N . ASN A 1 342 ? 15.136 -12.484 -2.803 1.00 84.94 342 ASN A N 1
ATOM 2665 C CA . ASN A 1 342 ? 14.136 -13.195 -2.015 1.00 84.94 342 ASN A CA 1
ATOM 2666 C C . ASN A 1 342 ? 12.705 -12.841 -2.453 1.00 84.94 342 ASN A C 1
ATOM 2668 O O . ASN A 1 342 ? 11.882 -13.745 -2.584 1.00 84.94 342 ASN A O 1
ATOM 2672 N N . LEU A 1 343 ? 12.407 -11.568 -2.742 1.00 86.81 343 LEU A N 1
ATOM 2673 C CA . LEU A 1 343 ? 11.077 -11.117 -3.176 1.00 86.81 343 LEU A CA 1
ATOM 2674 C C . LEU A 1 343 ? 10.636 -11.763 -4.494 1.00 86.81 343 LEU A C 1
ATOM 2676 O O . LEU A 1 343 ? 9.513 -12.255 -4.583 1.00 86.81 343 LEU A O 1
ATOM 2680 N N . LEU A 1 344 ? 11.520 -11.804 -5.498 1.00 86.38 344 LEU A N 1
ATOM 2681 C CA . LEU A 1 344 ? 11.230 -12.427 -6.794 1.00 86.38 344 LEU A CA 1
ATOM 2682 C C . LEU A 1 344 ? 11.039 -13.944 -6.642 1.00 86.38 344 LEU A C 1
ATOM 2684 O O . LEU A 1 344 ? 10.046 -14.487 -7.115 1.00 86.38 344 LEU A O 1
ATOM 2688 N N . ARG A 1 345 ? 11.938 -14.624 -5.911 1.00 82.44 345 ARG A N 1
ATOM 2689 C CA . ARG A 1 345 ? 11.864 -16.081 -5.669 1.00 82.44 345 ARG A CA 1
ATOM 2690 C C . ARG A 1 345 ? 10.651 -16.522 -4.852 1.00 82.44 345 ARG A C 1
ATOM 2692 O O . ARG A 1 345 ? 10.201 -17.651 -5.003 1.00 82.44 345 ARG A O 1
ATOM 2699 N N . THR A 1 346 ? 10.148 -15.661 -3.971 1.00 78.69 346 THR A N 1
ATOM 2700 C CA . THR A 1 346 ? 8.931 -15.915 -3.179 1.00 78.69 346 THR A CA 1
ATOM 2701 C C . THR A 1 346 ? 7.664 -15.375 -3.845 1.00 78.69 346 THR A C 1
ATOM 2703 O O . THR A 1 346 ? 6.584 -15.497 -3.274 1.00 78.69 346 THR A O 1
ATOM 2706 N N . GLY A 1 347 ? 7.776 -14.782 -5.040 1.00 80.94 347 GLY A N 1
ATOM 2707 C CA . GLY A 1 347 ? 6.645 -14.250 -5.794 1.00 80.94 347 GLY A CA 1
ATOM 2708 C C . GLY A 1 347 ? 5.982 -13.013 -5.181 1.00 80.94 347 GLY A C 1
ATOM 2709 O O . GLY A 1 347 ? 4.857 -12.699 -5.549 1.00 80.94 347 GLY A O 1
ATOM 2710 N N . GLN A 1 348 ? 6.645 -12.313 -4.257 1.00 82.00 348 GLN A N 1
ATOM 2711 C CA . GLN A 1 348 ? 6.072 -11.203 -3.478 1.00 82.00 348 GLN A CA 1
ATOM 2712 C C . GLN A 1 348 ? 6.108 -9.853 -4.210 1.00 82.00 348 GLN A C 1
ATOM 2714 O O . GLN A 1 348 ? 5.471 -8.891 -3.773 1.00 82.00 348 GLN A O 1
ATOM 2719 N N . VAL A 1 349 ? 6.859 -9.770 -5.310 1.00 87.88 349 VAL A N 1
ATOM 2720 C CA . VAL A 1 349 ? 6.995 -8.578 -6.153 1.00 87.88 349 VAL A CA 1
ATOM 2721 C C . VAL A 1 349 ? 6.920 -8.980 -7.627 1.00 87.88 349 VAL A C 1
ATOM 2723 O O . VAL A 1 349 ? 7.413 -10.039 -8.018 1.00 87.88 349 VAL A O 1
ATOM 2726 N N . GLY A 1 350 ? 6.274 -8.145 -8.433 1.00 90.94 350 GLY A N 1
ATOM 2727 C CA . GLY A 1 350 ? 6.219 -8.247 -9.888 1.00 90.94 350 GLY A CA 1
ATOM 2728 C C . GLY A 1 350 ? 7.159 -7.236 -10.528 1.00 90.94 350 GLY A C 1
ATOM 2729 O O . GLY A 1 350 ? 7.624 -6.304 -9.866 1.00 90.94 350 GLY A O 1
ATOM 2730 N N . ALA A 1 351 ? 7.437 -7.402 -11.819 1.00 94.44 351 ALA A N 1
ATOM 2731 C CA . ALA A 1 351 ? 8.374 -6.545 -12.536 1.00 94.44 351 ALA A CA 1
ATOM 2732 C C . ALA A 1 351 ? 7.822 -6.072 -13.883 1.00 94.44 351 ALA A C 1
ATOM 2734 O O . ALA A 1 351 ? 7.166 -6.826 -14.597 1.00 94.44 351 ALA A O 1
ATOM 2735 N N . VAL A 1 352 ? 8.156 -4.843 -14.271 1.00 94.12 352 VAL A N 1
ATOM 2736 C CA . VAL A 1 352 ? 8.079 -4.382 -15.661 1.00 94.12 352 VAL A CA 1
ATOM 2737 C C . VAL A 1 352 ? 9.482 -4.004 -16.110 1.00 94.12 352 VAL A C 1
ATOM 2739 O O . VAL A 1 352 ? 10.152 -3.219 -15.447 1.00 94.12 352 VAL A O 1
ATOM 2742 N N . THR A 1 353 ? 9.924 -4.534 -17.245 1.00 94.00 353 THR A N 1
ATOM 2743 C CA . THR A 1 353 ? 11.176 -4.128 -17.906 1.00 94.00 353 THR A CA 1
ATOM 2744 C C . THR A 1 353 ? 10.866 -3.456 -19.233 1.00 94.00 353 THR A C 1
ATOM 2746 O O . THR A 1 353 ? 9.886 -3.809 -19.887 1.00 94.00 353 THR A O 1
ATOM 2749 N N . VAL A 1 354 ? 11.700 -2.506 -19.649 1.00 91.44 354 VAL A N 1
ATOM 2750 C CA . VAL A 1 354 ? 11.662 -1.912 -20.992 1.00 91.44 354 VAL A CA 1
ATOM 2751 C C . VAL A 1 354 ? 13.002 -2.156 -21.659 1.00 91.44 354 VAL A C 1
ATOM 2753 O O . VAL A 1 354 ? 14.039 -1.884 -21.065 1.00 91.44 354 VAL A O 1
ATOM 2756 N N . HIS A 1 355 ? 12.975 -2.652 -22.888 1.00 90.12 355 HIS A N 1
ATOM 2757 C CA . HIS A 1 355 ? 14.134 -3.036 -23.691 1.00 90.12 355 HIS A CA 1
ATOM 2758 C C . HIS A 1 355 ? 14.201 -2.169 -24.940 1.00 90.12 355 HIS A C 1
ATOM 2760 O O . HIS A 1 355 ? 13.161 -1.703 -25.411 1.00 90.12 355 HIS A O 1
ATOM 2766 N N . LEU A 1 356 ? 15.388 -2.018 -25.526 1.00 84.81 356 LEU A N 1
ATOM 2767 C CA . LEU A 1 356 ? 15.473 -1.625 -26.932 1.00 84.81 356 LEU A CA 1
ATOM 2768 C C . LEU A 1 356 ? 14.990 -2.786 -27.824 1.00 84.81 356 LEU A C 1
ATOM 2770 O O . LEU A 1 356 ? 15.282 -3.949 -27.566 1.00 84.81 356 LEU A O 1
ATOM 2774 N N . ASP A 1 357 ? 14.258 -2.482 -28.893 1.00 77.31 357 ASP A N 1
ATOM 2775 C CA . ASP A 1 357 ? 13.734 -3.508 -29.814 1.00 77.31 357 ASP A CA 1
ATOM 2776 C C . ASP A 1 357 ? 14.839 -4.063 -30.738 1.00 77.31 357 ASP A C 1
ATOM 2778 O O . ASP A 1 357 ? 14.886 -5.246 -31.058 1.00 77.31 357 ASP A O 1
ATOM 2782 N N . VAL A 1 358 ? 15.806 -3.210 -31.096 1.00 74.88 358 VAL A N 1
ATOM 2783 C CA . VAL A 1 358 ? 16.931 -3.547 -31.992 1.00 74.88 358 VAL A CA 1
ATOM 2784 C C . VAL A 1 358 ? 18.043 -4.339 -31.274 1.00 74.88 358 VAL A C 1
ATOM 2786 O O . VAL A 1 358 ? 18.897 -4.937 -31.927 1.00 74.88 358 VAL A O 1
ATOM 2789 N N . ARG A 1 359 ? 18.074 -4.324 -29.932 1.00 73.75 359 ARG A N 1
ATOM 2790 C CA . ARG A 1 359 ? 19.040 -5.045 -29.077 1.00 73.75 359 ARG A CA 1
ATOM 2791 C C . ARG A 1 359 ? 18.415 -5.298 -27.697 1.00 73.75 359 ARG A C 1
ATOM 2793 O O . ARG A 1 359 ? 18.005 -4.309 -27.099 1.00 73.75 359 ARG A O 1
ATOM 2800 N N . PRO A 1 360 ? 18.435 -6.520 -27.129 1.00 72.62 360 PRO A N 1
ATOM 2801 C CA . PRO A 1 360 ? 17.798 -6.848 -25.842 1.00 72.62 360 PRO A CA 1
ATOM 2802 C C . PRO A 1 360 ? 18.570 -6.308 -24.614 1.00 72.62 360 PRO A C 1
ATOM 2804 O O . PRO A 1 360 ? 18.932 -7.040 -23.697 1.00 72.62 360 PRO A O 1
ATOM 2807 N N . SER A 1 361 ? 18.855 -5.006 -24.605 1.00 85.38 361 SER A N 1
ATOM 2808 C CA . SER A 1 361 ? 19.428 -4.270 -23.479 1.00 85.38 361 SER A CA 1
ATOM 2809 C C . SER A 1 361 ? 18.311 -3.538 -22.744 1.00 85.38 361 SER A C 1
ATOM 2811 O O . SER A 1 361 ? 17.515 -2.827 -23.367 1.00 85.38 361 SER A O 1
ATOM 2813 N N . VAL A 1 362 ? 18.250 -3.708 -21.422 1.00 90.12 362 VAL A N 1
ATOM 2814 C CA . VAL A 1 362 ? 17.205 -3.097 -20.600 1.00 90.12 362 VAL A CA 1
ATOM 2815 C C . VAL A 1 362 ? 17.491 -1.603 -20.417 1.00 90.12 362 VAL A C 1
ATOM 2817 O O . VAL A 1 362 ? 18.545 -1.185 -19.940 1.00 90.12 362 VAL A O 1
ATOM 2820 N N . VAL A 1 363 ? 16.519 -0.785 -20.804 1.00 90.56 363 VAL A N 1
ATOM 2821 C CA . VAL A 1 363 ? 16.487 0.675 -20.666 1.00 90.56 363 VAL A CA 1
ATOM 2822 C C . VAL A 1 363 ? 16.008 1.074 -19.274 1.00 90.56 363 VAL A C 1
ATOM 2824 O O . VAL A 1 363 ? 16.579 1.978 -18.666 1.00 90.56 363 VAL A O 1
ATOM 2827 N N . SER A 1 364 ? 14.989 0.394 -18.744 1.00 92.69 364 SER A N 1
ATOM 2828 C CA . SER A 1 364 ? 14.454 0.643 -17.402 1.00 92.69 364 SER A CA 1
ATOM 2829 C C . SER A 1 364 ? 13.790 -0.588 -16.799 1.00 92.69 364 SER A C 1
ATOM 2831 O O . SER A 1 364 ? 13.371 -1.503 -17.510 1.00 92.69 364 SER A O 1
ATOM 2833 N N . MET A 1 365 ? 13.658 -0.580 -15.475 1.00 95.25 365 MET A N 1
ATOM 2834 C CA . MET A 1 365 ? 12.976 -1.621 -14.719 1.00 95.25 365 MET A CA 1
ATOM 2835 C C . MET A 1 365 ? 12.195 -1.025 -13.548 1.00 95.25 365 MET A C 1
ATOM 2837 O O . MET A 1 365 ? 12.671 -0.121 -12.862 1.00 95.25 365 MET A O 1
ATOM 2841 N N . LEU A 1 366 ? 10.999 -1.551 -13.317 1.00 94.56 366 LEU A N 1
ATOM 2842 C CA . LEU A 1 366 ? 10.072 -1.157 -12.266 1.00 94.56 366 LEU A CA 1
ATOM 2843 C C . LEU A 1 366 ? 9.647 -2.404 -11.495 1.00 94.56 366 LEU A C 1
ATOM 2845 O O . LEU A 1 366 ? 9.280 -3.402 -12.109 1.00 94.56 366 LEU A O 1
ATOM 2849 N N . PHE A 1 367 ? 9.653 -2.327 -10.166 1.00 93.94 367 PHE A N 1
ATOM 2850 C CA . PHE A 1 367 ? 9.146 -3.368 -9.275 1.00 93.94 367 PHE A CA 1
ATOM 2851 C C . PHE A 1 367 ? 7.879 -2.899 -8.561 1.00 93.94 367 PHE A C 1
ATOM 2853 O O . PHE A 1 367 ? 7.827 -1.781 -8.041 1.00 93.94 367 PHE A O 1
ATOM 2860 N N . PHE A 1 368 ? 6.854 -3.751 -8.549 1.00 92.69 368 PHE A N 1
ATOM 2861 C CA . PHE A 1 368 ? 5.534 -3.428 -8.011 1.00 92.69 368 PHE A CA 1
ATOM 2862 C C . PHE A 1 368 ? 4.959 -4.557 -7.154 1.00 92.69 368 PHE A C 1
ATOM 2864 O O . PHE A 1 368 ? 5.236 -5.736 -7.374 1.00 92.69 368 PHE A O 1
ATOM 2871 N N . HIS A 1 369 ? 4.088 -4.197 -6.218 1.00 88.56 369 HIS A N 1
ATOM 2872 C CA . HIS A 1 369 ? 3.267 -5.131 -5.463 1.00 88.56 369 HIS A CA 1
ATOM 2873 C C . HIS A 1 369 ? 1.797 -4.988 -5.852 1.00 88.56 369 HIS A C 1
ATOM 2875 O O . HIS A 1 369 ? 1.306 -3.897 -6.145 1.00 88.56 369 HIS A O 1
ATOM 2881 N N . GLY A 1 370 ? 1.089 -6.114 -5.839 1.00 80.75 370 GLY A N 1
ATOM 2882 C CA . GLY A 1 370 ? -0.337 -6.181 -6.150 1.00 80.75 370 GLY A CA 1
ATOM 2883 C C . GLY A 1 370 ? -1.264 -6.092 -4.937 1.00 80.75 370 GLY A C 1
ATOM 2884 O O . GLY A 1 370 ? -2.465 -6.248 -5.113 1.00 80.75 370 GLY A O 1
ATOM 2885 N N . ASN A 1 371 ? -0.727 -5.918 -3.725 1.00 76.06 371 ASN A N 1
ATOM 2886 C CA . ASN A 1 371 ? -1.418 -6.090 -2.438 1.00 76.06 371 ASN A CA 1
ATOM 2887 C C . ASN A 1 371 ? -1.677 -4.778 -1.673 1.00 76.06 371 ASN A C 1
ATOM 2889 O O . ASN A 1 371 ? -1.988 -4.837 -0.487 1.00 76.06 371 ASN A O 1
ATOM 2893 N N . TYR A 1 372 ? -1.544 -3.605 -2.302 1.00 82.31 372 TYR A N 1
ATOM 2894 C CA . TYR A 1 372 ? -2.009 -2.361 -1.682 1.00 82.31 372 TYR A CA 1
ATOM 2895 C C . TYR A 1 372 ? -3.529 -2.256 -1.838 1.00 82.31 372 TYR A C 1
ATOM 2897 O O . TYR A 1 372 ? -4.080 -2.594 -2.889 1.00 82.31 372 TYR A O 1
ATOM 2905 N N . TYR A 1 373 ? -4.227 -1.859 -0.777 1.00 85.19 373 TYR A N 1
ATOM 2906 C CA . TYR A 1 373 ? -5.670 -2.063 -0.683 1.00 85.19 373 TYR A CA 1
ATOM 2907 C C . TYR A 1 373 ? -6.337 -1.072 0.272 1.00 85.19 373 TYR A C 1
ATOM 2909 O O . TYR A 1 373 ? -5.740 -0.625 1.249 1.00 85.19 373 TYR A O 1
ATOM 2917 N N . SER A 1 374 ? -7.606 -0.782 0.001 1.00 85.88 374 SER A N 1
ATOM 2918 C CA . SER A 1 374 ? -8.506 0.003 0.845 1.00 85.88 374 SER A CA 1
ATOM 2919 C C . SER A 1 374 ? -9.891 -0.653 0.865 1.00 85.88 374 SER A C 1
ATOM 2921 O O . SER A 1 374 ? -10.359 -1.142 -0.161 1.00 85.88 374 SER A O 1
ATOM 2923 N N . LEU A 1 375 ? -10.593 -0.621 2.001 1.00 85.44 375 LEU A N 1
ATOM 2924 C CA . LEU A 1 375 ? -12.008 -1.016 2.109 1.00 85.44 375 LEU A CA 1
ATOM 2925 C C . LEU A 1 375 ? -12.973 0.045 1.541 1.00 85.44 375 LEU A C 1
ATOM 2927 O O . LEU A 1 375 ? -14.186 -0.062 1.722 1.00 85.44 375 LEU A O 1
ATOM 2931 N N . TRP A 1 376 ? -12.447 1.059 0.852 1.00 83.12 376 TRP A N 1
ATOM 2932 C CA . TRP A 1 376 ? -13.204 2.028 0.069 1.00 83.12 376 TRP A CA 1
ATOM 2933 C C . TRP A 1 376 ? -13.129 1.717 -1.433 1.00 83.12 376 TRP A C 1
ATOM 2935 O O . TRP A 1 376 ? -14.164 1.498 -2.064 1.00 83.12 376 TRP A O 1
ATOM 2945 N N . ASP A 1 377 ? -11.910 1.622 -1.979 1.00 83.12 377 ASP A N 1
ATOM 2946 C CA . ASP A 1 377 ? -11.646 1.470 -3.425 1.00 83.12 377 ASP A CA 1
ATOM 2947 C C . ASP A 1 377 ? -11.267 0.035 -3.853 1.00 83.12 377 ASP A C 1
ATOM 2949 O O . ASP A 1 377 ? -11.155 -0.267 -5.042 1.00 83.12 377 ASP A O 1
ATOM 2953 N N . GLY A 1 378 ? -11.019 -0.861 -2.894 1.00 86.19 378 GLY A N 1
ATOM 2954 C CA . GLY A 1 378 ? -10.496 -2.204 -3.133 1.00 86.19 378 GLY A CA 1
ATOM 2955 C C . GLY A 1 378 ? -9.002 -2.232 -3.481 1.00 86.19 378 GLY A C 1
ATOM 2956 O O . GLY A 1 378 ? -8.187 -1.485 -2.932 1.00 86.19 378 GLY A O 1
ATOM 2957 N N . GLN A 1 379 ? -8.634 -3.150 -4.379 1.00 86.19 379 GLN A N 1
ATOM 2958 C CA . GLN A 1 379 ? -7.251 -3.430 -4.769 1.00 86.19 379 GLN A CA 1
ATOM 2959 C C . GLN A 1 379 ? -6.625 -2.294 -5.596 1.00 86.19 379 GLN A C 1
ATOM 2961 O O . GLN A 1 379 ? -7.263 -1.672 -6.444 1.00 86.19 379 GLN A O 1
ATOM 2966 N N . SER A 1 380 ? -5.340 -2.048 -5.357 1.00 89.25 380 SER A N 1
ATOM 2967 C CA . SER A 1 380 ? -4.500 -1.054 -6.026 1.00 89.25 380 SER A CA 1
ATOM 2968 C C . SER A 1 380 ? -3.128 -1.662 -6.340 1.00 89.25 380 SER A C 1
ATOM 2970 O O . SER A 1 380 ? -2.643 -2.520 -5.602 1.00 89.25 380 SER A O 1
ATOM 2972 N N . ILE A 1 381 ? -2.466 -1.199 -7.402 1.00 91.25 381 ILE A N 1
ATOM 2973 C CA . ILE A 1 381 ? -1.045 -1.519 -7.621 1.00 91.25 381 ILE A CA 1
ATOM 2974 C C . ILE A 1 381 ? -0.186 -0.513 -6.851 1.00 91.25 381 ILE A C 1
ATOM 2976 O O . ILE A 1 381 ? -0.490 0.680 -6.831 1.00 91.25 381 ILE A O 1
ATOM 2980 N N . TRP A 1 382 ? 0.904 -0.984 -6.246 1.00 91.88 382 TRP A N 1
ATOM 2981 C CA . TRP A 1 382 ? 1.901 -0.145 -5.584 1.00 91.88 382 TRP A CA 1
ATOM 2982 C C . TRP A 1 382 ? 3.277 -0.305 -6.226 1.00 91.88 382 TRP A C 1
ATOM 2984 O O . TRP A 1 382 ? 3.760 -1.429 -6.338 1.00 91.88 382 TRP A O 1
ATOM 2994 N N . VAL A 1 383 ? 3.937 0.786 -6.619 1.00 93.12 383 VAL A N 1
ATOM 2995 C CA . VAL A 1 383 ? 5.324 0.739 -7.121 1.00 93.12 383 VAL A CA 1
ATOM 2996 C C . VAL A 1 383 ? 6.301 0.942 -5.960 1.00 93.12 383 VAL A C 1
ATOM 2998 O O . VAL A 1 383 ? 6.255 1.973 -5.293 1.00 93.12 383 VAL A O 1
ATOM 3001 N N . ASP A 1 384 ? 7.197 -0.025 -5.738 1.00 89.38 384 ASP A N 1
ATOM 3002 C CA . ASP A 1 384 ? 8.231 0.037 -4.688 1.00 89.38 384 ASP A CA 1
ATOM 3003 C C . ASP A 1 384 ? 9.485 0.761 -5.201 1.00 89.38 384 ASP A C 1
ATOM 3005 O O . ASP A 1 384 ? 9.908 1.773 -4.644 1.00 89.38 384 ASP A O 1
ATOM 3009 N N . LYS A 1 385 ? 10.057 0.299 -6.325 1.00 90.69 385 LYS A N 1
ATOM 3010 C CA . LYS A 1 385 ? 11.254 0.912 -6.932 1.00 90.69 385 LYS A CA 1
ATOM 3011 C C . LYS A 1 385 ? 11.187 0.976 -8.453 1.00 90.69 385 LYS A C 1
ATOM 3013 O O . LYS A 1 385 ? 10.566 0.145 -9.109 1.00 90.69 385 LYS A O 1
ATOM 3018 N N . MET A 1 386 ? 11.885 1.962 -9.015 1.00 91.94 386 MET A N 1
ATOM 3019 C CA . MET A 1 386 ? 12.009 2.193 -10.454 1.00 91.94 386 MET A CA 1
ATOM 3020 C C . MET A 1 386 ? 13.431 2.670 -10.773 1.00 91.94 386 MET A C 1
ATOM 3022 O O . MET A 1 386 ? 13.874 3.694 -10.251 1.00 91.94 386 MET A O 1
ATOM 3026 N N . SER A 1 387 ? 14.139 1.947 -11.639 1.00 91.31 387 SER A N 1
ATOM 3027 C CA . SER A 1 387 ? 15.506 2.259 -12.067 1.00 91.31 387 SER A CA 1
ATOM 3028 C C . SER A 1 387 ? 15.637 2.295 -13.592 1.00 91.31 387 SER A C 1
ATOM 3030 O O . SER A 1 387 ? 14.758 1.847 -14.330 1.00 91.31 387 SER A O 1
ATOM 3032 N N . PHE A 1 388 ? 16.717 2.914 -14.060 1.00 90.31 388 PHE A N 1
ATOM 3033 C CA . PHE A 1 388 ? 16.985 3.229 -15.460 1.00 90.31 388 PHE A CA 1
ATOM 3034 C C . PHE A 1 388 ? 18.458 2.968 -15.738 1.00 90.31 388 PHE A C 1
ATOM 3036 O O . PHE A 1 388 ? 19.311 3.349 -14.938 1.00 90.31 388 PHE A O 1
ATOM 3043 N N . SER A 1 389 ? 18.758 2.373 -16.888 1.00 89.19 389 SER A N 1
ATOM 3044 C CA . SER A 1 389 ? 20.131 2.171 -17.334 1.00 89.19 389 SER A CA 1
ATOM 3045 C C . SER A 1 389 ? 20.839 3.523 -17.490 1.00 89.19 389 SER A C 1
ATOM 3047 O O . SER A 1 389 ? 20.351 4.365 -18.252 1.00 89.19 389 SER A O 1
ATOM 3049 N N . PRO A 1 390 ? 22.005 3.740 -16.847 1.00 84.81 390 PRO A N 1
ATOM 3050 C CA . PRO A 1 390 ? 22.783 4.969 -17.018 1.00 84.81 390 PRO A CA 1
ATOM 3051 C C . PRO A 1 390 ? 23.157 5.262 -18.480 1.00 84.81 390 PRO A C 1
ATOM 3053 O O . PRO A 1 390 ? 23.336 6.417 -18.848 1.00 84.81 390 PRO A O 1
ATOM 3056 N N . LEU A 1 391 ? 23.221 4.229 -19.332 1.00 83.88 391 LEU A N 1
ATOM 3057 C CA . LEU A 1 391 ? 23.508 4.344 -20.767 1.00 83.88 391 LEU A CA 1
ATOM 3058 C C . LEU A 1 391 ? 22.341 4.921 -21.590 1.00 83.88 391 LEU A C 1
ATOM 3060 O O . LEU A 1 391 ? 22.554 5.383 -22.708 1.00 83.88 391 LEU A O 1
ATOM 3064 N N . HIS A 1 392 ? 21.118 4.879 -21.053 1.00 78.62 392 HIS A N 1
ATOM 3065 C CA . HIS A 1 392 ? 19.877 5.222 -21.759 1.00 78.62 392 HIS A CA 1
ATOM 3066 C C . HIS A 1 392 ? 19.068 6.329 -21.055 1.00 78.62 392 HIS A C 1
ATOM 3068 O O . HIS A 1 392 ? 17.927 6.608 -21.427 1.00 78.62 392 HIS A O 1
ATOM 3074 N N . PHE A 1 393 ? 19.653 6.953 -20.028 1.00 74.25 393 PHE A N 1
ATOM 3075 C CA . PHE A 1 393 ? 18.995 7.904 -19.135 1.00 74.25 393 PHE A CA 1
ATOM 3076 C C . PHE A 1 393 ? 18.472 9.139 -19.896 1.00 74.25 393 PHE A C 1
ATOM 3078 O O . PHE A 1 393 ? 17.263 9.322 -20.032 1.00 74.25 393 PHE A O 1
ATOM 3085 N N . ASP A 1 394 ? 19.366 9.940 -20.478 1.00 71.62 394 ASP A N 1
ATOM 3086 C CA . ASP A 1 394 ? 19.012 11.243 -21.067 1.00 71.62 394 ASP A CA 1
ATOM 3087 C C . ASP A 1 394 ? 18.119 11.159 -22.320 1.00 71.62 394 ASP A C 1
ATOM 3089 O O . ASP A 1 394 ? 17.478 12.141 -22.689 1.00 71.62 394 ASP A O 1
ATOM 3093 N N . CYS A 1 395 ? 18.069 10.005 -22.996 1.00 71.44 395 CYS A N 1
ATOM 3094 C CA . CYS A 1 395 ? 17.369 9.843 -24.273 1.00 71.44 395 CYS A CA 1
ATOM 3095 C C . CYS A 1 395 ? 16.015 9.123 -24.186 1.00 71.44 395 CYS A C 1
ATOM 3097 O O . CYS A 1 395 ? 15.217 9.257 -25.118 1.00 71.44 395 CYS A O 1
ATOM 3099 N N . HIS A 1 396 ? 15.742 8.339 -23.133 1.00 79.25 396 HIS A N 1
ATOM 3100 C CA . HIS A 1 396 ? 14.590 7.423 -23.124 1.00 79.25 396 HIS A CA 1
ATOM 3101 C C . HIS A 1 396 ? 13.688 7.469 -21.880 1.00 79.25 396 HIS A C 1
ATOM 3103 O O . HIS A 1 396 ? 12.624 6.855 -21.932 1.00 79.25 396 HIS A O 1
ATOM 3109 N N . ILE A 1 397 ? 14.014 8.205 -20.804 1.00 84.00 397 ILE A N 1
ATOM 3110 C CA . ILE A 1 397 ? 13.191 8.225 -19.569 1.00 84.00 397 ILE A CA 1
ATOM 3111 C C . ILE A 1 397 ? 11.683 8.466 -19.803 1.00 84.00 397 ILE A C 1
ATOM 3113 O O . ILE A 1 397 ? 10.907 7.672 -19.269 1.00 84.00 397 ILE A O 1
ATOM 3117 N N . PRO A 1 398 ? 11.219 9.479 -20.572 1.00 84.00 398 PRO A N 1
ATOM 3118 C CA . PRO A 1 398 ? 9.780 9.737 -20.723 1.00 84.00 398 PRO A CA 1
ATOM 3119 C C . PRO A 1 398 ? 9.036 8.563 -21.371 1.00 84.00 398 PRO A C 1
ATOM 3121 O O . PRO A 1 398 ? 7.972 8.143 -20.911 1.00 84.00 398 PRO A O 1
ATOM 3124 N N . ASN A 1 399 ? 9.645 7.981 -22.404 1.00 83.81 399 ASN A N 1
ATOM 3125 C CA . ASN A 1 399 ? 9.087 6.866 -23.163 1.00 83.81 399 ASN A CA 1
ATOM 3126 C C . ASN A 1 399 ? 9.136 5.572 -22.345 1.00 83.81 399 ASN A C 1
ATOM 3128 O O . ASN A 1 399 ? 8.190 4.791 -22.360 1.00 83.81 399 ASN A O 1
ATOM 3132 N N . ALA A 1 400 ? 10.218 5.365 -21.594 1.00 87.56 400 ALA A N 1
ATOM 3133 C CA . ALA A 1 400 ? 10.391 4.233 -20.698 1.00 87.56 400 ALA A CA 1
ATOM 3134 C C . ALA A 1 400 ? 9.386 4.271 -19.532 1.00 87.56 400 ALA A C 1
ATOM 3136 O O . ALA A 1 400 ? 8.756 3.258 -19.245 1.00 87.56 400 ALA A O 1
ATOM 3137 N N . ILE A 1 401 ? 9.156 5.439 -18.916 1.00 88.56 401 ILE A N 1
ATOM 3138 C CA . ILE A 1 401 ? 8.087 5.637 -17.920 1.00 88.56 401 ILE A CA 1
ATOM 3139 C C . ILE A 1 401 ? 6.724 5.319 -18.538 1.00 88.56 401 ILE A C 1
ATOM 3141 O O . ILE A 1 401 ? 5.995 4.491 -17.997 1.00 88.56 401 ILE A O 1
ATOM 3145 N N . SER A 1 402 ? 6.417 5.896 -19.702 1.00 85.12 402 SER A N 1
ATOM 3146 C CA . SER A 1 402 ? 5.149 5.660 -20.407 1.00 85.12 402 SER A CA 1
ATOM 3147 C C . SER A 1 402 ? 4.927 4.175 -20.730 1.00 85.12 402 SER A C 1
ATOM 3149 O O . SER A 1 402 ? 3.841 3.646 -20.506 1.00 85.12 402 SER A O 1
ATOM 3151 N N . ALA A 1 403 ? 5.967 3.468 -21.184 1.00 86.12 403 ALA A N 1
ATOM 3152 C CA . ALA A 1 403 ? 5.915 2.041 -21.501 1.00 86.12 403 ALA A CA 1
ATOM 3153 C C . ALA A 1 403 ? 5.812 1.136 -20.256 1.00 86.12 403 ALA A C 1
ATOM 3155 O O . ALA A 1 403 ? 5.208 0.062 -20.336 1.00 86.12 403 ALA A O 1
ATOM 3156 N N . MET A 1 404 ? 6.368 1.556 -19.110 1.00 91.25 404 MET A N 1
ATOM 3157 C CA . MET A 1 404 ? 6.207 0.852 -17.832 1.00 91.25 404 MET A CA 1
ATOM 3158 C C . MET A 1 404 ? 4.797 1.036 -17.266 1.00 91.25 404 MET A C 1
ATOM 3160 O O . MET A 1 404 ? 4.133 0.050 -16.951 1.00 91.25 404 MET A O 1
ATOM 3164 N N . PHE A 1 405 ? 4.307 2.277 -17.189 1.00 90.81 405 PHE A N 1
ATOM 3165 C CA . PHE A 1 405 ? 2.958 2.553 -16.692 1.00 90.81 405 PHE A CA 1
ATOM 3166 C C . PHE A 1 405 ? 1.872 2.007 -17.619 1.00 90.81 405 PHE A C 1
ATOM 3168 O O . PHE A 1 405 ? 0.893 1.475 -17.112 1.00 90.81 405 PHE A O 1
ATOM 3175 N N . GLY A 1 406 ? 2.067 2.003 -18.942 1.00 86.69 406 GLY A N 1
ATOM 3176 C CA . GLY A 1 406 ? 1.160 1.324 -19.875 1.00 86.69 406 GLY A CA 1
ATOM 3177 C C . GLY A 1 406 ? 0.938 -0.154 -19.523 1.00 86.69 406 GLY A C 1
ATOM 3178 O O . GLY A 1 406 ? -0.204 -0.605 -19.479 1.00 86.69 406 GLY A O 1
ATOM 3179 N N . LYS A 1 407 ? 1.997 -0.889 -19.149 1.00 88.12 407 LYS A N 1
ATOM 3180 C CA . LYS A 1 407 ? 1.879 -2.286 -18.684 1.00 88.12 407 LYS A CA 1
ATOM 3181 C C . LYS A 1 407 ? 1.216 -2.412 -17.311 1.00 88.12 407 LYS A C 1
ATOM 3183 O O . LYS A 1 407 ? 0.451 -3.350 -17.098 1.00 88.12 407 LYS A O 1
ATOM 3188 N N . LEU A 1 408 ? 1.454 -1.475 -16.391 1.00 90.88 408 LEU A N 1
ATOM 3189 C CA . LEU A 1 408 ? 0.732 -1.452 -15.113 1.00 90.88 408 LEU A CA 1
ATOM 3190 C C . LEU A 1 408 ? -0.757 -1.128 -15.296 1.00 90.88 408 LEU A C 1
ATOM 3192 O O . LEU A 1 408 ? -1.577 -1.655 -14.551 1.00 90.88 408 LEU A O 1
ATOM 3196 N N . VAL A 1 409 ? -1.121 -0.316 -16.292 1.00 88.62 409 VAL A N 1
ATOM 3197 C CA . VAL A 1 409 ? -2.513 -0.032 -16.674 1.00 88.62 409 VAL A CA 1
ATOM 3198 C C . VAL A 1 409 ? -3.162 -1.266 -17.312 1.00 88.62 409 VAL A C 1
ATOM 3200 O O . VAL A 1 409 ? -4.238 -1.666 -16.874 1.00 88.62 409 VAL A O 1
ATOM 3203 N N . GLU A 1 410 ? -2.490 -1.933 -18.263 1.00 84.69 410 GLU A N 1
ATOM 3204 C CA . GLU A 1 410 ? -2.937 -3.222 -18.831 1.00 84.69 410 GLU A CA 1
ATOM 3205 C C . GLU A 1 410 ? -3.231 -4.264 -17.735 1.00 84.69 410 GLU A C 1
ATOM 3207 O O . GLU A 1 410 ? -4.242 -4.966 -17.812 1.00 84.69 410 GLU A O 1
ATOM 3212 N N . LEU A 1 411 ? -2.374 -4.345 -16.708 1.00 87.06 411 LEU A N 1
ATOM 3213 C CA . LEU A 1 411 ? -2.554 -5.235 -15.559 1.00 87.06 411 LEU A CA 1
ATOM 3214 C C . LEU A 1 411 ? -3.661 -4.768 -14.607 1.00 87.06 411 LEU A C 1
ATOM 3216 O O . LEU A 1 411 ? -4.453 -5.589 -14.149 1.00 87.06 411 LEU A O 1
ATOM 3220 N N . SER A 1 412 ? -3.727 -3.471 -14.301 1.00 87.50 412 SER A N 1
ATOM 3221 C CA . SER A 1 412 ? -4.726 -2.917 -13.378 1.00 87.50 412 SER A CA 1
ATOM 3222 C C . SER A 1 412 ? -6.141 -3.136 -13.904 1.00 87.50 412 SER A C 1
ATOM 3224 O O . SER A 1 412 ? -7.010 -3.577 -13.153 1.00 87.50 412 SER A O 1
ATOM 3226 N N . ASN A 1 413 ? -6.346 -2.932 -15.207 1.00 83.81 413 ASN A N 1
ATOM 3227 C CA . ASN A 1 413 ? -7.611 -3.223 -15.876 1.00 83.81 413 ASN A CA 1
ATOM 3228 C C . ASN A 1 413 ? -7.940 -4.723 -15.819 1.00 83.81 413 ASN A C 1
ATOM 3230 O O . ASN A 1 413 ? -9.076 -5.090 -15.517 1.00 83.81 413 ASN A O 1
ATOM 3234 N N . ALA A 1 414 ? -6.940 -5.593 -16.016 1.00 81.81 414 ALA A N 1
ATOM 3235 C CA . ALA A 1 414 ? -7.131 -7.039 -15.939 1.00 81.81 414 ALA A CA 1
ATOM 3236 C C . ALA A 1 414 ? -7.592 -7.495 -14.544 1.00 81.81 414 ALA A C 1
ATOM 3238 O O . ALA A 1 414 ? -8.473 -8.343 -14.461 1.00 81.81 414 ALA A O 1
ATOM 3239 N N . ILE A 1 415 ? -7.055 -6.929 -13.455 1.00 81.94 415 ILE A N 1
ATOM 3240 C CA . ILE A 1 415 ? -7.418 -7.293 -12.064 1.00 81.94 415 ILE A CA 1
ATOM 3241 C C . ILE A 1 415 ? -8.588 -6.475 -11.480 1.00 81.94 415 ILE A C 1
ATOM 3243 O O . ILE A 1 415 ? -9.081 -6.802 -10.400 1.00 81.94 415 ILE A O 1
ATOM 3247 N N . GLY A 1 416 ? -9.038 -5.421 -12.168 1.00 82.19 416 GLY A N 1
ATOM 3248 C CA . GLY A 1 416 ? -10.064 -4.492 -11.681 1.00 82.19 416 GLY A CA 1
ATOM 3249 C C . GLY A 1 416 ? -9.578 -3.520 -10.595 1.00 82.19 416 GLY A C 1
ATOM 3250 O O . GLY A 1 416 ? -10.368 -3.128 -9.736 1.00 82.19 416 GLY A O 1
ATOM 3251 N N . ALA A 1 417 ? -8.293 -3.153 -10.598 1.00 86.75 417 ALA A N 1
ATOM 3252 C CA . ALA A 1 417 ? -7.724 -2.162 -9.683 1.00 86.75 417 ALA A CA 1
ATOM 3253 C C . ALA A 1 417 ? -8.004 -0.727 -10.160 1.00 86.75 417 ALA A C 1
ATOM 3255 O O . ALA A 1 417 ? -7.941 -0.441 -11.354 1.00 86.75 417 ALA A O 1
ATOM 3256 N N . LYS A 1 418 ? -8.288 0.190 -9.224 1.00 86.81 418 LYS A N 1
ATOM 3257 C CA . LYS A 1 418 ? -8.733 1.568 -9.535 1.00 86.81 418 LYS A CA 1
ATOM 3258 C C . LYS A 1 418 ? -7.630 2.628 -9.566 1.00 86.81 418 LYS A C 1
ATOM 3260 O O . LYS A 1 418 ? -7.874 3.747 -10.015 1.00 86.81 418 LYS A O 1
ATOM 3265 N N . ARG A 1 419 ? -6.426 2.294 -9.097 1.00 91.12 419 ARG A N 1
ATOM 3266 C CA . ARG A 1 419 ? -5.267 3.197 -9.078 1.00 91.12 419 ARG A CA 1
ATOM 3267 C C . ARG A 1 419 ? -3.936 2.451 -9.041 1.00 91.12 419 ARG A C 1
ATOM 3269 O O . ARG A 1 419 ? -3.850 1.320 -8.553 1.00 91.12 419 ARG A O 1
ATOM 3276 N N . ILE A 1 420 ? -2.895 3.148 -9.484 1.00 93.12 420 ILE A N 1
ATOM 3277 C CA . ILE A 1 420 ? -1.487 2.803 -9.270 1.00 93.12 420 ILE A CA 1
ATOM 3278 C C . ILE A 1 420 ? -0.898 3.885 -8.354 1.00 93.12 420 ILE A C 1
ATOM 3280 O O . ILE A 1 420 ? -0.923 5.059 -8.714 1.00 93.12 420 ILE A O 1
ATOM 3284 N N . GLY A 1 421 ? -0.403 3.519 -7.171 1.00 93.56 421 GLY A N 1
ATOM 3285 C CA . GLY A 1 421 ? 0.192 4.443 -6.192 1.00 93.56 421 GLY A CA 1
ATOM 3286 C C . GLY A 1 421 ? 1.703 4.251 -6.044 1.00 93.56 421 GLY A C 1
ATOM 3287 O O . GLY A 1 421 ? 2.204 3.139 -6.223 1.00 93.56 421 GLY A O 1
ATOM 3288 N N . TRP A 1 422 ? 2.438 5.322 -5.738 1.00 93.69 422 TRP A N 1
ATOM 3289 C CA . TRP A 1 422 ? 3.874 5.251 -5.444 1.00 93.69 422 TRP A CA 1
ATOM 3290 C C . TRP A 1 422 ? 4.392 6.440 -4.632 1.00 93.69 422 TRP A C 1
ATOM 3292 O O . TRP A 1 422 ? 3.755 7.490 -4.530 1.00 93.69 422 TRP A O 1
ATOM 3302 N N . ILE A 1 423 ? 5.595 6.276 -4.081 1.00 91.06 423 ILE A N 1
ATOM 3303 C CA . ILE A 1 423 ? 6.356 7.342 -3.422 1.00 91.06 423 ILE A CA 1
ATOM 3304 C C . ILE A 1 423 ? 7.495 7.794 -4.337 1.00 91.06 423 ILE A C 1
ATOM 3306 O O . ILE A 1 423 ? 8.145 6.980 -4.992 1.00 91.06 423 ILE A O 1
ATOM 3310 N N . PHE A 1 424 ? 7.772 9.098 -4.361 1.00 87.62 424 PHE A N 1
ATOM 3311 C CA . PHE A 1 424 ? 8.937 9.661 -5.038 1.00 87.62 424 PHE A CA 1
ATOM 3312 C C . PHE A 1 424 ? 9.659 10.699 -4.172 1.00 87.62 424 PHE A C 1
ATOM 3314 O O . PHE A 1 424 ? 9.030 11.609 -3.635 1.00 87.62 424 PHE A O 1
ATOM 3321 N N . ASN A 1 425 ? 10.986 10.588 -4.061 1.00 85.12 425 ASN A N 1
ATOM 3322 C CA . ASN A 1 425 ? 11.825 11.581 -3.387 1.00 85.12 425 ASN A CA 1
ATOM 3323 C C . ASN A 1 425 ? 12.188 12.716 -4.361 1.00 85.12 425 ASN A C 1
ATOM 3325 O O . ASN A 1 425 ? 12.881 12.478 -5.359 1.00 85.12 425 ASN A O 1
ATOM 3329 N N . GLU A 1 426 ? 11.743 13.938 -4.037 1.00 67.88 426 GLU A N 1
ATOM 3330 C CA . GLU A 1 426 ? 11.872 15.141 -4.879 1.00 67.88 426 GLU A CA 1
ATOM 3331 C C . GLU A 1 426 ? 13.306 15.412 -5.365 1.00 67.88 426 GLU A C 1
ATOM 3333 O O . GLU A 1 426 ? 13.502 15.942 -6.456 1.00 67.88 426 GLU A O 1
ATOM 3338 N N . GLU A 1 427 ? 14.320 15.057 -4.569 1.00 64.56 427 GLU A N 1
ATOM 3339 C CA . GLU A 1 427 ? 15.715 15.460 -4.797 1.00 64.56 427 GLU A CA 1
ATOM 3340 C C . GLU A 1 427 ? 16.393 14.745 -5.977 1.00 64.56 427 GLU A C 1
ATOM 3342 O O . GLU A 1 427 ? 17.505 15.105 -6.359 1.00 64.56 427 GLU A O 1
ATOM 3347 N N . THR A 1 428 ? 15.764 13.711 -6.542 1.00 62.38 428 THR A N 1
ATOM 3348 C CA . THR A 1 428 ? 16.490 12.713 -7.341 1.00 62.38 428 THR A CA 1
ATOM 3349 C C . THR A 1 428 ? 16.556 12.982 -8.846 1.00 62.38 428 THR A C 1
ATOM 3351 O O . THR A 1 428 ? 17.529 12.556 -9.471 1.00 62.38 428 THR A O 1
ATOM 3354 N N . LYS A 1 429 ? 15.564 13.645 -9.471 1.00 67.81 429 LYS A N 1
ATOM 3355 C CA . LYS A 1 429 ? 15.509 13.807 -10.944 1.00 67.81 429 LYS A CA 1
ATOM 3356 C C . LYS A 1 429 ? 14.852 15.113 -11.401 1.00 67.81 429 LYS A C 1
ATOM 3358 O O . LYS A 1 429 ? 13.716 15.412 -11.036 1.00 67.81 429 LYS A O 1
ATOM 3363 N N . LYS A 1 430 ? 15.528 15.838 -12.302 1.00 67.19 430 LYS A N 1
ATOM 3364 C CA . LYS A 1 430 ? 14.910 16.913 -13.101 1.00 67.19 430 LYS A CA 1
ATOM 3365 C C . LYS A 1 430 ? 13.823 16.335 -14.021 1.00 67.19 430 LYS A C 1
ATOM 3367 O O . LYS A 1 430 ? 13.894 15.169 -14.400 1.00 67.19 430 LYS A O 1
ATOM 3372 N N . ASN A 1 431 ? 12.824 17.151 -14.355 1.00 76.69 431 ASN A N 1
ATOM 3373 C CA . ASN A 1 431 ? 11.717 16.867 -15.285 1.00 76.69 431 ASN A CA 1
ATOM 3374 C C . ASN A 1 431 ? 10.801 15.671 -14.925 1.00 76.69 431 ASN A C 1
ATOM 3376 O O . ASN A 1 431 ? 9.821 15.428 -15.620 1.00 76.69 431 ASN A O 1
ATOM 3380 N N . PHE A 1 432 ? 11.036 14.950 -13.823 1.00 82.25 432 PHE A N 1
ATOM 3381 C CA . PHE A 1 432 ? 10.195 13.810 -13.424 1.00 82.25 432 PHE A CA 1
ATOM 3382 C C . PHE A 1 432 ? 8.730 14.207 -13.161 1.00 82.25 432 PHE A C 1
ATOM 3384 O O . PHE A 1 432 ? 7.829 13.445 -13.494 1.00 82.25 432 PHE A O 1
ATOM 3391 N N . TYR A 1 433 ? 8.494 15.414 -12.634 1.00 85.00 433 TYR A N 1
ATOM 3392 C CA . TYR A 1 433 ? 7.155 15.972 -12.392 1.00 85.00 433 TYR A CA 1
ATOM 3393 C C . TYR A 1 433 ? 6.376 16.125 -13.696 1.00 85.00 433 TYR A C 1
ATOM 3395 O O . TYR A 1 433 ? 5.312 15.539 -13.842 1.00 85.00 433 TYR A O 1
ATOM 3403 N N . GLU A 1 434 ? 6.969 16.819 -14.669 1.00 84.38 434 GLU A N 1
ATOM 3404 C CA . GLU A 1 434 ? 6.419 17.019 -16.012 1.00 84.38 434 GLU A CA 1
ATOM 3405 C C . GLU A 1 434 ? 6.092 15.682 -16.694 1.00 84.38 434 GLU A C 1
ATOM 3407 O O . GLU A 1 434 ? 5.029 15.525 -17.286 1.00 84.38 434 GLU A O 1
ATOM 3412 N N . ILE A 1 435 ? 6.973 14.682 -16.586 1.00 84.81 435 ILE A N 1
ATOM 3413 C CA . ILE A 1 435 ? 6.743 13.356 -17.179 1.00 84.81 435 ILE A CA 1
ATOM 3414 C C . ILE A 1 435 ? 5.579 12.628 -16.491 1.00 84.81 435 ILE A C 1
ATOM 3416 O O . ILE A 1 435 ? 4.765 12.008 -17.175 1.00 84.81 435 ILE A O 1
ATOM 3420 N N . MET A 1 436 ? 5.475 12.713 -15.163 1.00 87.62 436 MET A N 1
ATOM 3421 C CA . MET A 1 436 ? 4.385 12.082 -14.417 1.00 87.62 436 MET A CA 1
ATOM 3422 C C . MET A 1 436 ? 3.039 12.770 -14.674 1.00 87.62 436 MET A C 1
ATOM 3424 O O . MET A 1 436 ? 2.051 12.098 -14.961 1.00 87.62 436 MET A O 1
ATOM 3428 N N . GLU A 1 437 ? 3.004 14.100 -14.687 1.00 86.50 437 GLU A N 1
ATOM 3429 C CA . GLU A 1 437 ? 1.811 14.880 -15.037 1.00 86.50 437 GLU A CA 1
ATOM 3430 C C . GLU A 1 437 ? 1.380 14.629 -16.500 1.00 86.50 437 GLU A C 1
ATOM 3432 O O . GLU A 1 437 ? 0.187 14.494 -16.777 1.00 86.50 437 GLU A O 1
ATOM 3437 N N . ASN A 1 438 ? 2.327 14.436 -17.429 1.00 83.56 438 ASN A N 1
ATOM 3438 C CA . ASN A 1 438 ? 2.045 14.071 -18.827 1.00 83.56 438 ASN A CA 1
ATOM 3439 C C . ASN A 1 438 ? 1.440 12.662 -19.008 1.00 83.56 438 ASN A C 1
ATOM 3441 O O . ASN A 1 438 ? 0.702 12.451 -19.974 1.00 83.56 438 ASN A O 1
ATOM 3445 N N . ILE A 1 439 ? 1.693 11.711 -18.096 1.00 83.31 439 ILE A N 1
ATOM 3446 C CA . ILE A 1 439 ? 0.962 10.425 -18.049 1.00 83.31 439 ILE A CA 1
ATOM 3447 C C . ILE A 1 439 ? -0.320 10.495 -17.198 1.00 83.31 439 ILE A C 1
ATOM 3449 O O . ILE A 1 439 ? -0.926 9.465 -16.920 1.00 83.31 439 ILE A O 1
ATOM 3453 N N . GLY A 1 440 ? -0.754 11.691 -16.788 1.00 86.88 440 GLY A N 1
ATOM 3454 C CA . GLY A 1 440 ? -1.974 11.900 -16.003 1.00 86.88 440 GLY A CA 1
ATOM 3455 C C . GLY A 1 440 ? -1.839 11.601 -14.507 1.00 86.88 440 GLY A C 1
ATOM 3456 O O . GLY A 1 440 ? -2.853 11.513 -13.818 1.00 86.88 440 GLY A O 1
ATOM 3457 N N . ALA A 1 441 ? -0.620 11.439 -13.987 1.00 90.38 441 ALA A N 1
ATOM 3458 C CA . ALA A 1 441 ? -0.404 11.209 -12.565 1.00 90.38 441 ALA A CA 1
ATOM 3459 C C . ALA A 1 441 ? -0.632 12.481 -11.735 1.00 90.38 441 ALA A C 1
ATOM 3461 O O . ALA A 1 441 ? -0.261 13.590 -12.123 1.00 90.38 441 ALA A O 1
ATOM 3462 N N . ILE A 1 442 ? -1.189 12.294 -10.543 1.00 91.25 442 ILE A N 1
ATOM 3463 C CA . ILE A 1 442 ? -1.539 13.343 -9.592 1.00 91.25 442 ILE A CA 1
ATOM 3464 C C . ILE A 1 442 ? -0.556 13.298 -8.420 1.00 91.25 442 ILE A C 1
ATOM 3466 O O . ILE A 1 442 ? -0.436 12.282 -7.730 1.00 91.25 442 ILE A O 1
ATOM 3470 N N . ASN A 1 443 ? 0.123 14.417 -8.155 1.00 92.62 443 ASN A N 1
ATOM 3471 C CA . ASN A 1 443 ? 0.917 14.591 -6.940 1.00 92.62 443 ASN A CA 1
ATOM 3472 C C . ASN A 1 443 ? -0.011 14.936 -5.761 1.00 92.62 443 ASN A C 1
ATOM 3474 O O . ASN A 1 443 ? -0.362 16.098 -5.540 1.00 92.62 443 ASN A O 1
ATOM 3478 N N . MET A 1 444 ? -0.410 13.917 -5.002 1.00 93.25 444 MET A N 1
ATOM 3479 C CA . MET A 1 444 ? -1.358 14.037 -3.888 1.00 93.25 444 MET A CA 1
ATOM 3480 C C . MET A 1 444 ? -0.792 14.851 -2.720 1.00 93.25 444 MET A C 1
ATOM 3482 O O . MET A 1 444 ? -1.545 15.509 -1.998 1.00 93.25 444 MET A O 1
ATOM 3486 N N . THR A 1 445 ? 0.533 14.871 -2.557 1.00 90.31 445 THR A N 1
ATOM 3487 C CA . THR A 1 445 ? 1.207 15.734 -1.577 1.00 90.31 445 THR A CA 1
ATOM 3488 C C . THR A 1 445 ? 1.043 17.214 -1.907 1.00 90.31 445 THR A C 1
ATOM 3490 O O . THR A 1 445 ? 0.753 18.000 -1.009 1.00 90.31 445 THR A O 1
ATOM 3493 N N . LYS A 1 446 ? 1.155 17.603 -3.182 1.00 88.88 446 LYS A N 1
ATOM 3494 C CA . LYS A 1 446 ? 1.052 19.008 -3.608 1.00 88.88 446 LYS A CA 1
ATOM 3495 C C . LYS A 1 446 ? -0.384 19.477 -3.827 1.00 88.88 446 LYS A C 1
ATOM 3497 O O . LYS A 1 446 ? -0.701 20.603 -3.457 1.00 88.88 446 LYS A O 1
ATOM 3502 N N . GLN A 1 447 ? -1.249 18.643 -4.407 1.00 90.19 447 GLN A N 1
ATOM 3503 C CA . GLN A 1 447 ? -2.627 19.044 -4.720 1.00 90.19 447 GLN A CA 1
ATOM 3504 C C . GLN A 1 447 ? -3.567 18.955 -3.512 1.00 90.19 447 GLN A C 1
ATOM 3506 O O . GLN A 1 447 ? -4.410 19.829 -3.323 1.00 90.19 447 GLN A O 1
ATOM 3511 N N . GLU A 1 448 ? -3.414 17.925 -2.675 1.00 88.62 448 GLU A N 1
ATOM 3512 C CA . GLU A 1 448 ? -4.360 17.633 -1.592 1.00 88.62 448 GLU A CA 1
ATOM 3513 C C . GLU A 1 448 ? -3.743 17.622 -0.185 1.00 88.62 448 GLU A C 1
ATOM 3515 O O . GLU A 1 448 ? -4.493 17.537 0.789 1.00 88.62 448 GLU A O 1
ATOM 3520 N N . ASP A 1 449 ? -2.420 17.785 -0.052 1.00 90.00 449 ASP A N 1
ATOM 3521 C CA . ASP A 1 449 ? -1.694 17.783 1.229 1.00 90.00 449 ASP A CA 1
ATOM 3522 C C . ASP A 1 449 ? -1.650 16.386 1.895 1.00 90.00 449 ASP A C 1
ATOM 3524 O O . ASP A 1 449 ? -1.766 16.273 3.116 1.00 90.00 449 ASP A O 1
ATOM 3528 N N . TRP A 1 450 ? -1.508 15.308 1.105 1.00 91.12 450 TRP A N 1
ATOM 3529 C CA . TRP A 1 450 ? -1.261 13.939 1.603 1.00 91.12 450 TRP A CA 1
ATOM 3530 C C . TRP A 1 450 ? 0.223 13.652 1.827 1.00 91.12 450 TRP A C 1
ATOM 3532 O O . TRP A 1 450 ? 1.056 13.909 0.962 1.00 91.12 450 TRP A O 1
ATOM 3542 N N . HIS A 1 451 ? 0.551 13.032 2.956 1.00 90.06 451 HIS A N 1
ATOM 3543 C CA . HIS A 1 451 ? 1.928 12.744 3.356 1.00 90.06 451 HIS A CA 1
ATOM 3544 C C . HIS A 1 451 ? 2.091 11.291 3.786 1.00 90.06 451 HIS A C 1
ATOM 3546 O O . HIS A 1 451 ? 1.128 10.634 4.190 1.00 90.06 451 HIS A O 1
ATOM 3552 N N . ILE A 1 452 ? 3.331 10.810 3.716 1.00 90.25 452 ILE A N 1
ATOM 3553 C CA . ILE A 1 452 ? 3.713 9.488 4.203 1.00 90.25 452 ILE A CA 1
ATOM 3554 C C . ILE A 1 452 ? 4.159 9.601 5.657 1.00 90.25 452 ILE A C 1
ATOM 3556 O O . ILE A 1 452 ? 5.000 10.431 6.012 1.00 90.25 452 ILE A O 1
ATOM 3560 N N . TYR A 1 453 ? 3.594 8.734 6.487 1.00 89.88 453 TYR A N 1
ATOM 3561 C CA . TYR A 1 453 ? 3.939 8.553 7.886 1.00 89.88 453 TYR A CA 1
ATOM 3562 C C . TYR A 1 453 ? 4.564 7.172 8.054 1.00 89.88 453 TYR A C 1
ATOM 3564 O O . TYR A 1 453 ? 4.043 6.189 7.528 1.00 89.88 453 TYR A O 1
ATOM 3572 N N . ARG A 1 454 ? 5.670 7.091 8.791 1.00 91.19 454 ARG A N 1
ATOM 3573 C CA . ARG A 1 454 ? 6.453 5.867 9.006 1.00 91.19 454 ARG A CA 1
ATOM 3574 C C . ARG A 1 454 ? 6.769 5.729 10.492 1.00 91.19 454 ARG A C 1
ATOM 3576 O O . ARG A 1 454 ? 7.105 6.723 11.130 1.00 91.19 454 ARG A O 1
ATOM 3583 N N . SER A 1 455 ? 6.653 4.518 11.033 1.00 90.62 455 SER A N 1
ATOM 3584 C CA . SER A 1 455 ? 7.254 4.138 12.315 1.00 90.62 455 SER A CA 1
ATOM 3585 C C . SER A 1 455 ? 8.117 2.903 12.120 1.00 90.62 455 SER A C 1
ATOM 3587 O O . SER A 1 455 ? 7.634 1.864 11.667 1.00 90.62 455 SER A O 1
ATOM 3589 N N . ASN A 1 456 ? 9.391 3.017 12.468 1.00 91.31 456 ASN A N 1
ATOM 3590 C CA . ASN A 1 456 ? 10.358 1.930 12.455 1.00 91.31 456 ASN A CA 1
ATOM 3591 C C . ASN A 1 456 ? 10.195 1.054 13.709 1.00 91.31 456 ASN A C 1
ATOM 3593 O O . ASN A 1 456 ? 9.695 1.501 14.743 1.00 91.31 456 ASN A O 1
ATOM 3597 N N . LYS A 1 457 ? 10.667 -0.198 13.664 1.00 90.00 457 LYS A N 1
ATOM 3598 C CA . LYS A 1 457 ? 10.486 -1.155 14.769 1.00 90.00 457 LYS A CA 1
ATOM 3599 C C . LYS A 1 457 ? 11.069 -0.692 16.104 1.00 90.00 457 LYS A C 1
ATOM 3601 O O . LYS A 1 457 ? 10.521 -1.055 17.142 1.00 90.00 457 LYS A O 1
ATOM 3606 N N . SER A 1 458 ? 12.121 0.122 16.109 1.00 87.94 458 SER A N 1
ATOM 3607 C CA . SER A 1 458 ? 12.613 0.798 17.318 1.00 87.94 458 SER A CA 1
ATOM 3608 C C . SER A 1 458 ? 11.540 1.697 17.941 1.00 87.94 458 SER A C 1
ATOM 3610 O O . SER A 1 458 ? 11.192 1.519 19.106 1.00 87.94 458 SER A O 1
ATOM 3612 N N . GLU A 1 459 ? 10.966 2.599 17.147 1.00 85.94 459 GLU A N 1
ATOM 3613 C CA . GLU A 1 459 ? 10.003 3.622 17.569 1.00 85.94 459 GLU A CA 1
ATOM 3614 C C . GLU A 1 459 ? 8.688 2.997 18.059 1.00 85.94 459 GLU A C 1
ATOM 3616 O O . GLU A 1 459 ? 8.240 3.289 19.171 1.00 85.94 459 GLU A O 1
ATOM 3621 N N . PHE A 1 460 ? 8.093 2.072 17.291 1.00 84.75 460 PHE A N 1
ATOM 3622 C CA . PHE A 1 460 ? 6.866 1.402 17.736 1.00 84.75 460 PHE A CA 1
ATOM 3623 C C . PHE A 1 460 ? 7.097 0.358 18.841 1.00 84.75 460 PHE A C 1
ATOM 3625 O O . PHE A 1 460 ? 6.126 -0.055 19.469 1.00 84.75 460 PHE A O 1
ATOM 3632 N N . SER A 1 461 ? 8.340 -0.047 19.139 1.00 84.25 461 SER A N 1
ATOM 3633 C CA . SER A 1 461 ? 8.640 -0.885 20.316 1.00 84.25 461 SER A CA 1
ATOM 3634 C C . SER A 1 461 ? 8.882 -0.051 21.579 1.00 84.25 461 SER A C 1
ATOM 3636 O O . SER A 1 461 ? 8.355 -0.394 22.637 1.00 84.25 461 SER A O 1
ATOM 3638 N N . GLU A 1 462 ? 9.595 1.076 21.481 1.00 80.00 462 GLU A N 1
ATOM 3639 C CA . GLU A 1 462 ? 9.758 2.053 22.573 1.00 80.00 462 GLU A CA 1
ATOM 3640 C C . GLU A 1 462 ? 8.392 2.570 23.054 1.00 80.00 462 GLU A C 1
ATOM 3642 O O . GLU A 1 462 ? 8.096 2.583 24.256 1.00 80.00 462 GLU A O 1
ATOM 3647 N N . TYR A 1 463 ? 7.505 2.868 22.104 1.00 74.50 463 TYR A N 1
ATOM 3648 C CA . TYR A 1 463 ? 6.099 3.179 22.343 1.00 74.50 463 TYR A CA 1
ATOM 3649 C C . TYR A 1 463 ? 5.393 2.165 23.263 1.00 74.50 463 TYR A C 1
ATOM 3651 O O . TYR A 1 463 ? 4.696 2.564 24.195 1.00 74.50 463 TYR A O 1
ATOM 3659 N N . LEU A 1 464 ? 5.600 0.858 23.063 1.00 77.19 464 LEU A N 1
ATOM 3660 C CA . LEU A 1 464 ? 4.940 -0.192 23.853 1.00 77.19 464 LEU A CA 1
ATOM 3661 C C . LEU A 1 464 ? 5.486 -0.326 25.278 1.00 77.19 464 LEU A C 1
ATOM 3663 O O . LEU A 1 464 ? 4.788 -0.846 26.149 1.00 77.19 464 LEU A O 1
ATOM 3667 N N . THR A 1 465 ? 6.704 0.154 25.527 1.00 76.88 465 THR A N 1
ATOM 3668 C CA . THR A 1 465 ? 7.272 0.255 26.882 1.00 76.88 465 THR A CA 1
ATOM 3669 C C . THR A 1 465 ? 6.864 1.546 27.606 1.00 76.88 465 THR A C 1
ATOM 3671 O O . THR A 1 465 ? 6.988 1.642 28.828 1.00 76.88 465 THR A O 1
ATOM 3674 N N . THR A 1 466 ? 6.323 2.530 26.878 1.00 71.75 466 THR A N 1
ATOM 3675 C CA . THR A 1 466 ? 5.948 3.845 27.411 1.00 71.75 466 THR A CA 1
ATOM 3676 C C . THR A 1 466 ? 4.546 3.818 28.029 1.00 71.75 466 THR A C 1
ATOM 3678 O O . THR A 1 466 ? 3.539 3.690 27.337 1.00 71.75 466 THR A O 1
ATOM 3681 N N . THR A 1 467 ? 4.464 3.980 29.353 1.00 62.66 467 THR A N 1
ATOM 3682 C CA . THR A 1 467 ? 3.210 3.892 30.125 1.00 62.66 467 THR A CA 1
ATOM 3683 C C . THR A 1 467 ? 2.802 5.222 30.774 1.00 62.66 467 THR A C 1
ATOM 3685 O O . THR A 1 467 ? 3.621 6.124 30.966 1.00 62.66 467 THR A O 1
ATOM 3688 N N . GLY A 1 468 ? 1.515 5.347 31.130 1.00 64.25 468 GLY A N 1
ATOM 3689 C CA . GLY A 1 468 ? 0.975 6.491 31.880 1.00 64.25 468 GLY A CA 1
ATOM 3690 C C . GLY A 1 468 ? 1.107 7.834 31.152 1.00 64.25 468 GLY A C 1
ATOM 3691 O O . GLY A 1 468 ? 1.092 7.887 29.927 1.00 64.25 468 GLY A O 1
ATOM 3692 N N . ASP A 1 469 ? 1.271 8.934 31.889 1.00 60.06 469 ASP A N 1
ATOM 3693 C CA . ASP A 1 469 ? 1.309 10.298 31.324 1.00 60.06 469 ASP A CA 1
ATOM 3694 C C . ASP A 1 469 ? 2.434 10.536 30.302 1.00 60.06 469 ASP A C 1
ATOM 3696 O O . ASP A 1 469 ? 2.348 11.447 29.474 1.00 60.06 469 ASP A O 1
ATOM 3700 N N . ASN A 1 470 ? 3.496 9.727 30.340 1.00 66.44 470 ASN A N 1
ATOM 3701 C CA . ASN A 1 470 ? 4.598 9.805 29.379 1.00 66.44 470 ASN A CA 1
ATOM 3702 C C . ASN A 1 470 ? 4.123 9.476 27.955 1.00 66.44 470 ASN A C 1
ATOM 3704 O O . ASN A 1 470 ? 4.609 10.071 26.997 1.00 66.44 470 ASN A O 1
ATOM 3708 N N . TYR A 1 471 ? 3.101 8.626 27.834 1.00 63.31 471 TYR A N 1
ATOM 3709 C CA . TYR A 1 471 ? 2.411 8.296 26.588 1.00 63.31 471 TYR A CA 1
ATOM 3710 C C . TYR A 1 471 ? 1.861 9.541 25.878 1.00 63.31 471 TYR A C 1
ATOM 3712 O O . TYR A 1 471 ? 2.140 9.787 24.705 1.00 63.31 471 TYR A O 1
ATOM 3720 N N . MET A 1 472 ? 1.088 10.356 26.604 1.00 67.25 472 MET A N 1
ATOM 3721 C CA . MET A 1 472 ? 0.438 11.543 26.044 1.00 67.25 472 MET A CA 1
ATOM 3722 C C . MET A 1 472 ? 1.459 12.631 25.710 1.00 67.25 472 MET A C 1
ATOM 3724 O O . MET A 1 472 ? 1.319 13.308 24.694 1.00 67.25 472 MET A O 1
ATOM 3728 N N . LYS A 1 473 ? 2.521 12.756 26.517 1.00 73.12 473 LYS A N 1
ATOM 3729 C CA . LYS A 1 473 ? 3.644 13.664 26.239 1.00 73.12 473 LYS A CA 1
ATOM 3730 C C . LYS A 1 473 ? 4.376 13.266 24.956 1.00 73.12 473 LYS A C 1
ATOM 3732 O O . LYS A 1 473 ? 4.555 14.120 24.097 1.00 73.12 473 LYS A O 1
ATOM 3737 N N . LEU A 1 474 ? 4.720 11.984 24.790 1.00 71.25 474 LEU A N 1
ATOM 3738 C CA . LEU A 1 474 ? 5.367 11.473 23.577 1.00 71.25 474 LEU A CA 1
ATOM 3739 C C . LEU A 1 474 ? 4.489 11.708 22.336 1.00 71.25 474 LEU A C 1
ATOM 3741 O O . LEU A 1 474 ? 4.970 12.228 21.332 1.00 71.25 474 LEU A O 1
ATOM 3745 N N . ASN A 1 475 ? 3.187 11.416 22.429 1.00 70.88 475 ASN A N 1
ATOM 3746 C CA . ASN A 1 475 ? 2.222 11.655 21.353 1.00 70.88 475 ASN A CA 1
ATOM 3747 C C . ASN A 1 475 ? 2.180 13.135 20.919 1.00 70.88 475 ASN A C 1
ATOM 3749 O O . ASN A 1 475 ? 2.360 13.451 19.743 1.00 70.88 475 ASN A O 1
ATOM 3753 N N . GLU A 1 476 ? 2.010 14.068 21.862 1.00 77.19 476 GLU A N 1
ATOM 3754 C CA . GLU A 1 476 ? 1.986 15.499 21.531 1.00 77.19 476 GLU A CA 1
ATOM 3755 C C . GLU A 1 476 ? 3.353 16.025 21.054 1.00 77.19 476 GLU A C 1
ATOM 3757 O O . GLU A 1 476 ? 3.395 16.907 20.195 1.00 77.19 476 GLU A O 1
ATOM 3762 N N . THR A 1 477 ? 4.473 15.447 21.506 1.00 79.94 477 THR A N 1
ATOM 3763 C CA . THR A 1 477 ? 5.808 15.735 20.954 1.00 79.94 477 THR A CA 1
ATOM 3764 C C . THR A 1 477 ? 5.931 15.291 19.493 1.00 79.94 477 THR A C 1
ATOM 3766 O O . THR A 1 477 ? 6.394 16.081 18.669 1.00 79.94 477 THR A O 1
ATOM 3769 N N . HIS A 1 478 ? 5.468 14.088 19.136 1.00 76.06 478 HIS A N 1
ATOM 3770 C CA . HIS A 1 478 ? 5.446 13.614 17.745 1.00 76.06 478 HIS A CA 1
ATOM 3771 C C . HIS A 1 478 ? 4.525 14.480 16.869 1.00 76.06 478 HIS A C 1
ATOM 3773 O O . HIS A 1 478 ? 4.937 14.950 15.807 1.00 76.06 478 HIS A O 1
ATOM 3779 N N . LYS A 1 479 ? 3.316 14.810 17.345 1.00 77.44 479 LYS A N 1
ATOM 3780 C CA . LYS A 1 479 ? 2.404 15.740 16.652 1.00 77.44 479 LYS A CA 1
ATOM 3781 C C . LYS A 1 479 ? 3.024 17.116 16.439 1.00 77.44 479 LYS A C 1
ATOM 3783 O O . LYS A 1 479 ? 2.833 17.705 15.376 1.00 77.44 479 LYS A O 1
ATOM 3788 N N . GLN A 1 480 ? 3.745 17.650 17.424 1.00 82.50 480 GLN A N 1
ATOM 3789 C CA . GLN A 1 480 ? 4.407 18.945 17.288 1.00 82.50 480 GLN A CA 1
ATOM 3790 C C . GLN A 1 480 ? 5.574 18.875 16.295 1.00 82.50 480 GLN A C 1
ATOM 3792 O O . GLN A 1 480 ? 5.642 19.699 15.386 1.00 82.50 480 GLN A O 1
ATOM 3797 N N . ARG A 1 481 ? 6.415 17.837 16.376 1.00 81.31 481 ARG A N 1
ATOM 3798 C CA . ARG A 1 481 ? 7.497 17.580 15.415 1.00 81.31 481 ARG A CA 1
ATOM 3799 C C . ARG A 1 481 ? 6.977 17.461 13.980 1.00 81.31 481 ARG A C 1
ATOM 3801 O O . ARG A 1 481 ? 7.548 18.078 13.083 1.00 81.31 481 ARG A O 1
ATOM 3808 N N . ALA A 1 482 ? 5.872 16.750 13.760 1.00 77.81 482 ALA A N 1
ATOM 3809 C CA . ALA A 1 482 ? 5.243 16.630 12.446 1.00 77.81 482 ALA A CA 1
ATOM 3810 C C . ALA A 1 482 ? 4.687 17.970 11.928 1.00 77.81 482 ALA A C 1
ATOM 3812 O O . ALA A 1 482 ? 4.924 18.317 10.771 1.00 77.81 482 ALA A O 1
ATOM 3813 N N . LYS A 1 483 ? 4.020 18.768 12.779 1.00 81.44 483 LYS A N 1
ATOM 3814 C CA . LYS A 1 483 ? 3.586 20.140 12.435 1.00 81.44 483 LYS A CA 1
ATOM 3815 C C . LYS A 1 483 ? 4.773 21.032 12.057 1.00 81.44 483 LYS A C 1
ATOM 3817 O O . LYS A 1 483 ? 4.691 21.774 11.080 1.00 81.44 483 LYS A O 1
ATOM 3822 N N . ASP A 1 484 ? 5.879 20.947 12.794 1.00 84.44 484 ASP A N 1
ATOM 3823 C CA . ASP A 1 484 ? 7.081 21.745 12.539 1.00 84.44 484 ASP A CA 1
ATOM 3824 C C . ASP A 1 484 ? 7.832 21.298 11.275 1.00 84.44 484 ASP A C 1
ATOM 3826 O O . ASP A 1 484 ? 8.398 22.138 10.573 1.00 84.44 484 ASP A O 1
ATOM 3830 N N . LEU A 1 485 ? 7.810 20.004 10.939 1.00 81.50 485 LEU A N 1
ATOM 3831 C CA . LEU A 1 485 ? 8.327 19.480 9.670 1.00 81.50 485 LEU A CA 1
ATOM 3832 C C . LEU A 1 485 ? 7.465 19.932 8.481 1.00 81.50 485 LEU A C 1
ATOM 3834 O O . LEU A 1 485 ? 8.012 20.495 7.534 1.00 81.50 485 LEU A O 1
ATOM 3838 N N . LEU A 1 486 ? 6.135 19.805 8.568 1.00 81.12 486 LEU A N 1
ATOM 3839 C CA . LEU A 1 486 ? 5.192 20.323 7.564 1.00 81.12 486 LEU A CA 1
ATOM 3840 C C . LEU A 1 486 ? 5.362 21.835 7.344 1.00 81.12 486 LEU A C 1
ATOM 3842 O O . LEU A 1 486 ? 5.400 22.306 6.208 1.00 81.12 486 LEU A O 1
ATOM 3846 N N . LYS A 1 487 ? 5.529 22.609 8.424 1.00 85.88 487 LYS A N 1
ATOM 3847 C CA . LYS A 1 487 ? 5.786 24.054 8.353 1.00 85.88 487 LYS A CA 1
ATOM 3848 C C . LYS A 1 487 ? 7.118 24.373 7.663 1.00 85.88 487 LYS A C 1
ATOM 3850 O O . LYS A 1 487 ? 7.173 25.302 6.861 1.00 85.88 487 LYS A O 1
ATOM 3855 N N . LYS A 1 488 ? 8.181 23.608 7.943 1.00 85.31 488 LYS A N 1
ATOM 3856 C CA . LYS A 1 488 ? 9.493 23.752 7.281 1.00 85.31 488 LYS A CA 1
ATOM 3857 C C . LYS A 1 488 ? 9.449 23.368 5.801 1.00 85.31 488 LYS A C 1
ATOM 3859 O O . LYS A 1 488 ? 10.136 24.000 5.007 1.00 85.31 488 LYS A O 1
ATOM 3864 N N . GLN A 1 489 ? 8.655 22.367 5.425 1.00 80.06 489 GLN A N 1
ATOM 3865 C CA . GLN A 1 489 ? 8.459 21.998 4.024 1.00 80.06 489 GLN A CA 1
ATOM 3866 C C . GLN A 1 489 ? 7.755 23.122 3.253 1.00 80.06 489 GLN A C 1
ATOM 3868 O O . GLN A 1 489 ? 8.307 23.617 2.275 1.00 80.06 489 GLN A O 1
ATOM 3873 N N . LYS A 1 490 ? 6.621 23.619 3.759 1.00 84.00 490 LYS A N 1
ATOM 3874 C CA . LYS A 1 490 ? 5.869 24.704 3.105 1.00 84.00 490 LYS A CA 1
ATOM 3875 C C . LYS A 1 490 ? 6.648 26.021 3.035 1.00 84.00 490 LYS A C 1
ATOM 3877 O O . LYS A 1 490 ? 6.494 26.769 2.077 1.00 84.00 490 LYS A O 1
ATOM 3882 N N . ALA A 1 491 ? 7.535 26.285 3.998 1.00 85.81 491 ALA A N 1
ATOM 3883 C CA . ALA A 1 491 ? 8.478 27.402 3.910 1.00 85.81 491 ALA A CA 1
ATOM 3884 C C . ALA A 1 491 ? 9.454 27.251 2.726 1.00 85.81 491 ALA A C 1
ATOM 3886 O O . ALA A 1 491 ? 9.590 28.184 1.943 1.00 85.81 491 ALA A O 1
ATOM 3887 N N . ARG A 1 492 ? 10.061 26.069 2.539 1.00 82.88 492 ARG A N 1
ATOM 3888 C CA . ARG A 1 492 ? 10.967 25.787 1.406 1.00 82.88 492 ARG A CA 1
ATOM 3889 C C . ARG A 1 492 ? 10.268 25.850 0.050 1.00 82.88 492 ARG A C 1
ATOM 3891 O O . ARG A 1 492 ? 10.862 26.305 -0.918 1.00 82.88 492 ARG A O 1
ATOM 3898 N N . GLU A 1 493 ? 9.020 25.394 -0.024 1.00 79.56 493 GLU A N 1
ATOM 3899 C CA . GLU A 1 493 ? 8.203 25.487 -1.240 1.00 79.56 493 GLU A CA 1
ATOM 3900 C C . GLU A 1 493 ? 7.968 26.961 -1.626 1.00 79.56 493 GLU A C 1
ATOM 3902 O O . GLU A 1 493 ? 8.159 27.328 -2.783 1.00 79.56 493 GLU A O 1
ATOM 3907 N N . ILE A 1 494 ? 7.668 27.831 -0.651 1.00 83.88 494 ILE A N 1
ATOM 3908 C CA . ILE A 1 494 ? 7.546 29.285 -0.859 1.00 83.88 494 ILE A CA 1
ATOM 3909 C C . ILE A 1 494 ? 8.894 29.921 -1.238 1.00 83.88 494 ILE A C 1
ATOM 3911 O O . ILE A 1 494 ? 8.945 30.708 -2.179 1.00 83.88 494 ILE A O 1
ATOM 3915 N N . GLU A 1 495 ? 9.986 29.574 -0.548 1.00 85.12 495 GLU A N 1
ATOM 3916 C CA . GLU A 1 495 ? 11.342 30.056 -0.864 1.00 85.12 495 GLU A CA 1
ATOM 3917 C C . GLU A 1 495 ? 11.765 29.679 -2.289 1.00 85.12 495 GLU A C 1
ATOM 3919 O O . GLU A 1 495 ? 12.411 30.480 -2.963 1.00 85.12 495 GLU A O 1
ATOM 3924 N N . LYS A 1 496 ? 11.380 28.487 -2.764 1.00 80.56 496 LYS A N 1
ATOM 3925 C CA . LYS A 1 496 ? 11.647 28.026 -4.128 1.00 80.56 496 LYS A CA 1
ATOM 3926 C C . LYS A 1 496 ? 10.836 28.809 -5.166 1.00 80.56 496 LYS A C 1
ATOM 3928 O O . LYS A 1 496 ? 11.411 29.279 -6.139 1.00 80.56 496 LYS A O 1
ATOM 3933 N N . ILE A 1 497 ? 9.540 29.019 -4.925 1.00 80.38 497 ILE A N 1
ATOM 3934 C CA . ILE A 1 497 ? 8.655 29.827 -5.793 1.00 80.38 497 ILE A CA 1
ATOM 3935 C C . ILE A 1 497 ? 9.101 31.306 -5.859 1.00 80.38 497 ILE A C 1
ATOM 3937 O O . ILE A 1 497 ? 8.723 32.026 -6.774 1.00 80.38 497 ILE A O 1
ATOM 3941 N N . GLN A 1 498 ? 9.920 31.773 -4.911 1.00 85.06 498 GLN A N 1
ATOM 3942 C CA . GLN A 1 498 ? 10.536 33.109 -4.924 1.00 85.06 498 GLN A CA 1
ATOM 3943 C C . GLN A 1 498 ? 11.912 33.162 -5.622 1.00 85.06 498 GLN A C 1
ATOM 3945 O O . GLN A 1 498 ? 12.514 34.234 -5.686 1.00 85.06 498 GLN A O 1
ATOM 3950 N N . GLN A 1 499 ? 12.425 32.027 -6.111 1.00 83.50 499 GLN A N 1
ATOM 3951 C CA . GLN A 1 499 ? 13.708 31.897 -6.821 1.00 83.50 499 GLN A CA 1
ATOM 3952 C C . GLN A 1 499 ? 13.549 31.489 -8.298 1.00 83.50 499 GLN A C 1
ATOM 3954 O O . GLN A 1 499 ? 14.534 31.542 -9.037 1.00 83.50 499 GLN A O 1
ATOM 3959 N N . GLU A 1 500 ? 12.344 31.073 -8.703 1.00 79.44 500 GLU A N 1
ATOM 3960 C CA . GLU A 1 500 ? 11.938 30.723 -10.077 1.00 79.44 500 GLU A CA 1
ATOM 3961 C C . GLU A 1 500 ? 11.257 31.918 -10.781 1.00 79.44 500 GLU A C 1
ATOM 3963 O O . GLU A 1 500 ? 11.540 32.101 -11.987 1.00 79.44 500 GLU A O 1
#

Solvent-accessible surface area (backbone atoms only — not comparable to full-atom values): 29548 Å² total; per-residue (Å²): 130,88,80,89,86,85,84,90,86,80,91,84,88,81,86,79,93,82,83,85,90,88,83,89,83,88,89,78,89,85,87,89,84,82,88,84,87,85,81,84,85,90,78,91,79,85,88,75,94,69,91,73,95,73,90,74,82,86,77,84,77,88,70,85,79,82,80,81,83,81,79,78,79,84,74,89,76,90,73,86,89,80,88,80,80,88,62,60,68,69,54,51,54,55,50,52,48,52,53,46,53,48,53,50,46,60,70,38,79,86,59,58,54,89,64,36,41,67,64,44,64,55,60,84,74,72,74,61,87,88,47,92,57,67,81,41,75,52,75,56,98,88,42,54,34,34,34,27,53,58,55,38,88,43,26,59,54,56,52,52,47,49,50,71,70,66,69,44,103,85,70,70,56,76,48,52,51,74,56,48,22,46,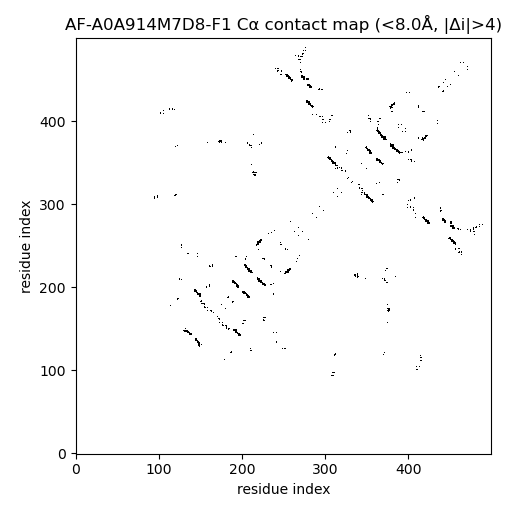32,42,67,67,50,46,38,47,39,42,32,31,29,38,63,88,78,70,40,68,53,29,37,38,33,32,28,72,50,66,45,57,88,57,46,24,35,39,38,46,44,45,77,48,64,52,82,90,51,78,58,52,67,59,50,54,52,55,51,51,38,54,53,45,62,71,29,86,56,43,39,34,40,35,36,71,44,42,62,84,46,43,88,78,65,60,46,66,44,36,43,64,50,82,64,51,35,37,33,35,32,70,55,49,76,68,51,53,50,48,37,50,58,52,40,57,72,61,50,66,96,44,68,44,66,47,74,45,51,24,65,69,59,49,74,65,57,40,53,50,54,50,50,55,46,35,76,49,75,50,88,55,71,44,55,59,34,43,51,52,32,38,75,69,22,62,34,22,39,33,39,28,23,35,63,91,47,95,49,65,41,30,41,36,34,32,32,73,60,41,55,33,88,40,67,35,46,21,39,30,47,78,49,76,51,51,22,80,93,38,44,96,84,38,51,66,51,46,51,35,45,44,51,48,52,52,48,58,48,28,62,34,38,63,29,45,33,42,36,36,72,43,59,68,90,74,58,85,68,51,64,61,49,40,47,73,61,62,34,43,52,38,32,80,77,68,40,28,40,44,33,42,19,45,51,66,38,39,42,53,47,75,72,47,61,73,75,57,39,60,52,50,30,54,48,42,50,49,51,38,52,53,49,54,52,53,49,56,49,51,55,51,57,47,68,74,73,111

pLDDT: mean 71.65, std 23.82, range [20.53, 96.94]

Mean predicted aligned error: 13.74 Å

Sequence (500 aa):
MFMMMAKVWGVNGGGGATAPISAFSSAFVPPMHNNMPLKKSPTNLHVQALNSGKSFPAVQSKHSFDNPKFAMKHKNALMLDLGETIGEENNKEIVANQEKDIRLLNGAETLPIASRRLLLEPNKLKAFDLSKEPLKSFHQANEEMIIRHAVPEDATQMRQLAISLINSENVKPEIEVDQIEKDLQEGFVHALVIEIKEEKKIIGYLSYTISSSLNGGKVVYLGDLICEIKYKDIPVKLYGELAKLASKNEEIKEIQAIANSKSVGHFLFPGMDIVPKETFWQLQLNDNEVEKILKNGVNVLCGTLKSTLYLPGKLSGDEAIYLIKQWKEMNGEDESTSNLTNLLRTGQVGAVTVHLDVRPSVVSMLFFHGNYYSLWDGQSIWVDKMSFSPLHFDCHIPNAISAMFGKLVELSNAIGAKRIGWIFNEETKKNFYEIMENIGAINMTKQEDWHIYRSNKSEFSE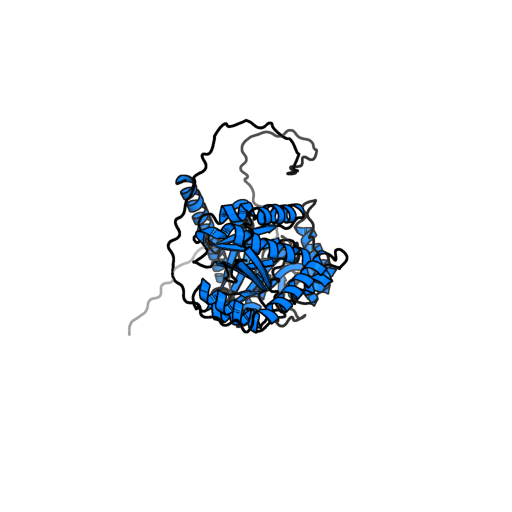YLTTTGDNYMKLNETHKQRAKDLLKKQKAREIEKIQQE

InterPro domains:
  IPR016181 Acyl-CoA N-acyltransferase [SSF55729] (145-226)
  IPR051016 Diverse Substrate Acetyltransferase [PTHR10545] (144-249)

Organism: Meloidogyne incognita (NCBI:txid6306)

Secondary structure (DSSP, 8-state):
----------------------------------S-PPPP--------------PPP----------------------------TTHHHHHHHHHHHHHHHHHHHH-TTS-HHHHGGGS-------S---SS-SEEEEETTEEEEEEE--GGGHHHHHHHHHHHH--TT---SS-HHHHHHHHHTTSSEEEEEEETTTTEEEEEEEEEEEE-TTSSEEEEEEEEEE-TT-TTHHHHHHHHHHHHHHH-SSEEEEEEEEEGGGHHHH--TT-EE-TTEEEEEEE--HHHHHHHHHHHHHT--S-EEEEEE-TTT--HHHHHHHHHHHHHHH-S-HHHHHHHHHHHTT--EEEEEEESSS--EEEEEEEEEEEEETTTEEEEEEEEEEE-TTSHHHHHHHHHHHHHHHHHHHHHHHT--EEEEEEEGGG-TTHHHHHHHTT-EEHHHHH-EEEEEEEHHHHHHHHH--THHHHHHHHHHHHHHHHHHHHHHHHHHHHHTT-

Radius of gyration: 28.47 Å; Cα contacts (8 Å, |Δi|>4): 728; chains: 1; bounding box: 69×62×102 Å

Foldseek 3Di:
DDDDDDDDDDDDDDDDDDDDDDDDDDDDDDDDDDDDDDDDDDDDDDDDPDDDDDDDDDDDPPDDDDDDPPPDDDDDDDDDDDDDPPPDPVVVVLLVVVVVVLVVLLVCPPDDLLVLLVLAQLQPPCLDDQDPDFLDWDADPNFIKTKHKDALVCLVLQQVQVCVQVVDPPAHQPDDSVVSSVCRVSVLKIKIFMARVVVRHTFWMWIWGWAQALVFFIEIETADTTGDPVCLCVLQVRVLSVLVSQLVRPRRWKYKYKDFPVCLVRHVHFLKAFDPQKFKKKDFDDPVLLVLLCVLLVVPDPVFKDKTKFAQPSDDPVNLVVVLVLCCQFPNDDSSSVSSSVCRVSSRKIKMWMATPVDRRTFKMWIWGFRDAHSRQGTEIETRDITGHPVNPPPPVLSRVSNRVNVVNSSCSSSVHGMYMYIDRPPPDPCPVVSCVSSVMDRCCPPRVMTMMMGTSVRSVVLSVDDDPSNVVSSVVSSVNNVVSVVVNVVVVVVVVVVD